Protein AF-0000000077097404 (afdb_homodimer)

Nearest PDB structures (foldseek):
  1uru-assembly1_A-2  TM=7.125E-01  e=3.784E-03  Drosophila melanogaster
  4wpe-assembly1_A-2  TM=6.064E-01  e=1.283E-02  Saccharomyces cerevisiae S288C
  1y2o-assembly1_B  TM=4.921E-01  e=7.142E-03  Homo sapiens
  5c21-assembly1_A  TM=4.967E-01  e=6.712E-01  Escherichia coli
  7sqc-assembly1_1W  TM=2.880E-01  e=1.049E-01  Chlamydomonas reinhardtii

InterPro domains:
  IPR027267 AH/BAR domain superfamily [G3DSA:1.20.1270.60] (7-230)
  IPR027267 AH/BAR domain superfamily [SSF103657] (16-227)

Structure (mmCIF, N/CA/C/O backbone):
data_AF-0000000077097404-model_v1
#
loop_
_entity.id
_entity.type
_entity.pdbx_description
1 polymer 'BAR domain-containing protein'
#
loop_
_atom_site.group_PDB
_atom_site.id
_atom_site.type_symbol
_atom_site.label_atom_id
_atom_site.label_alt_id
_atom_site.label_comp_id
_atom_site.label_asym_id
_atom_site.label_entity_id
_atom_site.label_seq_id
_atom_site.pdbx_PDB_ins_code
_atom_site.Cartn_x
_atom_site.Cartn_y
_atom_site.Cartn_z
_atom_site.occupancy
_atom_site.B_iso_or_equiv
_atom_site.auth_seq_id
_atom_site.auth_comp_id
_atom_site.auth_asym_id
_atom_site.auth_atom_id
_atom_site.pdbx_PDB_model_num
ATOM 1 N N . MET A 1 1 ? -31.984 45 31.453 1 52.41 1 MET A N 1
ATOM 2 C CA . MET A 1 1 ? -32.844 45.406 30.344 1 52.41 1 MET A CA 1
ATOM 3 C C . MET A 1 1 ? -32.062 46.188 29.312 1 52.41 1 MET A C 1
ATOM 5 O O . MET A 1 1 ? -32.156 45.938 28.125 1 52.41 1 MET A O 1
ATOM 9 N N . LYS A 1 2 ? -31.281 47.062 29.812 1 57.22 2 LYS A N 1
ATOM 10 C CA . LYS A 1 2 ? -30.531 47.938 28.906 1 57.22 2 LYS A CA 1
ATOM 11 C C . LYS A 1 2 ? -29.516 47.125 28.109 1 57.22 2 LYS A C 1
ATOM 13 O O . LYS A 1 2 ? -29.391 47.281 26.891 1 57.22 2 LYS A O 1
ATOM 18 N N . LYS A 1 3 ? -28.859 46.25 28.812 1 59.94 3 LYS A N 1
ATOM 19 C CA . LYS A 1 3 ? -27.891 45.406 28.141 1 59.94 3 LYS A CA 1
ATOM 20 C C . LYS A 1 3 ? -28.562 44.562 27.047 1 59.94 3 LYS A C 1
ATOM 22 O O . LYS A 1 3 ? -28.016 44.406 25.969 1 59.94 3 LYS A O 1
ATOM 27 N N . PHE A 1 4 ? -29.688 44.188 27.359 1 55.59 4 PHE A N 1
ATOM 28 C CA . PHE A 1 4 ? -30.469 43.406 26.406 1 55.59 4 PHE A CA 1
ATOM 29 C C . PHE A 1 4 ? -30.844 44.25 25.203 1 55.59 4 PHE A C 1
ATOM 31 O O . PHE A 1 4 ? -30.766 43.781 24.062 1 55.59 4 PHE A O 1
ATOM 38 N N . MET A 1 5 ? -31.281 45.406 25.5 1 57.59 5 MET A N 1
ATOM 39 C CA . MET A 1 5 ? -31.703 46.25 24.406 1 57.59 5 MET A CA 1
ATOM 40 C C . MET A 1 5 ? -30.516 46.656 23.531 1 57.59 5 MET A C 1
ATOM 42 O O . MET A 1 5 ? -30.656 46.688 22.297 1 57.59 5 MET A O 1
ATOM 46 N N . LEU A 1 6 ? -29.453 46.812 24.203 1 59.69 6 LEU A N 1
ATOM 47 C CA . LEU A 1 6 ? -28.281 47.188 23.422 1 59.69 6 LEU A CA 1
ATOM 48 C C . LEU A 1 6 ? -27.781 46 22.609 1 59.69 6 LEU A C 1
ATOM 50 O O . LEU A 1 6 ? -27.359 46.156 21.469 1 59.69 6 LEU A O 1
ATOM 54 N N . ASN A 1 7 ? -27.922 44.812 23.266 1 57.5 7 ASN A N 1
ATOM 55 C CA . ASN A 1 7 ? -27.531 43.625 22.547 1 57.5 7 ASN A CA 1
ATOM 56 C C . ASN A 1 7 ? -28.453 43.344 21.359 1 57.5 7 ASN A C 1
ATOM 58 O O . ASN A 1 7 ? -28.016 42.906 20.312 1 57.5 7 ASN A O 1
ATOM 62 N N . THR A 1 8 ? -29.609 43.656 21.656 1 56.97 8 THR A N 1
ATOM 63 C CA . THR A 1 8 ? -30.609 43.5 20.594 1 56.97 8 THR A CA 1
ATOM 64 C C . THR A 1 8 ? -30.328 44.5 19.453 1 56.97 8 THR A C 1
ATOM 66 O O . THR A 1 8 ? -30.422 44.125 18.281 1 56.97 8 THR A O 1
ATOM 69 N N . LYS A 1 9 ? -30.031 45.594 19.719 1 57.84 9 LYS A N 1
ATOM 70 C CA . LYS A 1 9 ? -29.719 46.562 18.688 1 57.84 9 LYS A CA 1
ATOM 71 C C . LYS A 1 9 ? -28.438 46.188 17.938 1 57.84 9 LYS A C 1
ATOM 73 O O . LYS A 1 9 ? -28.344 46.375 16.734 1 57.84 9 LYS A O 1
ATOM 78 N N . ALA A 1 10 ? -27.5 45.719 18.688 1 56.75 10 ALA A N 1
ATOM 79 C CA . ALA A 1 10 ? -26.266 45.25 18.094 1 56.75 10 ALA A CA 1
ATOM 80 C C . ALA A 1 10 ? -26.531 44.062 17.156 1 56.75 10 ALA A C 1
ATOM 82 O O . ALA A 1 10 ? -25.953 44 16.062 1 56.75 10 ALA A O 1
ATOM 83 N N . SER A 1 11 ? -27.5 43.25 17.625 1 55.75 11 SER A N 1
ATOM 84 C CA . SER A 1 11 ? -27.844 42.125 16.781 1 55.75 11 SER A CA 1
ATOM 85 C C . SER A 1 11 ? -28.594 42.594 15.539 1 55.75 11 SER A C 1
ATOM 87 O O . SER A 1 11 ? -28.578 41.906 14.508 1 55.75 11 SER A O 1
ATOM 89 N N . LEU A 1 12 ? -29.328 43.625 15.633 1 55.84 12 LEU A N 1
ATOM 90 C CA . LEU A 1 12 ? -30.141 44.125 14.539 1 55.84 12 LEU A CA 1
ATOM 91 C C . LEU A 1 12 ? -29.344 45.062 13.641 1 55.84 12 LEU A C 1
ATOM 93 O O . LEU A 1 12 ? -29.891 45.719 12.773 1 55.84 12 LEU A O 1
ATOM 97 N N . GLY A 1 13 ? -28.078 45.031 13.828 1 56 13 GLY A N 1
ATOM 98 C CA . GLY A 1 13 ? -27.219 45.781 12.898 1 56 13 GLY A CA 1
ATOM 99 C C . GLY A 1 13 ? -27.172 47.25 13.172 1 56 13 GLY A C 1
ATOM 100 O O . GLY A 1 13 ? -26.75 48.031 12.312 1 56 13 GLY A O 1
ATOM 101 N N . LEU A 1 14 ? -27.844 47.656 14.109 1 58.34 14 LEU A N 1
ATOM 102 C CA . LEU A 1 14 ? -27.844 49.094 14.359 1 58.34 14 LEU A CA 1
ATOM 103 C C . LEU A 1 14 ? -26.531 49.531 15.008 1 58.34 14 LEU A C 1
ATOM 105 O O . LEU A 1 14 ? -26.469 50.594 15.617 1 58.34 14 LEU A O 1
ATOM 109 N N . VAL A 1 15 ? -25.641 48.531 14.977 1 62.81 15 VAL A N 1
ATOM 110 C CA . VAL A 1 15 ? -24.328 48.844 15.523 1 62.81 15 VAL A CA 1
ATOM 111 C C . VAL A 1 15 ? -23.516 49.625 14.508 1 62.81 15 VAL A C 1
ATOM 113 O O . VAL A 1 15 ? -23.594 49.375 13.305 1 62.81 15 VAL A O 1
ATOM 116 N N . GLY A 1 16 ? -23.062 50.75 14.781 1 68.12 16 GLY A N 1
ATOM 117 C CA . GLY A 1 16 ? -22.203 51.562 13.953 1 68.12 16 GLY A CA 1
ATOM 118 C C . GLY A 1 16 ? -21.047 50.781 13.352 1 68.12 16 GLY A C 1
ATOM 119 O O . GLY A 1 16 ? -21.141 49.562 13.164 1 68.12 16 GLY A O 1
ATOM 120 N N . GLU A 1 17 ? -20.062 51.469 12.992 1 81.31 17 GLU A N 1
ATOM 121 C CA . GLU A 1 17 ? -18.875 50.906 12.352 1 81.31 17 GLU A CA 1
ATOM 122 C C . GLU A 1 17 ? -18.141 49.938 13.258 1 81.31 17 GLU A C 1
ATOM 124 O O . GLU A 1 17 ? -17.938 50.219 14.445 1 81.31 17 GLU A O 1
ATOM 129 N N . LYS A 1 18 ? -17.875 48.75 12.805 1 88.75 18 LYS A N 1
ATOM 130 C CA . LYS A 1 18 ? -17.172 47.75 13.578 1 88.75 18 LYS A CA 1
ATOM 131 C C . LYS A 1 18 ? -15.695 48.094 13.727 1 88.75 18 LYS A C 1
ATOM 133 O O . LYS A 1 18 ? -15.102 48.719 12.844 1 88.75 18 LYS A O 1
ATOM 138 N N . THR A 1 19 ? -15.133 47.625 14.859 1 91.06 19 THR A N 1
ATOM 139 C CA . THR A 1 19 ? -13.695 47.75 15.086 1 91.06 19 THR A CA 1
ATOM 140 C C . THR A 1 19 ? -12.914 47 14.023 1 91.06 19 THR A C 1
ATOM 142 O O . THR A 1 19 ? -13.227 45.844 13.719 1 91.06 19 THR A O 1
ATOM 145 N N . VAL A 1 20 ? -12.023 47.656 13.367 1 91.06 20 VAL A N 1
ATOM 146 C CA . VAL A 1 20 ? -11.164 47.031 12.359 1 91.06 20 VAL A CA 1
ATOM 147 C C . VAL A 1 20 ? -9.766 46.812 12.93 1 91.06 20 VAL A C 1
ATOM 149 O O . VAL A 1 20 ? -9.164 47.75 13.469 1 91.06 20 VAL A O 1
ATOM 152 N N . ASP A 1 21 ? -9.227 45.594 12.859 1 94.81 21 ASP A N 1
ATOM 153 C CA . ASP A 1 21 ? -7.906 45.188 13.32 1 94.81 21 ASP A CA 1
ATOM 154 C C . ASP A 1 21 ? -7.203 44.312 12.289 1 94.81 21 ASP A C 1
ATOM 156 O O . ASP A 1 21 ? -7.473 43.125 12.188 1 94.81 21 ASP A O 1
ATOM 160 N N . GLU A 1 22 ? -6.32 44.906 11.539 1 95.06 22 GLU A N 1
ATOM 161 C CA . GLU A 1 22 ? -5.652 44.219 10.43 1 95.06 22 GLU A CA 1
ATOM 162 C C . GLU A 1 22 ? -4.809 43.062 10.938 1 95.06 22 GLU A C 1
ATOM 164 O O . GLU A 1 22 ? -4.734 42 10.289 1 95.06 22 GLU A O 1
ATOM 169 N N . ASP A 1 23 ? -4.113 43.281 12.055 1 96.62 23 ASP A N 1
ATOM 170 C CA . ASP A 1 23 ? -3.301 42.219 12.641 1 96.62 23 ASP A CA 1
ATOM 171 C C . ASP A 1 23 ? -4.164 41.031 13.016 1 96.62 23 ASP A C 1
ATOM 173 O O . ASP A 1 23 ? -3.811 39.875 12.727 1 96.62 23 ASP A O 1
ATOM 177 N N . TYR A 1 24 ? -5.273 41.25 13.609 1 96.94 24 TYR A N 1
ATOM 178 C CA . TYR A 1 24 ? -6.215 40.188 13.938 1 96.94 24 TYR A CA 1
ATOM 179 C C . TYR A 1 24 ? -6.684 39.469 12.68 1 96.94 24 TYR A C 1
ATOM 181 O O . TYR A 1 24 ? -6.754 38.25 12.648 1 96.94 24 TYR A O 1
ATOM 189 N N . ASN A 1 25 ? -7.047 40.219 11.641 1 96.25 25 ASN A N 1
ATOM 190 C CA . ASN A 1 25 ? -7.543 39.625 10.398 1 96.25 25 ASN A CA 1
ATOM 191 C C . ASN A 1 25 ? -6.516 38.688 9.781 1 96.25 25 ASN A C 1
ATOM 193 O O . ASN A 1 25 ? -6.871 37.594 9.297 1 96.25 25 ASN A O 1
ATOM 197 N N . LYS A 1 26 ? -5.301 39.062 9.766 1 96.38 26 LYS A N 1
ATOM 198 C CA . LYS A 1 26 ? -4.223 38.219 9.25 1 96.38 26 LYS A CA 1
ATOM 199 C C . LYS A 1 26 ? -4.09 36.938 10.055 1 96.38 26 LYS A C 1
ATOM 201 O O . LYS A 1 26 ? -3.961 35.844 9.484 1 96.38 26 LYS A O 1
ATOM 206 N N . ARG A 1 27 ? -4.105 37.062 11.352 1 97.25 27 ARG A N 1
ATOM 207 C CA . ARG A 1 27 ? -3.988 35.906 12.234 1 97.25 27 ARG A CA 1
ATOM 208 C C . ARG A 1 27 ? -5.176 34.969 12.07 1 97.25 27 ARG A C 1
ATOM 210 O O . ARG A 1 27 ? -5.016 33.75 12.07 1 97.25 27 ARG A O 1
ATOM 217 N N . SER A 1 28 ? -6.328 35.531 11.938 1 96.19 28 SER A N 1
ATOM 218 C CA . SER A 1 28 ? -7.535 34.75 11.734 1 96.19 28 SER A CA 1
ATOM 219 C C . SER A 1 28 ? -7.465 33.969 10.43 1 96.19 28 SER A C 1
ATOM 221 O O . SER A 1 28 ? -7.875 32.812 10.375 1 96.19 28 SER A O 1
ATOM 223 N N . ALA A 1 29 ? -7.004 34.562 9.422 1 95.75 29 ALA A N 1
ATOM 224 C CA . ALA A 1 29 ? -6.824 33.875 8.141 1 95.75 29 ALA A CA 1
ATOM 225 C C . ALA A 1 29 ? -5.828 32.75 8.266 1 95.75 29 ALA A C 1
ATOM 227 O O . ALA A 1 29 ? -6.027 31.672 7.684 1 95.75 29 ALA A O 1
ATOM 228 N N . SER A 1 30 ? -4.766 32.969 8.977 1 95.94 30 SER A N 1
ATOM 229 C CA . SER A 1 30 ? -3.762 31.953 9.219 1 95.94 30 SER A CA 1
ATOM 230 C C . SER A 1 30 ? -4.355 30.766 9.961 1 95.94 30 SER A C 1
ATOM 232 O O . SER A 1 30 ? -4 29.609 9.688 1 95.94 30 SER A O 1
ATOM 234 N N . LEU A 1 31 ? -5.234 31.016 10.891 1 97.12 31 LEU A N 1
ATOM 235 C CA . LEU A 1 31 ? -5.902 29.953 11.633 1 97.12 31 LEU A CA 1
ATOM 236 C C . LEU A 1 31 ? -6.738 29.094 10.703 1 97.12 31 LEU A C 1
ATOM 238 O O . LEU A 1 31 ? -6.738 27.859 10.82 1 97.12 31 LEU A O 1
ATOM 242 N N . LYS A 1 32 ? -7.453 29.703 9.82 1 96.38 32 LYS A N 1
ATOM 243 C CA . LYS A 1 32 ? -8.281 28.969 8.875 1 96.38 32 LYS A CA 1
ATOM 244 C C . LYS A 1 32 ? -7.422 28.094 7.965 1 96.38 32 LYS A C 1
ATOM 246 O O . LYS A 1 32 ? -7.754 26.922 7.73 1 96.38 32 LYS A O 1
ATOM 251 N N . ALA A 1 33 ? -6.344 28.641 7.488 1 96.81 33 ALA A N 1
ATOM 252 C CA . ALA A 1 33 ? -5.422 27.891 6.637 1 96.81 33 ALA A CA 1
ATOM 253 C C . ALA A 1 33 ? -4.816 26.703 7.387 1 96.81 33 ALA A C 1
ATOM 255 O O . ALA A 1 33 ? -4.66 25.625 6.824 1 96.81 33 ALA A O 1
ATOM 256 N N . LEU A 1 34 ? -4.465 26.938 8.617 1 97.81 34 LEU A N 1
ATOM 257 C CA . LEU A 1 34 ? -3.881 25.875 9.43 1 97.81 34 LEU A CA 1
ATOM 258 C C . LEU A 1 34 ? -4.879 24.75 9.633 1 97.81 34 LEU A C 1
ATOM 260 O O . LEU A 1 34 ? -4.5 23.578 9.617 1 97.81 34 LEU A O 1
ATOM 264 N N . ASN A 1 35 ? -6.145 25.094 9.852 1 97.44 35 ASN A N 1
ATOM 265 C CA . ASN A 1 35 ? -7.18 24.078 9.992 1 97.44 35 ASN A CA 1
ATOM 266 C C . ASN A 1 35 ? -7.23 23.156 8.781 1 97.44 35 ASN A C 1
ATOM 268 O O . ASN A 1 35 ? -7.285 21.938 8.922 1 97.44 35 ASN A O 1
ATOM 272 N N . GLU A 1 36 ? -7.223 23.688 7.621 1 97.12 36 GLU A N 1
ATOM 273 C CA . GLU A 1 36 ? -7.246 22.922 6.383 1 97.12 36 GLU A CA 1
ATOM 274 C C . GLU A 1 36 ? -5.996 22.047 6.254 1 97.12 36 GLU A C 1
ATOM 276 O O . GLU A 1 36 ? -6.086 20.875 5.891 1 97.12 36 GLU A O 1
ATOM 281 N N . ALA A 1 37 ? -4.836 22.609 6.586 1 97.5 37 ALA A N 1
ATOM 282 C CA . ALA A 1 37 ? -3.572 21.891 6.512 1 97.5 37 ALA A CA 1
ATOM 283 C C . ALA A 1 37 ? -3.568 20.703 7.469 1 97.5 37 ALA A C 1
ATOM 285 O O . ALA A 1 37 ? -3.119 19.609 7.113 1 97.5 37 ALA A O 1
ATOM 286 N N . LEU A 1 38 ? -4.102 20.938 8.633 1 97.81 38 LEU A N 1
ATOM 287 C CA . LEU A 1 38 ? -4.109 19.891 9.641 1 97.81 38 LEU A CA 1
ATOM 288 C C . LEU A 1 38 ? -5.035 18.75 9.242 1 97.81 38 LEU A C 1
ATOM 290 O O . LEU A 1 38 ? -4.73 17.578 9.484 1 97.81 38 LEU A O 1
ATOM 294 N N . ASN A 1 39 ? -6.18 19.047 8.633 1 97.12 39 ASN A N 1
ATOM 295 C CA . ASN A 1 39 ? -7.09 18.016 8.141 1 97.12 39 ASN A CA 1
ATOM 296 C C . ASN A 1 39 ? -6.43 17.156 7.066 1 97.12 39 ASN A C 1
ATOM 298 O O . ASN A 1 39 ? -6.547 15.922 7.09 1 97.12 39 ASN A O 1
ATOM 302 N N . GLU A 1 40 ? -5.758 17.75 6.223 1 97.31 40 GLU A N 1
ATOM 303 C CA . GLU A 1 40 ? -5.055 17.031 5.168 1 97.31 40 GLU A CA 1
ATOM 304 C C . GLU A 1 40 ? -3.92 16.188 5.742 1 97.31 40 GLU A C 1
ATOM 306 O O . GLU A 1 40 ? -3.691 15.062 5.297 1 97.31 40 GLU A O 1
ATOM 311 N N . TYR A 1 41 ? -3.271 16.75 6.703 1 98 41 TYR A N 1
ATOM 312 C CA . TYR A 1 41 ? -2.156 16.062 7.34 1 98 41 TYR A CA 1
ATOM 313 C C . TYR A 1 41 ? -2.605 14.742 7.945 1 98 41 TYR A C 1
ATOM 315 O O . TYR A 1 41 ? -2.002 13.695 7.684 1 98 41 TYR A O 1
ATOM 323 N N . VAL A 1 42 ? -3.598 14.773 8.719 1 95.5 42 VAL A N 1
ATOM 324 C CA . VAL A 1 42 ? -4.078 13.586 9.414 1 95.5 42 VAL A CA 1
ATOM 325 C C . VAL A 1 42 ? -4.473 12.516 8.398 1 95.5 42 VAL A C 1
ATOM 327 O O . VAL A 1 42 ? -4.066 11.359 8.523 1 95.5 42 VAL A O 1
ATOM 330 N N . THR A 1 43 ? -5.168 12.883 7.406 1 96.75 43 THR A N 1
ATOM 331 C CA . THR A 1 43 ? -5.613 11.961 6.367 1 96.75 43 THR A CA 1
ATOM 332 C C . THR A 1 43 ? -4.418 11.375 5.621 1 96.75 43 THR A C 1
ATOM 334 O O . THR A 1 43 ? -4.371 10.172 5.363 1 96.75 43 THR A O 1
ATOM 337 N N . ALA A 1 44 ? -3.482 12.164 5.297 1 98.38 44 ALA A N 1
ATOM 338 C CA . ALA A 1 44 ? -2.312 11.734 4.531 1 98.38 44 ALA A CA 1
ATOM 339 C C . ALA A 1 44 ? -1.465 10.75 5.332 1 98.38 44 ALA A C 1
ATOM 341 O O . ALA A 1 44 ? -1.005 9.742 4.793 1 98.38 44 ALA A O 1
ATOM 342 N N . MET A 1 45 ? -1.295 11.047 6.613 1 98.38 45 MET A N 1
ATOM 343 C CA . MET A 1 45 ? -0.464 10.172 7.438 1 98.38 45 MET A CA 1
ATOM 344 C C . MET A 1 45 ? -1.128 8.812 7.637 1 98.38 45 MET A C 1
ATOM 346 O O . MET A 1 45 ? -0.457 7.781 7.613 1 98.38 45 MET A O 1
ATOM 350 N N . ASP A 1 46 ? -2.42 8.82 7.805 1 96.88 46 ASP A N 1
ATOM 351 C CA . ASP A 1 46 ? -3.148 7.559 7.926 1 96.88 46 ASP A CA 1
ATOM 352 C C . ASP A 1 46 ? -3.041 6.734 6.648 1 96.88 46 ASP A C 1
ATOM 354 O O . ASP A 1 46 ? -2.85 5.516 6.699 1 96.88 46 ASP A O 1
ATOM 358 N N . LYS A 1 47 ? -3.158 7.34 5.559 1 97.56 47 LYS A N 1
ATOM 359 C CA . LYS A 1 47 ? -3.051 6.656 4.273 1 97.56 47 LYS A CA 1
ATOM 360 C C . LYS A 1 47 ? -1.65 6.086 4.07 1 97.56 47 LYS A C 1
ATOM 362 O O . LYS A 1 47 ? -1.492 4.996 3.516 1 97.56 47 LYS A O 1
ATOM 367 N N . ALA A 1 48 ? -0.635 6.867 4.43 1 98.25 48 ALA A N 1
ATOM 368 C CA . ALA A 1 48 ? 0.739 6.387 4.312 1 98.25 48 ALA A CA 1
ATOM 369 C C . ALA A 1 48 ? 0.956 5.129 5.148 1 98.25 48 ALA A C 1
ATOM 371 O O . ALA A 1 48 ? 1.534 4.148 4.672 1 98.25 48 ALA A O 1
ATOM 372 N N . LYS A 1 49 ? 0.498 5.184 6.348 1 97.81 49 LYS A N 1
ATOM 373 C CA . LYS A 1 49 ? 0.593 4.031 7.238 1 97.81 49 LYS A CA 1
ATOM 374 C C . LYS A 1 49 ? -0.097 2.812 6.633 1 97.81 49 LYS A C 1
ATOM 376 O O . LYS A 1 49 ? 0.468 1.717 6.617 1 97.81 49 LYS A O 1
ATOM 381 N N . HIS A 1 50 ? -1.265 2.996 6.098 1 97.81 50 HIS A N 1
ATOM 382 C CA . HIS A 1 50 ? -2.045 1.917 5.504 1 97.81 50 HIS A CA 1
ATOM 383 C C . HIS A 1 50 ? -1.36 1.366 4.258 1 97.81 50 HIS A C 1
ATOM 385 O O . HIS A 1 50 ? -1.372 0.156 4.02 1 97.81 50 HIS A O 1
ATOM 391 N N . ALA A 1 51 ? -0.825 2.191 3.451 1 98.25 51 ALA A N 1
ATOM 392 C CA . ALA A 1 51 ? -0.17 1.772 2.215 1 98.25 51 ALA A CA 1
ATOM 393 C C . ALA A 1 51 ? 1.007 0.845 2.506 1 98.25 51 ALA A C 1
ATOM 395 O O . ALA A 1 51 ? 1.193 -0.163 1.82 1 98.25 51 ALA A O 1
ATOM 396 N N . MET A 1 52 ? 1.761 1.162 3.506 1 98.31 52 MET A N 1
ATOM 397 C CA . MET A 1 52 ? 2.918 0.338 3.848 1 98.31 52 MET A CA 1
ATOM 398 C C . MET A 1 52 ? 2.479 -1.023 4.375 1 98.31 52 MET A C 1
ATOM 400 O O . MET A 1 52 ? 3.117 -2.039 4.09 1 98.31 52 MET A O 1
ATOM 404 N N . ARG A 1 53 ? 1.41 -1.022 5.121 1 97.81 53 ARG A N 1
ATOM 405 C CA . ARG A 1 53 ? 0.84 -2.291 5.562 1 97.81 53 ARG A CA 1
ATOM 406 C C . ARG A 1 53 ? 0.38 -3.129 4.375 1 97.81 53 ARG A C 1
ATOM 408 O O . ARG A 1 53 ? 0.578 -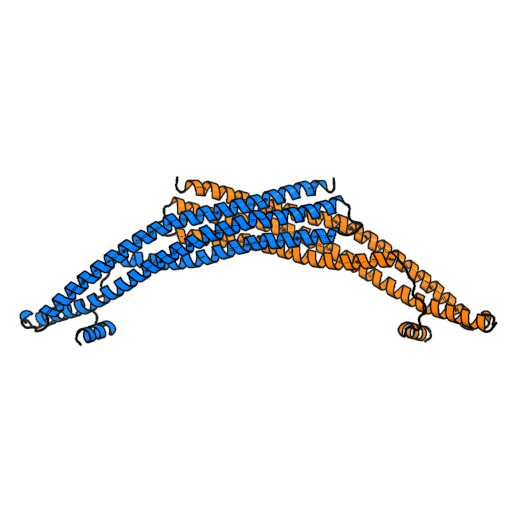4.344 4.352 1 97.81 53 ARG A O 1
ATOM 415 N N . GLU A 1 54 ? -0.216 -2.48 3.422 1 98.19 54 GLU A N 1
ATOM 416 C CA . GLU A 1 54 ? -0.709 -3.17 2.234 1 98.19 54 GLU A CA 1
ATOM 417 C C . GLU A 1 54 ? 0.44 -3.752 1.416 1 98.19 54 GLU A C 1
ATOM 419 O O . GLU A 1 54 ? 0.299 -4.816 0.807 1 98.19 54 GLU A O 1
ATOM 424 N N . VAL A 1 55 ? 1.566 -3.068 1.381 1 98.44 55 VAL A N 1
ATOM 425 C CA . VAL A 1 55 ? 2.744 -3.59 0.696 1 98.44 55 VAL A CA 1
ATOM 426 C C . VAL A 1 55 ? 3.164 -4.914 1.325 1 98.44 55 VAL A C 1
ATOM 428 O O . VAL A 1 55 ? 3.359 -5.91 0.622 1 98.44 55 VAL A O 1
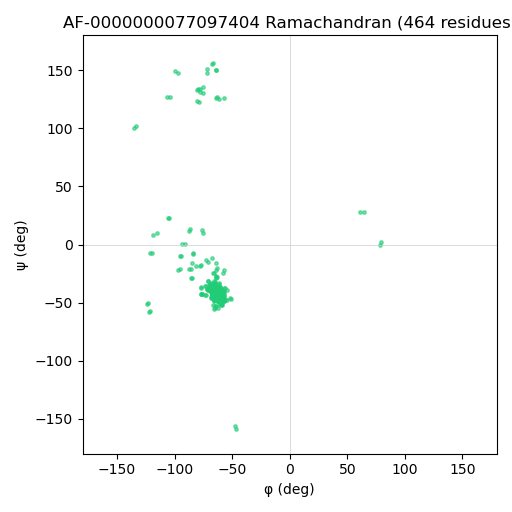ATOM 431 N N . MET A 1 56 ? 3.201 -4.945 2.576 1 98.56 56 MET A N 1
ATOM 432 C CA . MET A 1 56 ? 3.627 -6.164 3.262 1 98.56 56 MET A CA 1
ATOM 433 C C . MET A 1 56 ? 2.609 -7.281 3.066 1 98.56 56 MET A C 1
ATOM 435 O O . MET A 1 56 ? 2.984 -8.438 2.855 1 98.56 56 MET A O 1
ATOM 439 N N . HIS A 1 57 ? 1.37 -6.922 3.129 1 98.19 57 HIS A N 1
ATOM 440 C CA . HIS A 1 57 ? 0.32 -7.906 2.893 1 98.19 57 HIS A CA 1
ATOM 441 C C . HIS A 1 57 ? 0.407 -8.477 1.482 1 98.19 57 HIS A C 1
ATOM 443 O O . HIS A 1 57 ? 0.302 -9.695 1.292 1 98.19 57 HIS A O 1
ATOM 449 N N . SER A 1 58 ? 0.591 -7.617 0.52 1 98.5 58 SER A N 1
ATOM 450 C CA . SER A 1 58 ? 0.648 -8.047 -0.875 1 98.5 58 SER A CA 1
ATOM 451 C C . SER A 1 58 ? 1.885 -8.898 -1.141 1 98.5 58 SER A C 1
ATOM 453 O O . SER A 1 58 ? 1.821 -9.875 -1.886 1 98.5 58 SER A O 1
ATOM 455 N N . LEU A 1 59 ? 3.016 -8.539 -0.58 1 98.62 59 LEU A N 1
ATOM 456 C CA . LEU A 1 59 ? 4.219 -9.352 -0.725 1 98.62 59 LEU A CA 1
ATOM 457 C C . LEU A 1 59 ? 4.039 -10.719 -0.069 1 98.62 59 LEU A C 1
ATOM 459 O O . LEU A 1 59 ? 4.543 -11.727 -0.571 1 98.62 59 LEU A O 1
ATOM 463 N N . GLY A 1 60 ? 3.297 -10.719 1.034 1 98.56 60 GLY A N 1
ATOM 464 C CA . GLY A 1 60 ? 2.939 -11.984 1.643 1 98.56 60 GLY A CA 1
ATOM 465 C C . GLY A 1 60 ? 2.115 -12.875 0.73 1 98.56 60 GLY A C 1
ATOM 466 O O . GLY A 1 60 ? 2.395 -14.07 0.597 1 98.56 60 GLY A O 1
ATOM 467 N N . LYS A 1 61 ? 1.169 -12.32 0.102 1 98.44 61 LYS A N 1
ATOM 468 C CA . LYS A 1 61 ? 0.341 -13.07 -0.84 1 98.44 61 LYS A CA 1
ATOM 469 C C . LYS A 1 61 ? 1.162 -13.547 -2.035 1 98.44 61 LYS A C 1
ATOM 471 O O . LYS A 1 61 ? 0.972 -14.664 -2.518 1 98.44 61 LYS A O 1
ATOM 476 N N . ALA A 1 62 ? 2.074 -12.688 -2.508 1 98.56 62 ALA A N 1
ATOM 477 C CA . ALA A 1 62 ? 2.934 -13.055 -3.631 1 98.56 62 ALA A CA 1
ATOM 478 C C . ALA A 1 62 ? 3.84 -14.227 -3.268 1 98.56 62 ALA A C 1
ATOM 480 O O . ALA A 1 62 ? 3.977 -15.172 -4.043 1 98.56 62 ALA A O 1
ATOM 481 N N . SER A 1 63 ? 4.465 -14.133 -2.088 1 98.38 63 SER A N 1
ATOM 482 C CA . SER A 1 63 ? 5.355 -15.203 -1.663 1 98.38 63 SER A CA 1
ATOM 483 C C . SER A 1 63 ? 4.609 -16.531 -1.542 1 98.38 63 SER A C 1
ATOM 485 O O . SER A 1 63 ? 5.113 -17.578 -1.966 1 98.38 63 SER A O 1
ATOM 487 N N . LYS A 1 64 ? 3.395 -16.531 -1.053 1 97.94 64 LYS A N 1
ATOM 488 C CA . LYS A 1 64 ? 2.576 -17.734 -0.931 1 97.94 64 LYS A CA 1
ATOM 489 C C . LYS A 1 64 ? 2.168 -18.266 -2.303 1 97.94 64 LYS A C 1
ATOM 491 O O . LYS A 1 64 ? 2.127 -19.469 -2.521 1 97.94 64 LYS A O 1
ATOM 496 N N . ALA A 1 65 ? 1.839 -17.344 -3.18 1 98 65 ALA A N 1
ATOM 497 C CA . ALA A 1 65 ? 1.459 -17.75 -4.531 1 98 65 ALA A CA 1
ATOM 498 C C . ALA A 1 65 ? 2.607 -18.469 -5.238 1 98 65 ALA A C 1
ATOM 500 O O . ALA A 1 65 ? 2.404 -19.5 -5.867 1 98 65 ALA A O 1
ATOM 501 N N . PHE A 1 66 ? 3.799 -17.938 -5.117 1 98 66 PHE A N 1
ATOM 502 C CA . PHE A 1 66 ? 4.957 -18.594 -5.723 1 98 66 PHE A CA 1
ATOM 503 C C . PHE A 1 66 ? 5.254 -19.922 -5.051 1 98 66 PHE A C 1
ATOM 505 O O . PHE A 1 66 ? 5.641 -20.891 -5.711 1 98 66 PHE A O 1
ATOM 512 N N . GLU A 1 67 ? 5.094 -19.984 -3.76 1 97.31 67 GLU A N 1
ATOM 513 C CA . GLU A 1 67 ? 5.254 -21.25 -3.051 1 97.31 67 GLU A CA 1
ATOM 514 C C . GLU A 1 67 ? 4.301 -22.312 -3.592 1 97.31 67 GLU A C 1
ATOM 516 O O . GLU A 1 67 ? 4.707 -23.453 -3.84 1 97.31 67 GLU A O 1
ATOM 521 N N . ARG A 1 68 ? 3.088 -21.922 -3.783 1 96.69 68 ARG A N 1
ATOM 522 C CA . ARG A 1 68 ? 2.088 -22.859 -4.289 1 96.69 68 ARG A CA 1
ATOM 523 C C . ARG A 1 68 ? 2.396 -23.266 -5.727 1 96.69 68 ARG A C 1
ATOM 525 O O . ARG A 1 68 ? 2.295 -24.438 -6.082 1 96.69 68 ARG A O 1
ATOM 532 N N . LEU A 1 69 ? 2.807 -22.312 -6.527 1 96.69 69 LEU A N 1
ATOM 533 C CA . LEU A 1 69 ? 3.148 -22.578 -7.918 1 96.69 69 LEU A CA 1
ATOM 534 C C . LEU A 1 69 ? 4.34 -23.516 -8.016 1 96.69 69 LEU A C 1
ATOM 536 O O . LEU A 1 69 ? 4.418 -24.344 -8.938 1 96.69 69 LEU A O 1
ATOM 540 N N . ASN A 1 70 ? 5.176 -23.469 -7.027 1 94.75 70 ASN A N 1
ATOM 541 C CA . ASN A 1 70 ? 6.414 -24.234 -7.047 1 94.75 70 ASN A CA 1
ATOM 542 C C . ASN A 1 70 ? 6.336 -25.453 -6.125 1 94.75 70 ASN A C 1
ATOM 544 O O . ASN A 1 70 ? 7.363 -25.953 -5.66 1 94.75 70 ASN A O 1
ATOM 548 N N . SER A 1 71 ? 5.195 -25.938 -5.816 1 92.44 71 SER A N 1
ATOM 549 C CA . SER A 1 71 ? 5.039 -27.016 -4.836 1 92.44 71 SER A CA 1
ATOM 550 C C . SER A 1 71 ? 4.984 -28.375 -5.516 1 92.44 71 SER A C 1
ATOM 552 O O . SER A 1 71 ? 5.078 -29.406 -4.852 1 92.44 71 SER A O 1
ATOM 554 N N . GLY A 1 72 ? 4.875 -28.391 -6.84 1 89.88 72 GLY A N 1
ATOM 555 C CA . GLY A 1 72 ? 4.742 -29.656 -7.531 1 89.88 72 GLY A CA 1
ATOM 556 C C . GLY A 1 72 ? 5.984 -30.516 -7.438 1 89.88 72 GLY A C 1
ATOM 557 O O . GLY A 1 72 ? 7.09 -30.016 -7.258 1 89.88 72 GLY A O 1
ATOM 558 N N . SER A 1 73 ? 5.805 -31.812 -7.586 1 90.62 73 SER A N 1
ATOM 559 C CA . SER A 1 73 ? 6.91 -32.75 -7.488 1 90.62 73 SER A CA 1
ATOM 560 C C . SER A 1 73 ? 7.898 -32.562 -8.633 1 90.62 73 SER A C 1
ATOM 562 O O . SER A 1 73 ? 9.078 -32.875 -8.5 1 90.62 73 SER A O 1
ATOM 564 N N . PHE A 1 74 ? 7.477 -32.031 -9.727 1 90.69 74 PHE A N 1
ATOM 565 C CA . PHE A 1 74 ? 8.297 -31.859 -10.922 1 90.69 74 PHE A CA 1
ATOM 566 C C . PHE A 1 74 ? 9.125 -30.594 -10.828 1 90.69 74 PHE A C 1
ATOM 568 O O . PHE A 1 74 ? 9.977 -30.328 -11.688 1 90.69 74 PHE A O 1
ATOM 575 N N . ILE A 1 75 ? 8.867 -29.828 -9.836 1 94.75 75 ILE A N 1
ATOM 576 C CA . ILE A 1 75 ? 9.586 -28.562 -9.656 1 94.75 75 ILE A CA 1
ATOM 577 C C . ILE A 1 75 ? 10.953 -28.828 -9.039 1 94.75 75 ILE A C 1
ATOM 579 O O . ILE A 1 75 ? 11.055 -29.562 -8.047 1 94.75 75 ILE A O 1
ATOM 583 N N . PRO A 1 76 ? 12.023 -28.234 -9.562 1 94.69 76 PRO A N 1
ATOM 584 C CA . PRO A 1 76 ? 13.367 -28.438 -9.016 1 94.69 76 PRO A CA 1
ATOM 585 C C . PRO A 1 76 ? 13.516 -27.906 -7.594 1 94.69 76 PRO A C 1
ATOM 587 O O . PRO A 1 76 ? 12.922 -26.875 -7.254 1 94.69 76 PRO A O 1
ATOM 590 N N . GLU A 1 77 ? 14.336 -28.484 -6.836 1 94.62 77 GLU A N 1
ATOM 591 C CA . GLU A 1 77 ? 14.508 -28.172 -5.418 1 94.62 77 GLU A CA 1
ATOM 592 C C . GLU A 1 77 ? 14.984 -26.734 -5.223 1 94.62 77 GLU A C 1
ATOM 594 O O . GLU A 1 77 ? 14.484 -26.031 -4.344 1 94.62 77 GLU A O 1
ATOM 599 N N . PRO A 1 78 ? 15.875 -26.234 -6.051 1 94.38 78 PRO A N 1
ATOM 600 C CA . PRO A 1 78 ? 16.344 -24.859 -5.855 1 94.38 78 PRO A CA 1
ATOM 601 C C . PRO A 1 78 ? 15.211 -23.828 -5.969 1 94.38 78 PRO A C 1
ATOM 603 O O . PRO A 1 78 ? 15.234 -22.797 -5.293 1 94.38 78 PRO A O 1
ATOM 606 N N . LEU A 1 79 ? 14.273 -24.109 -6.816 1 95.25 79 LEU A N 1
ATOM 607 C CA . LEU A 1 79 ? 13.133 -23.219 -6.961 1 95.25 79 LEU A CA 1
ATOM 608 C C . LEU A 1 79 ? 12.227 -23.281 -5.734 1 95.25 79 LEU A C 1
ATOM 610 O O . LEU A 1 79 ? 11.711 -22.25 -5.285 1 95.25 79 LEU A O 1
ATOM 614 N N . LYS A 1 80 ? 12.055 -24.406 -5.211 1 95.44 80 LYS A N 1
ATOM 615 C CA . LYS A 1 80 ? 11.297 -24.578 -3.975 1 95.44 80 LYS A CA 1
ATOM 616 C C . LYS A 1 80 ? 11.969 -23.844 -2.814 1 95.44 80 LYS A C 1
ATOM 618 O O . LYS A 1 80 ? 11.312 -23.141 -2.047 1 95.44 80 LYS A O 1
ATOM 623 N N . ASP A 1 81 ? 13.25 -24 -2.781 1 95.88 81 ASP A N 1
ATOM 624 C CA . ASP A 1 81 ? 14.039 -23.359 -1.738 1 95.88 81 ASP A CA 1
ATOM 625 C C . ASP A 1 81 ? 13.922 -21.844 -1.825 1 95.88 81 ASP A C 1
ATOM 627 O O . ASP A 1 81 ? 13.812 -21.156 -0.802 1 95.88 81 ASP A O 1
ATOM 631 N N . PHE A 1 82 ? 13.992 -21.375 -2.998 1 97.38 82 PHE A N 1
ATOM 632 C CA . PHE A 1 82 ? 13.867 -19.938 -3.197 1 97.38 82 PHE A CA 1
ATOM 633 C C . PHE A 1 82 ? 12.516 -19.438 -2.709 1 97.38 82 PHE A C 1
ATOM 635 O O . PHE A 1 82 ? 12.43 -18.391 -2.049 1 97.38 82 PHE A O 1
ATOM 642 N N . SER A 1 83 ? 11.5 -20.141 -3.088 1 97.06 83 SER A N 1
ATOM 643 C CA . SER A 1 83 ? 10.156 -19.734 -2.674 1 97.06 83 SER A CA 1
ATOM 644 C C . SER A 1 83 ? 10.039 -19.703 -1.153 1 97.06 83 SER A C 1
ATOM 646 O O . SER A 1 83 ? 9.398 -18.812 -0.595 1 97.06 83 SER A O 1
ATOM 648 N N . GLU A 1 84 ? 10.648 -20.656 -0.542 1 96.88 84 GLU A N 1
ATOM 649 C CA . GLU A 1 84 ? 10.656 -20.688 0.917 1 96.88 84 GLU A CA 1
ATOM 650 C C . GLU A 1 84 ? 11.43 -19.5 1.493 1 96.88 84 GLU A C 1
ATOM 652 O O . GLU A 1 84 ? 10.992 -18.891 2.467 1 96.88 84 GLU A O 1
ATOM 657 N N . ASP A 1 85 ? 12.477 -19.188 0.896 1 97.75 85 ASP A N 1
ATOM 658 C CA . ASP A 1 85 ? 13.289 -18.062 1.319 1 97.75 85 ASP A CA 1
ATOM 659 C C . ASP A 1 85 ? 12.508 -16.75 1.173 1 97.75 85 ASP A C 1
ATOM 661 O O . ASP A 1 85 ? 12.602 -15.867 2.031 1 97.75 85 ASP A O 1
ATOM 665 N N . PHE A 1 86 ? 11.859 -16.656 0.068 1 98.5 86 PHE A N 1
ATOM 666 C CA . PHE A 1 86 ? 11.031 -15.477 -0.176 1 98.5 86 PHE A CA 1
ATOM 667 C C . PHE A 1 86 ? 9.984 -15.32 0.917 1 98.5 86 PHE A C 1
ATOM 669 O O . PHE A 1 86 ? 9.828 -14.234 1.485 1 98.5 86 PHE A O 1
ATOM 676 N N . LYS A 1 87 ? 9.328 -16.312 1.234 1 97.88 87 LYS A N 1
ATOM 677 C CA . LYS A 1 87 ? 8.32 -16.312 2.289 1 97.88 87 LYS A CA 1
ATOM 678 C C . LYS A 1 87 ? 8.922 -15.906 3.631 1 97.88 87 LYS A C 1
ATOM 680 O O . LYS A 1 87 ? 8.383 -15.055 4.336 1 97.88 87 LYS A O 1
ATOM 685 N N . LYS A 1 88 ? 10.031 -16.453 3.99 1 98.12 88 LYS A N 1
ATOM 686 C CA . LYS A 1 88 ? 10.703 -16.156 5.254 1 98.12 88 LYS A CA 1
ATOM 687 C C . LYS A 1 88 ? 11.125 -14.695 5.328 1 98.12 88 LYS A C 1
ATOM 689 O O . LYS A 1 88 ? 11.031 -14.07 6.387 1 98.12 88 LYS A O 1
ATOM 694 N N . ALA A 1 89 ? 11.609 -14.211 4.211 1 98.25 89 ALA A N 1
ATOM 695 C CA . ALA A 1 89 ? 12.008 -12.805 4.152 1 98.25 89 ALA A CA 1
ATOM 696 C C . ALA A 1 89 ? 10.828 -11.891 4.449 1 98.25 89 ALA A C 1
ATOM 698 O O . ALA A 1 89 ? 10.953 -10.945 5.238 1 98.25 89 ALA A O 1
ATOM 699 N N . VAL A 1 90 ? 9.711 -12.188 3.852 1 98.25 90 VAL A N 1
ATOM 700 C CA . VAL A 1 90 ? 8.523 -11.367 4.035 1 98.25 90 VAL A CA 1
ATOM 701 C C . VAL A 1 90 ? 8.031 -11.484 5.48 1 98.25 90 VAL A C 1
ATOM 703 O O . VAL A 1 90 ? 7.656 -10.484 6.094 1 98.25 90 VAL A O 1
ATOM 706 N N . GLU A 1 91 ? 8.047 -12.672 6.008 1 97.88 91 GLU A N 1
ATOM 707 C CA . GLU A 1 91 ? 7.633 -12.898 7.391 1 97.88 91 GLU A CA 1
ATOM 708 C C . GLU A 1 91 ? 8.523 -12.125 8.359 1 97.88 91 GLU A C 1
ATOM 710 O O . GLU A 1 91 ? 8.031 -11.539 9.328 1 97.88 91 GLU A O 1
ATOM 715 N N . HIS A 1 92 ? 9.773 -12.117 8.086 1 98.19 92 HIS A N 1
ATOM 716 C CA . HIS A 1 92 ? 10.719 -11.383 8.914 1 98.19 92 HIS A CA 1
ATOM 717 C C . HIS A 1 92 ? 10.406 -9.891 8.906 1 98.19 92 HIS A C 1
ATOM 719 O O . HIS A 1 92 ? 10.383 -9.25 9.961 1 98.19 92 HIS A O 1
ATOM 725 N N . LEU A 1 93 ? 10.156 -9.367 7.746 1 98.44 93 LEU A N 1
ATOM 726 C CA . LEU A 1 93 ? 9.836 -7.953 7.605 1 98.44 93 LEU A CA 1
ATOM 727 C C . LEU A 1 93 ? 8.523 -7.621 8.312 1 98.44 93 LEU A C 1
ATOM 729 O O . LEU A 1 93 ? 8.398 -6.562 8.93 1 98.44 93 LEU A O 1
ATOM 733 N N . GLN A 1 94 ? 7.621 -8.477 8.242 1 97.75 94 GLN A N 1
ATOM 734 C CA . GLN A 1 94 ? 6.32 -8.289 8.883 1 97.75 94 GLN A CA 1
ATOM 735 C C . GLN A 1 94 ? 6.441 -8.32 10.398 1 97.75 94 GLN A C 1
ATOM 737 O O . GLN A 1 94 ? 5.695 -7.633 11.102 1 97.75 94 GLN A O 1
ATOM 742 N N . GLN A 1 95 ? 7.32 -9.062 10.875 1 97.06 95 GLN A N 1
ATOM 743 C CA . GLN A 1 95 ? 7.449 -9.273 12.312 1 97.06 95 GLN A CA 1
ATOM 744 C C . GLN A 1 95 ? 8.297 -8.18 12.953 1 97.06 95 GLN A C 1
ATOM 746 O O . GLN A 1 95 ? 8.062 -7.801 14.109 1 97.06 95 GLN A O 1
ATOM 751 N N . TYR A 1 96 ? 9.219 -7.617 12.188 1 96.75 96 TYR A N 1
ATOM 752 C CA . TYR A 1 96 ? 10.164 -6.734 12.859 1 96.75 96 TYR A CA 1
ATOM 753 C C . TYR A 1 96 ? 10.148 -5.344 12.242 1 96.75 96 TYR A C 1
ATOM 755 O O . TYR A 1 96 ? 9.922 -4.348 12.938 1 96.75 96 TYR A O 1
ATOM 763 N N . ALA A 1 97 ? 10.258 -5.25 10.906 1 97.62 97 ALA A N 1
ATOM 764 C CA . ALA A 1 97 ? 10.391 -3.947 10.266 1 97.62 97 ALA A CA 1
ATOM 765 C C . ALA A 1 97 ? 9.07 -3.189 10.281 1 97.62 97 ALA A C 1
ATOM 767 O O . ALA A 1 97 ? 9.031 -1.998 10.602 1 97.62 97 ALA A O 1
ATOM 768 N N . LEU A 1 98 ? 7.984 -3.891 9.977 1 98.5 98 LEU A N 1
ATOM 769 C CA . LEU A 1 98 ? 6.691 -3.23 9.844 1 98.5 98 LEU A CA 1
ATOM 770 C C . LEU A 1 98 ? 6.211 -2.703 11.195 1 98.5 98 LEU A C 1
ATOM 772 O O . LEU A 1 98 ? 5.785 -1.551 11.297 1 98.5 98 LEU A O 1
ATOM 776 N N . PRO A 1 99 ? 6.273 -3.432 12.273 1 98.38 99 PRO A N 1
ATOM 777 C CA . PRO A 1 99 ? 5.82 -2.922 13.57 1 98.38 99 PRO A CA 1
ATOM 778 C C . PRO A 1 99 ? 6.609 -1.701 14.031 1 98.38 99 PRO A C 1
ATOM 780 O O . PRO A 1 99 ? 6.047 -0.793 14.648 1 98.38 99 PRO A O 1
ATOM 783 N N . GLU A 1 100 ? 7.891 -1.665 13.742 1 98.38 100 GLU A N 1
ATOM 784 C CA . GLU A 1 100 ? 8.695 -0.5 14.102 1 98.38 100 GLU A CA 1
ATOM 785 C C . GLU A 1 100 ? 8.211 0.749 13.367 1 98.38 100 GLU A C 1
ATOM 787 O O . GLU A 1 100 ? 8.062 1.812 13.977 1 98.38 100 GLU A O 1
ATOM 792 N N . TYR A 1 101 ? 7.969 0.573 12.102 1 98.69 101 TYR A N 1
ATOM 793 C CA . TYR A 1 101 ? 7.426 1.669 11.305 1 98.69 101 TYR A CA 1
ATOM 794 C C . TYR A 1 101 ? 6.074 2.119 11.852 1 98.69 101 TYR A C 1
ATOM 796 O O . TYR A 1 101 ? 5.836 3.316 12.031 1 98.69 101 TYR A O 1
ATOM 804 N N . MET A 1 102 ? 5.207 1.151 12.078 1 98.5 102 MET A N 1
ATOM 805 C CA . MET A 1 102 ? 3.859 1.446 12.562 1 98.5 102 MET A CA 1
ATOM 806 C C . MET A 1 102 ? 3.906 2.172 13.898 1 98.5 102 MET A C 1
ATOM 808 O O . MET A 1 102 ? 3.152 3.121 14.125 1 98.5 102 MET A O 1
ATOM 812 N N . ASN A 1 103 ? 4.77 1.755 14.727 1 98.44 103 ASN A N 1
ATOM 813 C CA . ASN A 1 103 ? 4.914 2.369 16.047 1 98.44 103 ASN A CA 1
ATOM 814 C C . ASN A 1 103 ? 5.414 3.809 15.938 1 98.44 103 ASN A C 1
ATOM 816 O O . ASN A 1 103 ? 4.887 4.703 16.594 1 98.44 103 ASN A O 1
ATOM 820 N N . ALA A 1 104 ? 6.426 4.039 15.172 1 98.19 104 ALA A N 1
ATOM 821 C CA . ALA A 1 104 ? 6.961 5.383 14.969 1 98.19 104 ALA A CA 1
ATOM 822 C C . ALA A 1 104 ? 5.895 6.316 14.398 1 98.19 104 ALA A C 1
ATOM 824 O O . ALA A 1 104 ? 5.75 7.453 14.859 1 98.19 104 ALA A O 1
ATOM 825 N N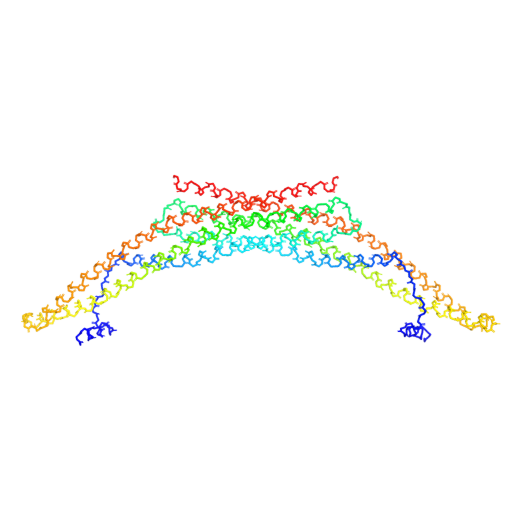 . MET A 1 105 ? 5.133 5.793 13.43 1 98.44 105 MET A N 1
ATOM 826 C CA . MET A 1 105 ? 4.051 6.57 12.836 1 98.44 105 MET A CA 1
ATOM 827 C C . MET A 1 105 ? 3.004 6.945 13.875 1 98.44 105 MET A C 1
ATOM 829 O O . MET A 1 105 ? 2.584 8.102 13.953 1 98.44 105 MET A O 1
ATOM 833 N N . GLU A 1 106 ? 2.691 6.027 14.719 1 97.88 106 GLU A N 1
ATOM 834 C CA . GLU A 1 106 ? 1.621 6.234 15.695 1 97.88 106 GLU A CA 1
ATOM 835 C C . GLU A 1 106 ? 2.084 7.121 16.844 1 97.88 106 GLU A C 1
ATOM 837 O O . GLU A 1 106 ? 1.402 8.078 17.203 1 97.88 106 GLU A O 1
ATOM 842 N N . THR A 1 107 ? 3.287 6.887 17.328 1 97.62 107 THR A N 1
ATOM 843 C CA . THR A 1 107 ? 3.699 7.477 18.594 1 97.62 107 THR A CA 1
ATOM 844 C C . THR A 1 107 ? 4.293 8.867 18.391 1 97.62 107 THR A C 1
ATOM 846 O O . THR A 1 107 ? 4.336 9.672 19.312 1 97.62 107 THR A O 1
ATOM 849 N N . THR A 1 108 ? 4.73 9.125 17.188 1 97.06 108 THR A N 1
ATOM 850 C CA . THR A 1 108 ? 5.344 10.43 16.969 1 97.06 108 THR A CA 1
ATOM 851 C C . THR A 1 108 ? 4.609 11.203 15.875 1 97.06 108 THR A C 1
ATOM 853 O O . THR A 1 108 ? 4.043 12.266 16.125 1 97.06 108 THR A O 1
ATOM 856 N N . VAL A 1 109 ? 4.504 10.633 14.703 1 98.19 109 VAL A N 1
ATOM 857 C CA . VAL A 1 109 ? 3.998 11.367 13.555 1 98.19 109 VAL A CA 1
ATOM 858 C C . VAL A 1 109 ? 2.525 11.711 13.766 1 98.19 109 VAL A C 1
ATOM 860 O O . VAL A 1 109 ? 2.141 12.883 13.711 1 98.19 109 VAL A O 1
ATOM 863 N N . ILE A 1 110 ? 1.737 10.773 14.078 1 97.75 110 ILE A N 1
ATOM 864 C CA . ILE A 1 110 ? 0.297 10.953 14.219 1 97.75 110 ILE A CA 1
ATOM 865 C C . ILE A 1 110 ? -0.011 11.633 15.547 1 97.75 110 ILE A C 1
ATOM 867 O O . ILE A 1 110 ? -0.774 12.602 15.594 1 97.75 110 ILE A O 1
ATOM 871 N N . LYS A 1 111 ? 0.624 11.242 16.594 1 97.5 111 LYS A N 1
ATOM 872 C CA . LYS A 1 111 ? 0.401 11.812 17.922 1 97.5 111 LYS A CA 1
ATOM 873 C C . LYS A 1 111 ? 0.774 13.289 17.953 1 97.5 111 LYS A C 1
ATOM 875 O O . LYS A 1 111 ? 0.059 14.109 18.531 1 97.5 111 LYS A O 1
ATOM 880 N N . THR A 1 112 ? 1.868 13.586 17.375 1 97.44 112 THR A N 1
ATOM 881 C CA . THR A 1 112 ? 2.295 14.984 17.344 1 97.44 112 THR A CA 1
ATOM 882 C C . THR A 1 112 ? 1.326 15.82 16.516 1 97.44 112 THR A C 1
ATOM 884 O O . THR A 1 112 ? 1.054 16.969 16.844 1 97.44 112 THR A O 1
ATOM 887 N N . GLY A 1 113 ? 0.801 15.258 15.406 1 96.56 113 GLY A N 1
ATOM 888 C CA . GLY A 1 113 ? -0.245 15.93 14.656 1 96.56 113 GLY A CA 1
ATOM 889 C C . GLY A 1 113 ? -1.47 16.25 15.492 1 96.56 113 GLY A C 1
ATOM 890 O O . GLY A 1 113 ? -2.02 17.344 15.406 1 96.56 113 GLY A O 1
ATOM 891 N N . HIS A 1 114 ? -1.834 15.398 16.375 1 97.25 114 HIS A N 1
ATOM 892 C CA . HIS A 1 114 ? -2.955 15.609 17.281 1 97.25 114 HIS A CA 1
ATOM 893 C C . HIS A 1 114 ? -2.645 16.703 18.297 1 97.25 114 HIS A C 1
ATOM 895 O O . HIS A 1 114 ? -3.535 17.453 18.703 1 97.25 114 HIS A O 1
ATOM 901 N N . ALA A 1 115 ? -1.374 16.734 18.703 1 97.94 115 ALA A N 1
ATOM 902 C CA . ALA A 1 115 ? -0.969 17.781 19.641 1 97.94 115 ALA A CA 1
ATOM 903 C C . ALA A 1 115 ? -1.094 19.172 19 1 97.94 115 ALA A C 1
ATOM 905 O O . ALA A 1 115 ? -1.529 20.125 19.656 1 97.94 115 ALA A O 1
ATOM 906 N N . ILE A 1 116 ? -0.729 19.312 17.781 1 98.06 116 ILE A N 1
ATOM 907 C CA . ILE A 1 116 ? -0.881 20.578 17.078 1 98.06 116 ILE A CA 1
ATOM 908 C C . ILE A 1 116 ? -2.363 20.938 16.969 1 98.06 116 ILE A C 1
ATOM 910 O O . ILE A 1 116 ? -2.748 22.094 17.141 1 98.06 116 ILE A O 1
ATOM 914 N N . ARG A 1 117 ? -3.15 19.906 16.672 1 97.94 117 ARG A N 1
ATOM 915 C CA . ARG A 1 117 ? -4.594 20.094 16.578 1 97.94 117 ARG A CA 1
ATOM 916 C C . ARG A 1 117 ? -5.156 20.625 17.906 1 97.94 117 ARG A C 1
ATOM 918 O O . ARG A 1 117 ? -6 21.516 17.906 1 97.94 117 ARG A O 1
ATOM 925 N N . ALA A 1 118 ? -4.707 20.125 18.984 1 98.12 118 ALA A N 1
ATOM 926 C CA . ALA A 1 118 ? -5.152 20.578 20.312 1 98.12 118 ALA A CA 1
ATOM 927 C C . ALA A 1 118 ? -4.785 22.031 20.547 1 98.12 118 ALA A C 1
ATOM 929 O O . ALA A 1 118 ? -5.59 22.812 21.078 1 98.12 118 ALA A O 1
ATOM 930 N N . ASP A 1 119 ? -3.553 22.406 20.172 1 98.06 119 ASP A N 1
ATOM 931 C CA . ASP A 1 119 ? -3.121 23.797 20.266 1 98.06 119 ASP A CA 1
ATOM 932 C C . ASP A 1 119 ? -4.008 24.703 19.422 1 98.06 119 ASP A C 1
ATOM 934 O O . ASP A 1 119 ? -4.371 25.812 19.859 1 98.06 119 ASP A O 1
ATOM 938 N N . TYR A 1 120 ? -4.273 24.234 18.234 1 98.5 120 TYR A N 1
ATOM 939 C CA . TYR A 1 120 ? -5.141 24.969 17.312 1 98.5 120 TYR A CA 1
ATOM 940 C C . TYR A 1 120 ? -6.52 25.188 17.922 1 98.5 120 TYR A C 1
ATOM 942 O O . TYR A 1 120 ? -7.043 26.312 17.906 1 98.5 120 TYR A O 1
ATOM 950 N N . GLU A 1 121 ? -7.129 24.188 18.516 1 98.5 121 GLU A N 1
ATOM 951 C CA . GLU A 1 121 ? -8.469 24.266 19.109 1 98.5 121 GLU A CA 1
ATOM 952 C C . GLU A 1 121 ? -8.484 25.219 20.297 1 98.5 121 GLU A C 1
ATOM 954 O O . GLU A 1 121 ? -9.461 25.938 20.5 1 98.5 121 GLU A O 1
ATOM 959 N N . GLU A 1 122 ? -7.402 25.219 21.047 1 98.12 122 GLU A N 1
ATOM 960 C CA . GLU A 1 122 ? -7.297 26.172 22.156 1 98.12 122 GLU A CA 1
ATOM 961 C C . GLU A 1 122 ? -7.238 27.609 21.656 1 98.12 122 GLU A C 1
ATOM 963 O O . GLU A 1 122 ? -7.867 28.5 22.234 1 98.12 122 GLU A O 1
ATOM 968 N N . CYS A 1 123 ? -6.496 27.859 20.641 1 98.56 123 CYS A N 1
ATOM 969 C CA . CYS A 1 123 ? -6.402 29.188 20.047 1 98.56 123 CYS A CA 1
ATOM 970 C C . CYS A 1 123 ? -7.75 29.641 19.516 1 98.56 123 CYS A C 1
ATOM 972 O O . CYS A 1 123 ? -8.109 30.812 19.641 1 98.56 123 CYS A O 1
ATOM 974 N N . VAL A 1 124 ? -8.484 28.703 18.891 1 98.44 124 VAL A N 1
ATOM 975 C CA . VAL A 1 124 ? -9.812 29 18.359 1 98.44 124 VAL A CA 1
ATOM 976 C C . VAL A 1 124 ? -10.75 29.391 19.5 1 98.44 124 VAL A C 1
ATOM 978 O O . VAL A 1 124 ? -11.57 30.297 19.359 1 98.44 124 VAL A O 1
ATOM 981 N N . ARG A 1 125 ? -10.656 28.766 20.625 1 98.06 125 ARG A N 1
ATOM 982 C CA . ARG A 1 125 ? -11.484 29.078 21.781 1 98.06 125 ARG A CA 1
ATOM 983 C C . ARG A 1 125 ? -11.234 30.5 22.266 1 98.06 125 ARG A C 1
ATOM 985 O O . ARG A 1 125 ? -12.18 31.25 22.547 1 98.06 125 ARG A O 1
ATOM 992 N N . VAL A 1 126 ? -9.961 30.859 22.344 1 98 126 VAL A N 1
ATOM 993 C CA . VAL A 1 126 ? -9.578 32.188 22.781 1 98 126 VAL A CA 1
ATOM 994 C C . VAL A 1 126 ? -10.039 33.219 21.75 1 98 126 VAL A C 1
ATOM 996 O O . VAL A 1 126 ? -10.438 34.344 22.109 1 98 126 VAL A O 1
ATOM 999 N N . ASP A 1 127 ? -9.984 32.906 20.484 1 98.19 127 ASP A N 1
ATOM 1000 C CA . ASP A 1 127 ? -10.477 33.75 19.406 1 98.19 127 ASP A CA 1
ATOM 1001 C C . ASP A 1 127 ? -11.969 34.031 19.562 1 98.19 127 ASP A C 1
ATOM 1003 O O . ASP A 1 127 ? -12.422 35.156 19.359 1 98.19 127 ASP A O 1
ATOM 1007 N N . GLN A 1 128 ? -12.719 33.031 19.906 1 97.94 128 GLN A N 1
ATOM 1008 C CA . GLN A 1 128 ? -14.156 33.188 20.094 1 97.94 128 GLN A CA 1
ATOM 1009 C C . GLN A 1 128 ? -14.477 34.125 21.234 1 97.94 128 GLN A C 1
ATOM 1011 O O . GLN A 1 128 ? -15.414 34.938 21.141 1 97.94 128 GLN A O 1
ATOM 1016 N N . GLN A 1 129 ? -13.719 34.062 22.25 1 97.56 129 GLN A N 1
ATOM 1017 C CA . GLN A 1 129 ? -13.875 34.969 23.375 1 97.56 129 GLN A CA 1
ATOM 1018 C C . GLN A 1 129 ? -13.578 36.406 22.953 1 97.56 129 GLN A C 1
ATOM 1020 O O . GLN A 1 129 ? -14.305 37.344 23.344 1 97.56 129 GLN A O 1
ATOM 1025 N N . ARG A 1 130 ? -12.5 36.562 22.172 1 98.25 130 ARG A N 1
ATOM 1026 C CA . ARG A 1 130 ? -12.148 37.875 21.656 1 98.25 130 ARG A CA 1
ATOM 1027 C C . ARG A 1 130 ? -13.273 38.438 20.797 1 98.25 130 ARG A C 1
ATOM 1029 O O . ARG A 1 130 ? -13.602 39.625 20.891 1 98.25 130 ARG A O 1
ATOM 1036 N N . GLN A 1 131 ? -13.836 37.625 19.969 1 96.81 131 GLN A N 1
ATOM 1037 C CA . GLN A 1 131 ? -14.906 38.062 19.078 1 96.81 131 GLN A CA 1
ATOM 1038 C C . GLN A 1 131 ? -16.141 38.5 19.859 1 96.81 131 GLN A C 1
ATOM 1040 O O . GLN A 1 131 ? -16.75 39.531 19.531 1 96.81 131 GLN A O 1
ATOM 1045 N N . LYS A 1 132 ? -16.469 37.812 20.844 1 95.94 132 LYS A N 1
ATOM 1046 C CA . LYS A 1 132 ? -17.594 38.188 21.703 1 95.94 132 LYS A CA 1
ATOM 1047 C C . LYS A 1 132 ? -17.328 39.531 22.391 1 95.94 132 LYS A C 1
ATOM 1049 O O . LYS A 1 132 ? -18.203 40.406 22.453 1 95.94 132 LYS A O 1
ATOM 1054 N N . ALA A 1 133 ? -16.094 39.656 22.906 1 96.75 133 ALA A N 1
ATOM 1055 C CA . ALA A 1 133 ? -15.719 40.875 23.641 1 96.75 133 ALA A CA 1
ATOM 1056 C C . ALA A 1 133 ? -15.766 42.094 22.734 1 96.75 133 ALA A C 1
ATOM 1058 O O . ALA A 1 133 ? -16.266 43.156 23.141 1 96.75 133 ALA A O 1
ATOM 1059 N N . VAL A 1 134 ? -15.234 41.969 21.531 1 96.62 134 VAL A N 1
ATOM 1060 C CA . VAL A 1 134 ? -15.195 43.125 20.641 1 96.62 134 VAL A CA 1
ATOM 1061 C C . VAL A 1 134 ? -16.609 43.469 20.172 1 96.62 134 VAL A C 1
ATOM 1063 O O . VAL A 1 134 ? -16.938 44.625 20 1 96.62 134 VAL A O 1
ATOM 1066 N N . ASN A 1 135 ? -17.453 42.5 19.969 1 94.62 135 ASN A N 1
ATOM 1067 C CA . ASN A 1 135 ? -18.828 42.75 19.578 1 94.62 135 ASN A CA 1
ATOM 1068 C C . ASN A 1 135 ? -19.578 43.531 20.672 1 94.62 135 ASN A C 1
ATOM 1070 O O . ASN A 1 135 ? -20.312 44.469 20.359 1 94.62 135 ASN A O 1
ATOM 1074 N N . GLU A 1 136 ? -19.406 43.094 21.875 1 93.19 136 GLU A N 1
ATOM 1075 C CA . GLU A 1 136 ? -20.047 43.812 22.984 1 93.19 136 GLU A CA 1
ATOM 1076 C C . GLU A 1 136 ? -19.531 45.25 23.109 1 93.19 136 GLU A C 1
ATOM 1078 O O . GLU A 1 136 ? -20.312 46.156 23.312 1 93.19 136 GLU A O 1
ATOM 1083 N N . TYR A 1 137 ? -18.25 45.344 22.984 1 95.12 137 TYR A N 1
ATOM 1084 C CA . TYR A 1 137 ? -17.641 46.688 23.016 1 95.12 137 TYR A CA 1
ATOM 1085 C C . TYR A 1 137 ? -18.203 47.562 21.906 1 95.12 137 TYR A C 1
ATOM 1087 O O . TYR A 1 137 ? -18.578 48.719 22.156 1 95.12 137 TYR A O 1
ATOM 1095 N N . ASP A 1 138 ? -18.25 47.062 20.703 1 94.38 138 ASP A N 1
ATOM 1096 C CA . ASP A 1 138 ? -18.703 47.812 19.547 1 94.38 138 ASP A CA 1
ATOM 1097 C C . ASP A 1 138 ? -20.141 48.312 19.734 1 94.38 138 ASP A C 1
ATOM 1099 O O . ASP A 1 138 ? -20.5 49.406 19.312 1 94.38 138 ASP A O 1
ATOM 1103 N N . VAL A 1 139 ? -21 47.469 20.344 1 90.31 139 VAL A N 1
ATOM 1104 C CA . VAL A 1 139 ? -22.391 47.812 20.578 1 90.31 139 VAL A CA 1
ATOM 1105 C C . VAL A 1 139 ? -22.469 49.062 21.484 1 90.31 139 VAL A C 1
ATOM 1107 O O . VAL A 1 139 ? -23.156 50.031 21.156 1 90.31 139 VAL A O 1
ATOM 1110 N N . TYR A 1 140 ? -21.703 49.125 22.547 1 92.38 140 TYR A N 1
ATOM 1111 C CA . TYR A 1 140 ? -21.75 50.219 23.5 1 92.38 140 TYR A CA 1
ATOM 1112 C C . TYR A 1 140 ? -21.031 51.438 22.938 1 92.38 140 TYR A C 1
ATOM 1114 O O . TYR A 1 140 ? -21.469 52.594 23.172 1 92.38 140 TYR A O 1
ATOM 1122 N N . ARG A 1 141 ? -19.984 51.156 22.266 1 94.12 141 ARG A N 1
ATOM 1123 C CA . ARG A 1 141 ? -19.281 52.281 21.625 1 94.12 141 ARG A CA 1
ATOM 1124 C C . ARG A 1 141 ? -20.203 53 20.656 1 94.12 141 ARG A C 1
ATOM 1126 O O . ARG A 1 141 ? -20.266 54.25 20.672 1 94.12 141 ARG A O 1
ATOM 1133 N N . SER A 1 142 ? -20.906 52.281 19.891 1 91.62 142 SER A N 1
ATOM 1134 C CA . SER A 1 142 ? -21.844 52.875 18.938 1 91.62 142 SER A CA 1
ATOM 1135 C C . SER A 1 142 ? -22.938 53.656 19.641 1 91.62 142 SER A C 1
ATOM 1137 O O . SER A 1 142 ? -23.375 54.688 19.156 1 91.62 142 SER A O 1
ATOM 1139 N N . ALA A 1 143 ? -23.438 53.094 20.75 1 88.62 143 ALA A N 1
ATOM 1140 C CA . ALA A 1 143 ? -24.484 53.781 21.5 1 88.62 143 ALA A CA 1
ATOM 1141 C C . ALA A 1 143 ? -24 55.094 22.078 1 88.62 143 ALA A C 1
ATOM 1143 O O . ALA A 1 143 ? -24.719 56.094 22.031 1 88.62 143 ALA A O 1
ATOM 1144 N N . VAL A 1 144 ? -22.812 55.094 22.594 1 92.12 144 VAL A N 1
ATOM 1145 C CA . VAL A 1 144 ? -22.219 56.281 23.188 1 92.12 144 VAL A CA 1
ATOM 1146 C C . VAL A 1 144 ? -21.953 57.312 22.078 1 92.12 144 VAL A C 1
ATOM 1148 O O . VAL A 1 144 ? -22.281 58.5 22.25 1 92.12 144 VAL A O 1
ATOM 1151 N N . ASP A 1 145 ? -21.438 56.875 20.969 1 91.19 145 ASP A N 1
ATOM 1152 C CA . ASP A 1 145 ? -21.172 57.781 19.844 1 91.19 145 ASP A CA 1
ATOM 1153 C C . ASP A 1 145 ? -22.453 58.406 19.328 1 91.19 145 ASP A C 1
ATOM 1155 O O . ASP A 1 145 ? -22.469 59.625 19.031 1 91.19 145 ASP A O 1
ATOM 1159 N N . LYS A 1 146 ? -23.422 57.688 19.188 1 89.44 146 LYS A N 1
ATOM 1160 C CA . LYS A 1 146 ? -24.719 58.188 18.719 1 89.44 146 LYS A CA 1
ATOM 1161 C C . LYS A 1 146 ? -25.281 59.219 19.672 1 89.44 146 LYS A C 1
ATOM 1163 O O . LYS A 1 146 ? -25.781 60.281 19.25 1 89.44 146 LYS A O 1
ATOM 1168 N N . LYS A 1 147 ? -25.172 58.969 20.969 1 90.5 147 LYS A N 1
ATOM 1169 C CA . LYS A 1 147 ? -25.656 59.906 21.969 1 90.5 147 LYS A CA 1
ATOM 1170 C C . LYS A 1 147 ? -24.875 61.219 21.922 1 90.5 147 LYS A C 1
ATOM 1172 O O . LYS A 1 147 ? -25.469 62.312 21.984 1 90.5 147 LYS A O 1
ATOM 1177 N N . GLU A 1 148 ? -23.609 61.062 21.797 1 93.5 148 GLU A N 1
ATOM 1178 C CA . GLU A 1 148 ? -22.75 62.25 21.719 1 93.5 148 GLU A CA 1
ATOM 1179 C C . GLU A 1 148 ? -23.078 63.062 20.469 1 93.5 148 GLU A C 1
ATOM 1181 O O . GLU A 1 148 ? -23.141 64.312 20.531 1 93.5 148 GLU A O 1
ATOM 1186 N N . THR A 1 149 ? -23.328 62.406 19.375 1 91.69 149 THR A N 1
ATOM 1187 C CA . THR A 1 149 ? -23.656 63.062 18.141 1 91.69 149 THR A CA 1
ATOM 1188 C C . THR A 1 149 ? -25.016 63.781 18.25 1 91.69 149 THR A C 1
ATOM 1190 O O . THR A 1 149 ? -25.172 64.938 17.812 1 91.69 149 THR A O 1
ATOM 1193 N N . GLU A 1 150 ? -25.984 63.125 18.812 1 90.69 150 GLU A N 1
ATOM 1194 C CA . GLU A 1 150 ? -27.344 63.656 18.953 1 90.69 150 GLU A CA 1
ATOM 1195 C C . GLU A 1 150 ? -27.344 64.875 19.859 1 90.69 150 GLU A C 1
ATOM 1197 O O . GLU A 1 150 ? -27.984 65.875 19.562 1 90.69 150 GLU A O 1
ATOM 1202 N N . TYR A 1 151 ? -26.625 64.812 20.969 1 94.25 151 TYR A N 1
ATOM 1203 C CA . TYR A 1 151 ? -26.562 65.938 21.906 1 94.25 151 TYR A CA 1
ATOM 1204 C C . TYR A 1 151 ? -25.828 67.125 21.312 1 94.25 151 TYR A C 1
ATOM 1206 O O . TYR A 1 151 ? -26.234 68.25 21.5 1 94.25 151 TYR A O 1
ATOM 1214 N N . ALA A 1 152 ? -24.797 66.812 20.547 1 93.94 152 ALA A N 1
ATOM 1215 C CA . ALA A 1 152 ? -24.078 67.938 19.859 1 93.94 152 ALA A CA 1
ATOM 1216 C C . ALA A 1 152 ? -24.969 68.625 18.844 1 93.94 152 ALA A C 1
ATOM 1218 O O . ALA A 1 152 ? -24.969 69.812 18.75 1 93.94 152 ALA A O 1
ATOM 1219 N N . LYS A 1 153 ? -25.719 67.875 18.141 1 94.38 153 LYS A N 1
ATOM 1220 C CA . LYS A 1 153 ? -26.609 68.438 17.125 1 94.38 153 LYS A CA 1
ATOM 1221 C C . LYS A 1 153 ? -27.688 69.312 17.766 1 94.38 153 LYS A C 1
ATOM 1223 O O . LYS A 1 153 ? -28.094 70.312 17.188 1 94.38 153 LYS A O 1
ATOM 1228 N N . LYS A 1 154 ? -28.078 68.938 18.938 1 94.5 154 LYS A N 1
ATOM 1229 C CA . LYS A 1 154 ? -29.172 69.625 19.625 1 94.5 154 LYS A CA 1
ATOM 1230 C C . LYS A 1 154 ? -28.641 70.75 20.5 1 94.5 154 LYS A C 1
ATOM 1232 O O . LYS A 1 154 ? -29.406 71.562 21.062 1 94.5 154 LYS A O 1
ATOM 1237 N N . GLY A 1 155 ? -27.281 70.938 20.5 1 94.19 155 GLY A N 1
ATOM 1238 C CA . GLY A 1 155 ? -26.656 71.938 21.344 1 94.19 155 GLY A CA 1
ATOM 1239 C C . GLY A 1 155 ? -26.891 71.688 22.828 1 94.19 155 GLY A C 1
ATOM 1240 O O . GLY A 1 155 ? -26.984 72.688 23.594 1 94.19 155 GLY A O 1
ATOM 1241 N N . LYS A 1 156 ? -27.062 70.5 23.203 1 92.56 156 LYS A N 1
ATOM 1242 C CA . LYS A 1 156 ? -27.297 70.188 24.594 1 92.56 156 LYS A CA 1
ATOM 1243 C C . LYS A 1 156 ? -26.016 69.688 25.281 1 92.56 156 LYS A C 1
ATOM 1245 O O . LYS A 1 156 ? -25.141 69.125 24.625 1 92.56 156 LYS A O 1
ATOM 1250 N N . ASP A 1 157 ? -25.938 70 26.609 1 93.75 157 ASP A N 1
ATOM 1251 C CA . ASP A 1 157 ? -24.828 69.5 27.406 1 93.75 157 ASP A CA 1
ATOM 1252 C C . ASP A 1 157 ? -25.016 68 27.734 1 93.75 157 ASP A C 1
ATOM 1254 O O . ASP A 1 157 ? -26.109 67.562 28.109 1 93.75 157 ASP A O 1
ATOM 1258 N N . LEU A 1 158 ? -24.031 67.125 27.625 1 92.62 158 LEU A N 1
ATOM 1259 C CA . LEU A 1 158 ? -24.078 65.688 27.859 1 92.62 158 LEU A CA 1
ATOM 1260 C C . LEU A 1 158 ? -24.406 65.375 29.328 1 92.62 158 LEU A C 1
ATOM 1262 O O . LEU A 1 158 ? -24.891 64.312 29.656 1 92.62 158 LEU A O 1
ATOM 1266 N N . LYS A 1 159 ? -24.125 66.375 30.141 1 91.31 159 LYS A N 1
ATOM 1267 C CA . LYS A 1 159 ? -24.422 66.25 31.562 1 91.31 159 LYS A CA 1
ATOM 1268 C C . LYS A 1 159 ? -25.922 66.125 31.797 1 91.31 159 LYS A C 1
ATOM 1270 O O . LYS A 1 159 ? -26.375 65.688 32.875 1 91.31 159 LYS A O 1
ATOM 1275 N N . GLU A 1 160 ? -26.656 66.438 30.891 1 92.12 160 GLU A N 1
ATOM 1276 C CA . GLU A 1 160 ? -28.109 66.375 31 1 92.12 160 GLU A CA 1
ATOM 1277 C C . GLU A 1 160 ? -28.625 64.938 30.766 1 92.12 160 GLU A C 1
ATOM 1279 O O . GLU A 1 160 ? -29.781 64.625 31.078 1 92.12 160 GLU A O 1
ATOM 1284 N N . SER A 1 161 ? -27.797 64.25 30.203 1 90.31 161 SER A N 1
ATOM 1285 C CA . SER A 1 161 ? -28.172 62.844 29.984 1 90.31 161 SER A CA 1
ATOM 1286 C C . SER A 1 161 ? -28.094 62 31.266 1 90.31 161 SER A C 1
ATOM 1288 O O . SER A 1 161 ? -27.047 61.969 31.906 1 90.31 161 SER A O 1
ATOM 1290 N N . LYS A 1 162 ? -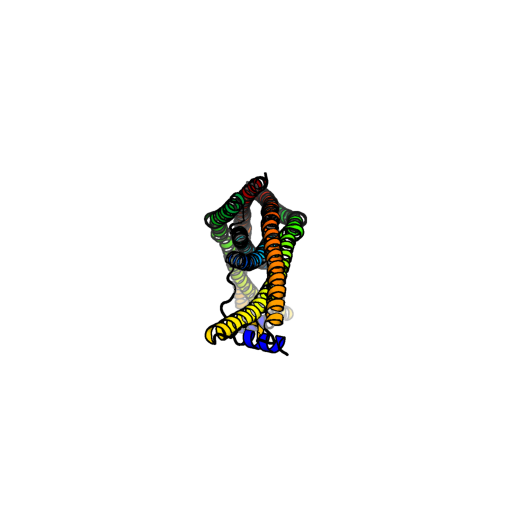29.141 61.281 31.516 1 90.81 162 LYS A N 1
ATOM 1291 C CA . LYS A 1 162 ? -29.219 60.5 32.75 1 90.81 162 LYS A CA 1
ATOM 1292 C C . LYS A 1 162 ? -28.359 59.25 32.625 1 90.81 162 LYS A C 1
ATOM 1294 O O . LYS A 1 162 ? -27.953 58.656 33.656 1 90.81 162 LYS A O 1
ATOM 1299 N N . THR A 1 163 ? -27.953 58.812 31.453 1 90.56 163 THR A N 1
ATOM 1300 C CA . THR A 1 163 ? -27.328 57.5 31.281 1 90.56 163 THR A CA 1
ATOM 1301 C C . THR A 1 163 ? -25.938 57.656 30.688 1 90.56 163 THR A C 1
ATOM 1303 O O . THR A 1 163 ? -25.172 56.688 30.641 1 90.56 163 THR A O 1
ATOM 1306 N N . TYR A 1 164 ? -25.531 58.812 30.281 1 91.81 164 TYR A N 1
ATOM 1307 C CA . TYR A 1 164 ? -24.297 59 29.531 1 91.81 164 TYR A CA 1
ATOM 1308 C C . TYR A 1 164 ? -23.094 58.562 30.359 1 91.81 164 TYR A C 1
ATOM 1310 O O . TYR A 1 164 ? -22.219 57.844 29.859 1 91.81 164 TYR A O 1
ATOM 1318 N N . GLU A 1 165 ? -23.094 59.062 31.609 1 91.62 165 GLU A N 1
ATOM 1319 C CA . GLU A 1 165 ? -21.969 58.719 32.469 1 91.62 165 GLU A CA 1
ATOM 1320 C C . GLU A 1 165 ? -21.859 57.219 32.656 1 91.62 165 GLU A C 1
ATOM 1322 O O . GLU A 1 165 ? -20.766 56.656 32.562 1 91.62 165 GLU A O 1
ATOM 1327 N N . GLU A 1 166 ? -22.938 56.562 32.906 1 90.69 166 GLU A N 1
ATOM 1328 C CA . GLU A 1 166 ? -22.953 55.094 33.094 1 90.69 166 GLU A CA 1
ATOM 1329 C C . GLU A 1 166 ? -22.609 54.375 31.812 1 90.69 166 GLU A C 1
ATOM 1331 O O . GLU A 1 166 ? -21.891 53.375 31.828 1 90.69 166 GLU A O 1
ATOM 1336 N N . ASP A 1 167 ? -23.078 54.75 30.688 1 89.44 167 ASP A N 1
ATOM 1337 C CA . ASP A 1 167 ? -22.812 54.125 29.391 1 89.44 167 ASP A CA 1
ATOM 1338 C C . ASP A 1 167 ? -21.328 54.25 29.031 1 89.44 167 ASP A C 1
ATOM 1340 O O . ASP A 1 167 ? -20.75 53.281 28.5 1 89.44 167 ASP A O 1
ATOM 1344 N N . THR A 1 168 ? -20.781 55.375 29.312 1 94 168 THR A N 1
ATOM 1345 C CA . THR A 1 168 ? -19.359 55.594 29.016 1 94 168 THR A CA 1
ATOM 1346 C C . THR A 1 168 ? -18.484 54.719 29.906 1 94 168 THR A C 1
ATOM 1348 O O . THR A 1 168 ? -17.484 54.156 29.438 1 94 168 THR A O 1
ATOM 1351 N N . LYS A 1 169 ? -18.906 54.594 31.141 1 94.88 169 LYS A N 1
ATOM 1352 C CA . LYS A 1 169 ? -18.172 53.75 32.062 1 94.88 169 LYS A CA 1
ATOM 1353 C C . LYS A 1 169 ? -18.219 52.281 31.594 1 94.88 169 LYS A C 1
ATOM 1355 O O . LYS A 1 169 ? -17.203 51.594 31.594 1 94.88 169 LYS A O 1
ATOM 1360 N N . THR A 1 170 ? -19.375 51.844 31.203 1 95 170 THR A N 1
ATOM 1361 C CA . THR A 1 170 ? -19.547 50.5 30.703 1 95 170 THR A CA 1
ATOM 1362 C C . THR A 1 170 ? -18.75 50.281 29.422 1 95 170 THR A C 1
ATOM 1364 O O . THR A 1 170 ? -18.094 49.25 29.25 1 95 170 THR A O 1
ATOM 1367 N N . ARG A 1 171 ? -18.812 51.188 28.438 1 94.31 171 ARG A N 1
ATOM 1368 C CA . ARG A 1 171 ? -18.031 51.125 27.203 1 94.31 171 ARG A CA 1
ATOM 1369 C C . ARG A 1 171 ? -16.547 50.938 27.516 1 94.31 171 ARG A C 1
ATOM 1371 O O . ARG A 1 171 ? -15.883 50.094 26.906 1 94.31 171 ARG A O 1
ATOM 1378 N N . ASP A 1 172 ? -16.062 51.75 28.484 1 96.88 172 ASP A N 1
ATOM 1379 C CA . ASP A 1 172 ? -14.633 51.719 28.812 1 96.88 172 ASP A CA 1
ATOM 1380 C C . ASP A 1 172 ? -14.25 50.375 29.469 1 96.88 172 ASP A C 1
ATOM 1382 O O . ASP A 1 172 ? -13.156 49.875 29.234 1 96.88 172 ASP A O 1
ATOM 1386 N N . GLU A 1 173 ? -15.125 49.844 30.281 1 97.12 173 GLU A N 1
ATOM 1387 C CA . GLU A 1 173 ? -14.898 48.531 30.875 1 97.12 173 GLU A CA 1
ATOM 1388 C C . GLU A 1 173 ? -14.867 47.438 29.812 1 97.12 173 GLU A C 1
ATOM 1390 O O . GLU A 1 173 ? -14.008 46.562 29.844 1 97.12 173 GLU A O 1
ATOM 1395 N N . LEU A 1 174 ? -15.773 47.531 28.906 1 96.19 174 LEU A N 1
ATOM 1396 C CA . LEU A 1 174 ? -15.836 46.562 27.828 1 96.19 174 LEU A CA 1
ATOM 1397 C C . LEU A 1 174 ? -14.625 46.688 26.906 1 96.19 174 LEU A C 1
ATOM 1399 O O . LEU A 1 174 ? -14.125 45.719 26.375 1 96.19 174 LEU A O 1
ATOM 1403 N N . LYS A 1 175 ? -14.133 47.906 26.641 1 96.94 175 LYS A N 1
ATOM 1404 C CA . LYS A 1 175 ? -12.914 48.125 25.875 1 96.94 175 LYS A CA 1
ATOM 1405 C C . LYS A 1 175 ? -11.719 47.438 26.531 1 96.94 175 LYS A C 1
ATOM 1407 O O . LYS A 1 175 ? -10.922 46.812 25.844 1 96.94 175 LYS A O 1
ATOM 1412 N N . ALA A 1 176 ? -11.664 47.688 27.859 1 97.69 176 ALA A N 1
ATOM 1413 C CA . ALA A 1 176 ? -10.586 47.062 28.594 1 97.69 176 ALA A CA 1
ATOM 1414 C C . ALA A 1 176 ? -10.656 45.531 28.484 1 97.69 176 ALA A C 1
ATOM 1416 O O . ALA A 1 176 ? -9.633 44.875 28.344 1 97.69 176 ALA A O 1
ATOM 1417 N N . GLY A 1 177 ? -11.875 45 28.578 1 97.56 177 GLY A N 1
ATOM 1418 C CA . GLY A 1 177 ? -12.078 43.562 28.391 1 97.56 177 GLY A CA 1
ATOM 1419 C C . GLY A 1 177 ? -11.688 43.062 27 1 97.56 177 GLY A C 1
ATOM 1420 O O . GLY A 1 177 ? -11.039 42.031 26.875 1 97.56 177 GLY A O 1
ATOM 1421 N N . TYR A 1 178 ? -12.055 43.812 25.969 1 97.44 178 TYR A N 1
ATOM 1422 C CA . TYR A 1 178 ? -11.672 43.5 24.594 1 97.44 178 TYR A CA 1
ATOM 1423 C C . TYR A 1 178 ? -10.156 43.531 24.422 1 97.44 178 TYR A C 1
ATOM 1425 O O . TYR A 1 178 ? -9.57 42.625 23.844 1 97.44 178 TYR A O 1
ATOM 1433 N N . GLU A 1 179 ? -9.555 44.594 24.922 1 97.81 179 GLU A N 1
ATOM 1434 C CA . GLU A 1 179 ? -8.109 44.719 24.781 1 97.81 179 GLU A CA 1
ATOM 1435 C C . GLU A 1 179 ? -7.375 43.562 25.469 1 97.81 179 GLU A C 1
ATOM 1437 O O . GLU A 1 179 ? -6.371 43.062 24.953 1 97.81 179 GLU A O 1
ATOM 1442 N N . ALA A 1 180 ? -7.898 43.156 26.609 1 97.88 180 ALA A N 1
ATOM 1443 C CA . ALA A 1 180 ? -7.312 42.031 27.312 1 97.88 180 ALA A CA 1
ATOM 1444 C C . ALA A 1 180 ? -7.473 40.719 26.516 1 97.88 180 ALA A C 1
ATOM 1446 O O . ALA A 1 180 ? -6.539 39.938 26.422 1 97.88 180 ALA A O 1
ATOM 1447 N N . SER A 1 181 ? -8.648 40.5 26 1 97.94 181 SER A N 1
ATOM 1448 C CA . SER A 1 181 ? -8.914 39.312 25.203 1 97.94 181 SER A CA 1
ATOM 1449 C C . SER A 1 181 ? -8.094 39.312 23.906 1 97.94 181 SER A C 1
ATOM 1451 O O . SER A 1 181 ? -7.648 38.281 23.453 1 97.94 181 SER A O 1
ATOM 1453 N N . ASP A 1 182 ? -7.941 40.438 23.297 1 98.31 182 ASP A N 1
ATOM 1454 C CA . ASP A 1 182 ? -7.148 40.594 22.078 1 98.31 182 ASP A CA 1
ATOM 1455 C C . ASP A 1 182 ? -5.684 40.25 22.328 1 98.31 182 ASP A C 1
ATOM 1457 O O . ASP A 1 182 ? -5.062 39.531 21.531 1 98.31 182 ASP A O 1
ATOM 1461 N N . LYS A 1 183 ? -5.18 40.781 23.438 1 98.12 183 LYS A N 1
ATOM 1462 C CA . LYS A 1 183 ? -3.805 40.5 23.812 1 98.12 183 LYS A CA 1
ATOM 1463 C C . LYS A 1 183 ? -3.623 39 24.047 1 98.12 183 LYS A C 1
ATOM 1465 O O . LYS A 1 183 ? -2.617 38.406 23.625 1 98.12 183 LYS A O 1
ATOM 1470 N N . LEU A 1 184 ? -4.586 38.375 24.688 1 98.38 184 LEU A N 1
ATOM 1471 C CA . LEU A 1 184 ? -4.539 36.938 24.953 1 98.38 184 LEU A CA 1
ATOM 1472 C C . LEU A 1 184 ? -4.566 36.125 23.656 1 98.38 184 LEU A C 1
ATOM 1474 O O . LEU A 1 184 ? -3.826 35.156 23.5 1 98.38 184 LEU A O 1
ATOM 1478 N N . PHE A 1 185 ? -5.422 36.5 22.703 1 98.62 185 PHE A N 1
ATOM 1479 C CA . PHE A 1 185 ? -5.516 35.812 21.406 1 98.62 185 PHE A CA 1
ATOM 1480 C C . PHE A 1 185 ? -4.199 35.938 20.656 1 98.62 185 PHE A C 1
ATOM 1482 O O . PHE A 1 185 ? -3.678 34.938 20.156 1 98.62 185 PHE A O 1
ATOM 1489 N N . LYS A 1 186 ? -3.691 37.094 20.578 1 98.31 186 LYS A N 1
ATOM 1490 C CA . LYS A 1 186 ? -2.469 37.312 19.812 1 98.31 186 LYS A CA 1
ATOM 1491 C C . LYS A 1 186 ? -1.298 36.562 20.406 1 98.31 186 LYS A C 1
ATOM 1493 O O . LYS A 1 186 ? -0.5 35.969 19.672 1 98.31 186 LYS A O 1
ATOM 1498 N N . SER A 1 187 ? -1.239 36.5 21.766 1 98.06 187 SER A N 1
ATOM 1499 C CA . SER A 1 187 ? -0.209 35.719 22.438 1 98.06 187 SER A CA 1
ATOM 1500 C C . SER A 1 187 ? -0.402 34.219 22.188 1 98.06 187 SER A C 1
ATOM 1502 O O . SER A 1 187 ? 0.566 33.5 21.938 1 98.06 187 SER A O 1
ATOM 1504 N N . SER A 1 188 ? -1.608 33.75 22.25 1 98.25 188 SER A N 1
ATOM 1505 C CA . SER A 1 188 ? -1.929 32.344 21.984 1 98.25 188 SER A CA 1
ATOM 1506 C C . SER A 1 188 ? -1.586 31.969 20.547 1 98.25 188 SER A C 1
ATOM 1508 O O . SER A 1 188 ? -1.091 30.859 20.297 1 98.25 188 SER A O 1
ATOM 1510 N N . HIS A 1 189 ? -1.889 32.812 19.656 1 98.44 189 HIS A N 1
ATOM 1511 C CA . HIS A 1 189 ? -1.59 32.594 18.25 1 98.44 189 HIS A CA 1
ATOM 1512 C C . HIS A 1 189 ? -0.086 32.5 18 1 98.44 189 HIS A C 1
ATOM 1514 O O . HIS A 1 189 ? 0.376 31.641 17.25 1 98.44 189 HIS A O 1
ATOM 1520 N N . ASP A 1 190 ? 0.676 33.375 18.656 1 97.81 190 ASP A N 1
ATOM 1521 C CA . ASP A 1 190 ? 2.131 33.344 18.547 1 97.81 190 ASP A CA 1
ATOM 1522 C C . ASP A 1 190 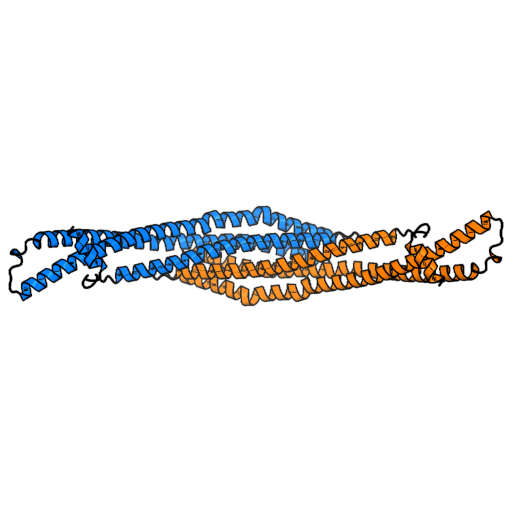? 2.672 32 19.047 1 97.81 190 ASP A C 1
ATOM 1524 O O . ASP A 1 190 ? 3.562 31.406 18.422 1 97.81 190 ASP A O 1
ATOM 1528 N N . VAL A 1 191 ? 2.16 31.547 20.141 1 97.81 191 VAL A N 1
ATOM 1529 C CA . VAL A 1 191 ? 2.576 30.266 20.703 1 97.81 191 VAL A CA 1
ATOM 1530 C C . VAL A 1 191 ? 2.217 29.125 19.75 1 97.81 191 VAL A C 1
ATOM 1532 O O . VAL A 1 191 ? 3.016 28.219 19.531 1 97.81 191 VAL A O 1
ATOM 1535 N N . LEU A 1 192 ? 1.034 29.156 19.203 1 98.31 192 LEU A N 1
ATOM 1536 C CA . LEU A 1 192 ? 0.603 28.156 18.234 1 98.31 192 LEU A CA 1
ATOM 1537 C C . LEU A 1 192 ? 1.559 28.109 17.047 1 98.31 192 LEU A C 1
ATOM 1539 O O . LEU A 1 192 ? 1.997 27.031 16.641 1 98.31 192 LEU A O 1
ATOM 1543 N N . GLU A 1 193 ? 1.878 29.266 16.5 1 97.31 193 GLU A N 1
ATOM 1544 C CA . GLU A 1 193 ? 2.783 29.312 15.352 1 97.31 193 GLU A CA 1
ATOM 1545 C C . GLU A 1 193 ? 4.137 28.703 15.695 1 97.31 193 GLU A C 1
ATOM 1547 O O . GLU A 1 193 ? 4.695 27.938 14.898 1 97.31 193 GLU A O 1
ATOM 1552 N N . SER A 1 194 ? 4.613 29.062 16.859 1 96.94 194 SER A N 1
ATOM 1553 C CA . SER A 1 194 ? 5.883 28.5 17.312 1 96.94 194 SER A CA 1
ATOM 1554 C C . SER A 1 194 ? 5.801 26.984 17.453 1 96.94 194 SER A C 1
ATOM 1556 O O . SER A 1 194 ? 6.723 26.266 17.062 1 96.94 194 SER A O 1
ATOM 1558 N N . ASN A 1 195 ? 4.738 26.484 17.984 1 97.06 195 ASN A N 1
ATOM 1559 C CA . ASN A 1 195 ? 4.531 25.062 18.156 1 97.06 195 ASN A CA 1
ATOM 1560 C C . ASN A 1 195 ? 4.406 24.344 16.828 1 97.06 195 ASN A C 1
ATOM 1562 O O . ASN A 1 195 ? 4.898 23.219 16.672 1 97.06 195 ASN A O 1
ATOM 1566 N N . VAL A 1 196 ? 3.666 24.938 15.891 1 97.44 196 VAL A N 1
ATOM 1567 C CA . VAL A 1 196 ? 3.514 24.344 14.57 1 97.44 196 VAL A CA 1
ATOM 1568 C C . VAL A 1 196 ? 4.887 24.141 13.93 1 97.44 196 VAL A C 1
ATOM 1570 O O . VAL A 1 196 ? 5.152 23.109 13.328 1 97.44 196 VAL A O 1
ATOM 1573 N N . VAL A 1 197 ? 5.738 25.109 14.094 1 96.44 197 VAL A N 1
ATOM 1574 C CA . VAL A 1 197 ? 7.074 25 13.523 1 96.44 197 VAL A CA 1
ATOM 1575 C C . VAL A 1 197 ? 7.836 23.859 14.18 1 96.44 197 VAL A C 1
ATOM 1577 O O . VAL A 1 197 ? 8.344 22.969 13.5 1 96.44 197 VAL A O 1
ATOM 1580 N N . SER A 1 198 ? 7.93 23.875 15.523 1 96.12 198 SER A N 1
ATOM 1581 C CA . SER A 1 198 ? 8.734 22.906 16.25 1 96.12 198 SER A CA 1
ATOM 1582 C C . SER A 1 198 ? 8.156 21.5 16.094 1 96.12 198 SER A C 1
ATOM 1584 O O . SER A 1 198 ? 8.883 20.562 15.758 1 96.12 198 SER A O 1
ATOM 1586 N N . LYS A 1 199 ? 6.895 21.312 16.297 1 96.69 199 LYS A N 1
ATOM 1587 C CA . LYS A 1 199 ? 6.246 20 16.203 1 96.69 199 LYS A CA 1
ATOM 1588 C C . LYS A 1 199 ? 6.152 19.531 14.758 1 96.69 199 LYS A C 1
ATOM 1590 O O . LYS A 1 199 ? 6.262 18.344 14.477 1 96.69 199 LYS A O 1
ATOM 1595 N N . GLY A 1 200 ? 5.875 20.5 13.859 1 95.56 200 GLY A N 1
ATOM 1596 C CA . GLY A 1 200 ? 5.875 20.156 12.445 1 95.56 200 GLY A CA 1
ATOM 1597 C C . GLY A 1 200 ? 7.191 19.594 11.969 1 95.56 200 GLY A C 1
ATOM 1598 O O . GLY A 1 200 ? 7.215 18.609 11.211 1 95.56 200 GLY A O 1
ATOM 1599 N N . MET A 1 201 ? 8.258 20.172 12.406 1 95.88 201 MET A N 1
ATOM 1600 C CA . MET A 1 201 ? 9.594 19.672 12.07 1 95.88 201 MET A CA 1
ATOM 1601 C C . MET A 1 201 ? 9.812 18.281 12.625 1 95.88 201 MET A C 1
ATOM 1603 O O . MET A 1 201 ? 10.352 17.406 11.938 1 95.88 201 MET A O 1
ATOM 1607 N N . LEU A 1 202 ? 9.406 18.094 13.828 1 95.94 202 LEU A N 1
ATOM 1608 C CA . LEU A 1 202 ? 9.523 16.781 14.453 1 95.94 202 LEU A CA 1
ATOM 1609 C C . LEU A 1 202 ? 8.758 15.734 13.656 1 95.94 202 LEU A C 1
ATOM 1611 O O . LEU A 1 202 ? 9.266 14.641 13.406 1 95.94 202 LEU A O 1
ATOM 1615 N N . CYS A 1 203 ? 7.52 16.016 13.289 1 96.88 203 CYS A N 1
ATOM 1616 C CA . CYS A 1 203 ? 6.684 15.117 12.5 1 96.88 203 CYS A CA 1
ATOM 1617 C C . CYS A 1 203 ? 7.359 14.766 11.18 1 96.88 203 CYS A C 1
ATOM 1619 O O . CYS A 1 203 ? 7.414 13.602 10.789 1 96.88 203 CYS A O 1
ATOM 1621 N N . LEU A 1 204 ? 7.832 15.789 10.508 1 97.19 204 LEU A N 1
ATOM 1622 C CA . LEU A 1 204 ? 8.461 15.617 9.203 1 97.19 204 LEU A CA 1
ATOM 1623 C C . LEU A 1 204 ? 9.695 14.727 9.312 1 97.19 204 LEU A C 1
ATOM 1625 O O . LEU A 1 204 ? 9.844 13.773 8.539 1 97.19 204 LEU A O 1
ATOM 1629 N N . ARG A 1 205 ? 10.531 14.969 10.258 1 96.94 205 ARG A N 1
ATOM 1630 C CA . ARG A 1 205 ? 11.758 14.203 10.453 1 96.94 205 ARG A CA 1
ATOM 1631 C C . ARG A 1 205 ? 11.453 12.742 10.773 1 96.94 205 ARG A C 1
ATOM 1633 O O . ARG A 1 205 ? 12.062 11.836 10.203 1 96.94 205 ARG A O 1
ATOM 1640 N N . GLU A 1 206 ? 10.539 12.594 11.648 1 97.88 206 GLU A N 1
ATOM 1641 C CA . GLU A 1 206 ? 10.188 11.234 12.031 1 97.88 206 GLU A CA 1
ATOM 1642 C C . GLU A 1 206 ? 9.539 10.484 10.875 1 97.88 206 GLU A C 1
ATOM 1644 O O . GLU A 1 206 ? 9.828 9.305 10.648 1 97.88 206 GLU A O 1
ATOM 1649 N N . PHE A 1 207 ? 8.641 11.188 10.141 1 98.69 207 PHE A N 1
ATOM 1650 C CA . PHE A 1 207 ? 7.969 10.555 9.008 1 98.69 207 PHE A CA 1
ATOM 1651 C C . PHE A 1 207 ? 8.984 10.07 7.984 1 98.69 207 PHE A C 1
ATOM 1653 O O . PHE A 1 207 ? 8.945 8.906 7.574 1 98.69 207 PHE A O 1
ATOM 1660 N N . VAL A 1 208 ? 9.836 10.922 7.609 1 98.38 208 VAL A N 1
ATOM 1661 C CA . VAL A 1 208 ? 10.82 10.57 6.59 1 98.38 208 VAL A CA 1
ATOM 1662 C C . VAL A 1 208 ? 11.797 9.539 7.148 1 98.38 208 VAL A C 1
ATOM 1664 O O . VAL A 1 208 ? 12.203 8.617 6.438 1 98.38 208 VAL A O 1
ATOM 1667 N N . GLY A 1 209 ? 12.133 9.711 8.398 1 98.12 209 GLY A N 1
ATOM 1668 C CA . GLY A 1 209 ? 13.062 8.789 9.039 1 98.12 209 GLY A CA 1
ATOM 1669 C C . GLY A 1 209 ? 12.539 7.363 9.102 1 98.12 209 GLY A C 1
ATOM 1670 O O . GLY A 1 209 ? 13.211 6.434 8.656 1 98.12 209 GLY A O 1
ATOM 1671 N N . CYS A 1 210 ? 11.367 7.203 9.656 1 98.5 210 CYS A N 1
ATOM 1672 C CA . CYS A 1 210 ? 10.82 5.859 9.82 1 98.5 210 CYS A CA 1
ATOM 1673 C C . CYS A 1 210 ? 10.469 5.246 8.469 1 98.5 210 CYS A C 1
ATOM 1675 O O . CYS A 1 210 ? 10.617 4.039 8.273 1 98.5 210 CYS A O 1
ATOM 1677 N N . THR A 1 211 ? 10 6.051 7.492 1 98.69 211 THR A N 1
ATOM 1678 C CA . THR A 1 211 ? 9.734 5.559 6.145 1 98.69 211 THR A CA 1
ATOM 1679 C C . THR A 1 211 ? 11.023 5.094 5.473 1 98.69 211 THR A C 1
ATOM 1681 O O . THR A 1 211 ? 11.062 4.023 4.859 1 98.69 211 THR A O 1
ATOM 1684 N N . SER A 1 212 ? 12.047 5.895 5.609 1 98.38 212 SER A N 1
ATOM 1685 C CA . SER A 1 212 ? 13.352 5.547 5.055 1 98.38 212 SER A CA 1
ATOM 1686 C C . SER A 1 212 ? 13.859 4.227 5.625 1 98.38 212 SER A C 1
ATOM 1688 O O . SER A 1 212 ? 14.312 3.355 4.879 1 98.38 212 SER A O 1
ATOM 1690 N N . GLU A 1 213 ? 13.781 4.078 6.84 1 98.44 213 GLU A N 1
ATOM 1691 C CA . GLU A 1 213 ? 14.266 2.863 7.492 1 98.44 213 GLU A CA 1
ATOM 1692 C C . GLU A 1 213 ? 13.484 1.64 7.027 1 98.44 213 GLU A C 1
ATOM 1694 O O . GLU A 1 213 ? 14.07 0.593 6.738 1 98.44 213 GLU A O 1
ATOM 1699 N N . PHE A 1 214 ? 12.195 1.761 7.008 1 98.75 214 PHE A N 1
ATOM 1700 C CA . PHE A 1 214 ? 11.344 0.656 6.586 1 98.75 214 PHE A CA 1
ATOM 1701 C C . PHE A 1 214 ? 11.633 0.267 5.141 1 98.75 214 PHE A C 1
ATOM 1703 O O . PHE A 1 214 ? 11.82 -0.914 4.836 1 98.75 214 PHE A O 1
ATOM 1710 N N . LEU A 1 215 ? 11.68 1.257 4.281 1 98.44 215 LEU A N 1
ATOM 1711 C CA . LEU A 1 215 ? 11.93 1.004 2.865 1 98.44 215 LEU A CA 1
ATOM 1712 C C . LEU A 1 215 ? 13.328 0.435 2.658 1 98.44 215 LEU A C 1
ATOM 1714 O O . LEU A 1 215 ? 13.547 -0.38 1.759 1 98.44 215 LEU A O 1
ATOM 1718 N N . SER A 1 216 ? 14.242 0.873 3.471 1 98.38 216 SER A N 1
ATOM 1719 C CA . SER A 1 216 ? 15.586 0.324 3.408 1 98.38 216 SER A CA 1
ATOM 1720 C C . SER A 1 216 ? 15.602 -1.163 3.746 1 98.38 216 SER A C 1
ATOM 1722 O O . SER A 1 216 ? 16.266 -1.954 3.076 1 98.38 216 SER A O 1
ATOM 1724 N N . ALA A 1 217 ? 14.867 -1.523 4.742 1 98.5 217 ALA A N 1
ATOM 1725 C CA . ALA A 1 217 ? 14.766 -2.934 5.109 1 98.5 217 ALA A CA 1
ATOM 1726 C C . ALA A 1 217 ? 14.148 -3.75 3.979 1 98.5 217 ALA A C 1
ATOM 1728 O O . ALA A 1 217 ? 14.656 -4.816 3.627 1 98.5 217 ALA A O 1
ATOM 1729 N N . LEU A 1 218 ? 13.086 -3.264 3.424 1 98.44 218 LEU A N 1
ATOM 1730 C CA . LEU A 1 218 ? 12.414 -3.926 2.312 1 98.44 218 LEU A CA 1
ATOM 1731 C C . LEU A 1 218 ? 13.352 -4.078 1.12 1 98.44 218 LEU A C 1
ATOM 1733 O O . LEU A 1 218 ? 13.461 -5.164 0.546 1 98.44 218 LEU A O 1
ATOM 1737 N N . SER A 1 219 ? 13.992 -3.01 0.794 1 98.25 219 SER A N 1
ATOM 1738 C CA . SER A 1 219 ? 14.898 -2.98 -0.351 1 98.25 219 SER A CA 1
ATOM 1739 C C . SER A 1 219 ? 16.047 -3.961 -0.17 1 98.25 219 SER A C 1
ATOM 1741 O O . SER A 1 219 ? 16.438 -4.648 -1.115 1 98.25 219 SER A O 1
ATOM 1743 N N . THR A 1 220 ? 16.547 -4.004 0.972 1 98.25 220 THR A N 1
ATOM 1744 C CA . THR A 1 220 ? 17.672 -4.898 1.257 1 98.25 220 THR A CA 1
ATOM 1745 C C . THR A 1 220 ? 17.266 -6.355 1.049 1 98.25 220 THR A C 1
ATOM 1747 O O . THR A 1 220 ? 17.969 -7.113 0.38 1 98.25 220 THR A O 1
ATOM 1750 N N . GLU A 1 221 ? 16.156 -6.742 1.609 1 98.25 221 GLU A N 1
ATOM 1751 C CA . GLU A 1 221 ? 15.68 -8.117 1.469 1 98.25 221 GLU A CA 1
ATOM 1752 C C . GLU A 1 221 ? 15.359 -8.445 0.013 1 98.25 221 GLU A C 1
ATOM 1754 O O . GLU A 1 221 ? 15.703 -9.523 -0.477 1 98.25 221 GLU A O 1
ATOM 1759 N N . MET A 1 222 ? 14.727 -7.543 -0.688 1 98.06 222 MET A N 1
ATOM 1760 C CA . MET A 1 222 ? 14.367 -7.797 -2.08 1 98.06 222 MET A CA 1
ATOM 1761 C C . MET A 1 222 ? 15.609 -7.875 -2.963 1 98.06 222 MET A C 1
ATOM 1763 O O . MET A 1 222 ? 15.648 -8.648 -3.92 1 98.06 222 MET A O 1
ATOM 1767 N N . LYS A 1 223 ? 16.547 -7.07 -2.654 1 98 223 LYS A N 1
ATOM 1768 C CA . LYS A 1 223 ? 17.812 -7.137 -3.387 1 98 223 LYS A CA 1
ATOM 1769 C C . LYS A 1 223 ? 18.5 -8.484 -3.18 1 98 223 LYS A C 1
ATOM 1771 O O . LYS A 1 223 ? 19 -9.078 -4.133 1 98 223 LYS A O 1
ATOM 1776 N N . ARG A 1 224 ? 18.547 -8.891 -1.969 1 98.12 224 ARG A N 1
ATOM 1777 C CA . ARG A 1 224 ? 19.109 -10.203 -1.664 1 98.12 224 ARG A CA 1
ATOM 1778 C C . ARG A 1 224 ? 18.391 -11.297 -2.449 1 98.12 224 ARG A C 1
ATOM 1780 O O . ARG A 1 224 ? 19.031 -12.164 -3.045 1 98.12 224 ARG A O 1
ATOM 1787 N N . LEU A 1 225 ? 17.109 -11.266 -2.451 1 98.12 225 LEU A N 1
ATOM 1788 C CA . LEU A 1 225 ? 16.297 -12.242 -3.178 1 98.12 225 LEU A CA 1
ATOM 1789 C C . LEU A 1 225 ? 16.547 -12.148 -4.68 1 98.12 225 LEU A C 1
ATOM 1791 O O . LEU A 1 225 ? 16.625 -13.164 -5.367 1 98.12 225 LEU A O 1
ATOM 1795 N N . HIS A 1 226 ? 16.688 -10.969 -5.176 1 97.62 226 HIS A N 1
ATOM 1796 C CA . HIS A 1 226 ? 16.953 -10.766 -6.594 1 97.62 226 HIS A CA 1
ATOM 1797 C C . HIS A 1 226 ? 18.297 -11.398 -6.988 1 97.62 226 HIS A C 1
ATOM 1799 O O . HIS A 1 226 ? 18.375 -12.117 -7.984 1 97.62 226 HIS A O 1
ATOM 1805 N N . GLU A 1 227 ? 19.266 -11.172 -6.223 1 96.81 227 GLU A N 1
ATOM 1806 C CA . GLU A 1 227 ? 20.578 -11.75 -6.484 1 96.81 227 GLU A CA 1
ATOM 1807 C C . GLU A 1 227 ? 20.531 -13.273 -6.453 1 96.81 227 GLU A C 1
ATOM 1809 O O . GLU A 1 227 ? 21.109 -13.938 -7.316 1 96.81 227 GLU A O 1
ATOM 1814 N N . LYS A 1 228 ? 19.828 -13.797 -5.48 1 96.81 228 LYS A N 1
ATOM 1815 C CA . LYS A 1 228 ? 19.672 -15.242 -5.387 1 96.81 228 LYS A CA 1
ATOM 1816 C C . LYS A 1 228 ? 18.938 -15.797 -6.602 1 96.81 228 LYS A C 1
ATOM 1818 O O . LYS A 1 228 ? 19.25 -16.875 -7.086 1 96.81 228 LYS A O 1
ATOM 1823 N N . SER A 1 229 ? 17.906 -15.055 -7.047 1 96.12 229 SER A N 1
ATOM 1824 C CA . SER A 1 229 ? 17.109 -15.5 -8.18 1 96.12 229 SER A CA 1
ATOM 1825 C C . SER A 1 229 ? 17.938 -15.594 -9.453 1 96.12 229 SER A C 1
ATOM 1827 O O . SER A 1 229 ? 17.656 -16.422 -10.328 1 96.12 229 SER A O 1
ATOM 1829 N N . LEU A 1 230 ? 18.969 -14.812 -9.586 1 93.75 230 LEU A N 1
ATOM 1830 C CA . LEU A 1 230 ? 19.828 -14.805 -10.758 1 93.75 230 LEU A CA 1
ATOM 1831 C C . LEU A 1 230 ? 20.672 -16.078 -10.82 1 93.75 230 LEU A C 1
ATOM 1833 O O . LEU A 1 230 ? 21.141 -16.469 -11.891 1 93.75 230 LEU A O 1
ATOM 1837 N N . LEU A 1 231 ? 20.734 -16.797 -9.719 1 91 231 LEU A N 1
ATOM 1838 C CA . LEU A 1 231 ? 21.547 -18 -9.625 1 91 231 LEU A CA 1
ATOM 1839 C C . LEU A 1 231 ? 20.703 -19.25 -9.906 1 91 231 LEU A C 1
ATOM 1841 O O . LEU A 1 231 ? 21.25 -20.344 -10.055 1 91 231 LEU A O 1
ATOM 1845 N N . LEU A 1 232 ? 19.344 -19.312 -9.797 1 87.5 232 LEU A N 1
ATOM 1846 C CA . LEU A 1 232 ? 18.469 -20.453 -9.992 1 87.5 232 LEU A CA 1
ATOM 1847 C C . LEU A 1 232 ? 18.625 -21.031 -11.391 1 87.5 232 LEU A C 1
ATOM 1849 O O . LEU A 1 232 ? 18.406 -22.219 -11.609 1 87.5 232 LEU A O 1
ATOM 1853 N N . GLY A 1 233 ? 19.031 -20.391 -12.344 1 67.56 233 GLY A N 1
ATOM 1854 C CA . GLY A 1 233 ? 19.172 -20.969 -13.672 1 67.56 233 GLY A CA 1
ATOM 1855 C C . GLY A 1 233 ? 20.609 -21.016 -14.148 1 67.56 233 GLY A C 1
ATOM 1856 O O . GLY A 1 233 ? 20.875 -21.328 -15.305 1 67.56 233 GLY A O 1
ATOM 1857 N N . ALA A 1 234 ? 21.547 -20.703 -13.148 1 54.94 234 ALA A N 1
ATOM 1858 C CA . ALA A 1 234 ? 22.953 -20.875 -13.484 1 54.94 234 ALA A CA 1
ATOM 1859 C C . ALA A 1 234 ? 23.438 -22.281 -13.141 1 54.94 234 ALA A C 1
ATOM 1861 O O . ALA A 1 234 ? 22.875 -22.953 -12.273 1 54.94 234 ALA A O 1
ATOM 1862 N N . MET B 1 1 ? -28.422 -47.031 -33.469 1 52.91 1 MET B N 1
ATOM 1863 C CA . MET B 1 1 ? -29.297 -47.438 -32.344 1 52.91 1 MET B CA 1
ATOM 1864 C C . MET B 1 1 ? -28.5 -48.188 -31.297 1 52.91 1 MET B C 1
ATOM 1866 O O . MET B 1 1 ? -28.625 -47.906 -30.094 1 52.91 1 MET B O 1
ATOM 1870 N N . LYS B 1 2 ? -27.672 -49 -31.75 1 57.69 2 LYS B N 1
ATOM 1871 C CA . LYS B 1 2 ? -26.922 -49.812 -30.781 1 57.69 2 LYS B CA 1
ATOM 1872 C C . LYS B 1 2 ? -25.953 -48.938 -29.984 1 57.69 2 LYS B C 1
ATOM 1874 O O . LYS B 1 2 ? -25.859 -49.062 -28.766 1 57.69 2 LYS B O 1
ATOM 1879 N N . LYS B 1 3 ? -25.25 -48.094 -30.719 1 60.5 3 LYS B N 1
ATOM 1880 C CA . LYS B 1 3 ? -24.344 -47.156 -30.062 1 60.5 3 LYS B CA 1
ATOM 1881 C C . LYS B 1 3 ? -25.094 -46.344 -29 1 60.5 3 LYS B C 1
ATOM 1883 O O . LYS B 1 3 ? -24.578 -46.125 -27.906 1 60.5 3 LYS B O 1
ATOM 1888 N N . PHE B 1 4 ? -26.219 -46.031 -29.344 1 56.72 4 PHE B N 1
ATOM 1889 C CA . PHE B 1 4 ? -27.062 -45.25 -28.422 1 56.72 4 PHE B CA 1
ATOM 1890 C C . PHE B 1 4 ? -27.453 -46.094 -27.219 1 56.72 4 PHE B C 1
ATOM 1892 O O . PHE B 1 4 ? -27.422 -45.625 -26.078 1 56.72 4 PHE B O 1
ATOM 1899 N N . MET B 1 5 ? -27.828 -47.25 -27.484 1 58.31 5 MET B N 1
ATOM 1900 C CA . MET B 1 5 ? -28.25 -48.125 -26.391 1 58.31 5 MET B CA 1
ATOM 1901 C C . MET B 1 5 ? -27.078 -48.438 -25.469 1 58.31 5 MET B C 1
ATOM 1903 O O . MET B 1 5 ? -27.234 -48.469 -24.234 1 58.31 5 MET B O 1
ATOM 1907 N N . LEU B 1 6 ? -25.984 -48.562 -26.094 1 60.47 6 LEU B N 1
ATOM 1908 C CA . LEU B 1 6 ? -24.812 -48.875 -25.266 1 60.47 6 LEU B CA 1
ATOM 1909 C C . LEU B 1 6 ? -24.391 -47.625 -24.469 1 60.47 6 LEU B C 1
ATOM 1911 O O . LEU B 1 6 ? -24.016 -47.75 -23.297 1 60.47 6 LEU B O 1
ATOM 1915 N N . ASN B 1 7 ? -24.562 -46.5 -25.156 1 57.84 7 ASN B N 1
ATOM 1916 C CA . ASN B 1 7 ? -24.266 -45.281 -24.438 1 57.84 7 ASN B CA 1
ATOM 1917 C C . ASN B 1 7 ? -25.234 -45.031 -23.297 1 57.84 7 ASN B C 1
ATOM 1919 O O . ASN B 1 7 ? -24.859 -44.531 -22.234 1 57.84 7 ASN B O 1
ATOM 1923 N N . THR B 1 8 ? -26.344 -45.375 -23.625 1 57.56 8 THR B N 1
ATOM 1924 C CA . THR B 1 8 ? -27.375 -45.281 -22.594 1 57.56 8 THR B CA 1
ATOM 1925 C C . THR B 1 8 ? -27.094 -46.219 -21.438 1 57.56 8 THR B C 1
ATOM 1927 O O . THR B 1 8 ? -27.234 -45.844 -20.266 1 57.56 8 THR B O 1
ATOM 1930 N N . LYS B 1 9 ? -26.75 -47.312 -21.656 1 58.97 9 LYS B N 1
ATOM 1931 C CA . LYS B 1 9 ? -26.422 -48.25 -20.594 1 58.97 9 LYS B CA 1
ATOM 1932 C C . LYS B 1 9 ? -25.188 -47.812 -19.812 1 58.97 9 LYS B C 1
ATOM 1934 O O . LYS B 1 9 ? -25.125 -47.938 -18.594 1 58.97 9 LYS B O 1
ATOM 1939 N N . ALA B 1 10 ? -24.25 -47.312 -20.562 1 56.97 10 ALA B N 1
ATOM 1940 C CA . ALA B 1 10 ? -23.047 -46.75 -19.938 1 56.97 10 ALA B CA 1
ATOM 1941 C C . ALA B 1 10 ? -23.422 -45.562 -19.016 1 56.97 10 ALA B C 1
ATOM 1943 O O . ALA B 1 10 ? -22.891 -45.469 -17.906 1 56.97 10 ALA B O 1
ATOM 1944 N N . SER B 1 11 ? -24.406 -44.844 -19.562 1 56.22 11 SER B N 1
ATOM 1945 C CA . SER B 1 11 ? -24.859 -43.688 -18.75 1 56.22 11 SER B CA 1
ATOM 1946 C C . SER B 1 11 ? -25.625 -44.188 -17.516 1 56.22 11 SER B C 1
ATOM 1948 O O . SER B 1 11 ? -25.688 -43.469 -16.5 1 56.22 11 SER B O 1
ATOM 1950 N N . LEU B 1 12 ? -26.266 -45.25 -17.625 1 56.09 12 LEU B N 1
ATOM 1951 C CA . LEU B 1 12 ? -27.094 -45.781 -16.547 1 56.09 12 LEU B CA 1
ATOM 1952 C C . LEU B 1 12 ? -26.25 -46.656 -15.609 1 56.09 12 LEU B C 1
ATOM 1954 O O . LEU B 1 12 ? -26.797 -47.344 -14.734 1 56.09 12 LEU B O 1
ATOM 1958 N N . GLY B 1 13 ? -25.016 -46.594 -15.75 1 56.06 13 GLY B N 1
ATOM 1959 C CA . GLY B 1 13 ? -24.141 -47.281 -14.789 1 56.06 13 GLY B CA 1
ATOM 1960 C C . GLY B 1 13 ? -24.031 -48.75 -15.031 1 56.06 13 GLY B C 1
ATOM 1961 O O . GLY B 1 13 ? -23.594 -49.5 -14.148 1 56.06 13 GLY B O 1
ATOM 1962 N N . LEU B 1 14 ? -24.625 -49.188 -15.992 1 58.5 14 LEU B N 1
ATOM 1963 C CA . LEU B 1 14 ? -24.547 -50.625 -16.219 1 58.5 14 LEU B CA 1
ATOM 1964 C C . LEU B 1 14 ? -23.203 -51.031 -16.812 1 58.5 14 LEU B C 1
ATOM 1966 O O . LEU B 1 14 ? -23.062 -52.062 -17.422 1 58.5 14 LEU B O 1
ATOM 1970 N N . VAL B 1 15 ? -22.312 -50 -16.734 1 62.97 15 VAL B N 1
ATOM 1971 C CA . VAL B 1 15 ? -20.969 -50.25 -17.234 1 62.97 15 VAL B CA 1
ATOM 1972 C C . VAL B 1 15 ? -20.156 -51 -16.172 1 62.97 15 VAL B C 1
ATOM 1974 O O . VAL B 1 15 ? -20.312 -50.75 -14.969 1 62.97 15 VAL B O 1
ATOM 1977 N N . GLY B 1 16 ? -19.625 -52.094 -16.422 1 68.62 16 GLY B N 1
ATOM 1978 C CA . GLY B 1 16 ? -18.75 -52.844 -15.555 1 68.62 16 GLY B CA 1
ATOM 1979 C C . GLY B 1 16 ? -17.656 -52 -14.93 1 68.62 16 GLY B C 1
ATOM 1980 O O . GLY B 1 16 ? -17.812 -50.781 -14.766 1 68.62 16 GLY B O 1
ATOM 1981 N N . GLU B 1 17 ? -16.609 -52.594 -14.555 1 81.31 17 GLU B N 1
ATOM 1982 C CA . GLU B 1 17 ? -15.469 -51.969 -13.875 1 81.31 17 GLU B CA 1
ATOM 1983 C C . GLU B 1 17 ? -14.781 -50.938 -14.773 1 81.31 17 GLU B C 1
ATOM 1985 O O . GLU B 1 17 ? -14.508 -51.219 -15.945 1 81.31 17 GLU B O 1
ATOM 1990 N N . LYS B 1 18 ? -14.602 -49.75 -14.344 1 88.62 18 LYS B N 1
ATOM 1991 C CA . LYS B 1 18 ? -13.938 -48.688 -15.094 1 88.62 18 LYS B CA 1
ATOM 1992 C C . LYS B 1 18 ? -12.438 -48.938 -15.195 1 88.62 18 LYS B C 1
ATOM 1994 O O . LYS B 1 18 ? -11.836 -49.531 -14.297 1 88.62 18 LYS B O 1
ATOM 1999 N N . THR B 1 19 ? -11.867 -48.5 -16.297 1 91.06 19 THR B N 1
ATOM 2000 C CA . THR B 1 19 ? -10.422 -48.5 -16.484 1 91.06 19 THR B CA 1
ATOM 2001 C C . THR B 1 19 ? -9.719 -47.719 -15.398 1 91.06 19 THR B C 1
ATOM 2003 O O . THR B 1 19 ? -10.109 -46.562 -15.102 1 91.06 19 THR B O 1
ATOM 2006 N N . VAL B 1 20 ? -8.773 -48.312 -14.734 1 91.44 20 VAL B N 1
ATOM 2007 C CA . VAL B 1 20 ? -7.988 -47.625 -13.703 1 91.44 20 VAL B CA 1
ATOM 2008 C C . VAL B 1 20 ? -6.582 -47.344 -14.234 1 91.44 20 VAL B C 1
ATOM 2010 O O . VAL B 1 20 ? -5.914 -48.25 -14.75 1 91.44 20 VAL B O 1
ATOM 2013 N N . ASP B 1 21 ? -6.141 -46.062 -14.156 1 94.88 21 ASP B N 1
ATOM 2014 C CA . ASP B 1 21 ? -4.832 -45.594 -14.586 1 94.88 21 ASP B CA 1
ATOM 2015 C C . ASP B 1 21 ? -4.207 -44.688 -13.531 1 94.88 21 ASP B C 1
ATOM 2017 O O . ASP B 1 21 ? -4.555 -43.5 -13.445 1 94.88 21 ASP B O 1
ATOM 2021 N N . GLU B 1 22 ? -3.291 -45.219 -12.773 1 95.19 22 GLU B N 1
ATOM 2022 C CA . GLU B 1 22 ? -2.697 -44.5 -11.656 1 95.19 22 GLU B CA 1
ATOM 2023 C C . GLU B 1 22 ? -1.912 -43.281 -12.141 1 95.19 22 GLU B C 1
ATOM 2025 O O . GLU B 1 22 ? -1.921 -42.219 -11.492 1 95.19 22 GLU B O 1
ATOM 2030 N N . ASP B 1 23 ? -1.18 -43.5 -13.242 1 96.81 23 ASP B N 1
ATOM 2031 C CA . ASP B 1 23 ? -0.42 -42.375 -13.805 1 96.81 23 ASP B CA 1
ATOM 2032 C C . ASP B 1 23 ? -1.344 -41.219 -14.211 1 96.81 23 ASP B C 1
ATOM 2034 O O . ASP B 1 23 ? -1.071 -40.062 -13.906 1 96.81 23 ASP B O 1
ATOM 2038 N N . TYR B 1 24 ? -2.428 -41.531 -14.828 1 97.12 24 TYR B N 1
ATOM 2039 C CA . TYR B 1 24 ? -3.424 -40.531 -15.18 1 97.12 24 TYR B CA 1
ATOM 2040 C C . TYR B 1 24 ? -3.967 -39.844 -13.938 1 97.12 24 TYR B C 1
ATOM 2042 O O . TYR B 1 24 ? -4.105 -38.625 -13.914 1 97.12 24 TYR B O 1
ATOM 2050 N N . ASN B 1 25 ? -4.301 -40.594 -12.914 1 96.44 25 ASN B N 1
ATOM 2051 C CA . ASN B 1 25 ? -4.863 -40.031 -11.688 1 96.44 25 ASN B CA 1
ATOM 2052 C C . ASN B 1 25 ? -3.916 -39.031 -11.047 1 96.44 25 ASN B C 1
ATOM 2054 O O . ASN B 1 25 ? -4.348 -37.969 -10.586 1 96.44 25 ASN B O 1
ATOM 2058 N N . LYS B 1 26 ? -2.684 -39.344 -11.008 1 96.44 26 LYS B N 1
ATOM 2059 C CA . LYS B 1 26 ? -1.672 -38.438 -10.469 1 96.44 26 LYS B CA 1
ATOM 2060 C C . LYS B 1 26 ? -1.6 -37.156 -11.273 1 96.44 26 LYS B C 1
ATOM 2062 O O . LYS B 1 26 ? -1.55 -36.062 -10.703 1 96.44 26 LYS B O 1
ATOM 2067 N N . ARG B 1 27 ? -1.583 -37.281 -12.547 1 97.25 27 ARG B N 1
ATOM 2068 C CA . ARG B 1 27 ? -1.51 -36.125 -13.438 1 97.25 27 ARG B CA 1
ATOM 2069 C C . ARG B 1 27 ? -2.758 -35.25 -13.305 1 97.25 27 ARG B C 1
ATOM 2071 O O . ARG B 1 27 ? -2.668 -34.031 -13.305 1 97.25 27 ARG B O 1
ATOM 2078 N N . SER B 1 28 ? -3.861 -35.906 -13.211 1 96.25 28 SER B N 1
ATOM 2079 C CA . SER B 1 28 ? -5.121 -35.188 -13.047 1 96.25 28 SER B CA 1
ATOM 2080 C C . SER B 1 28 ? -5.137 -34.375 -11.742 1 96.25 28 SER B C 1
ATOM 2082 O O . SER B 1 28 ? -5.605 -33.25 -11.711 1 96.25 28 SER B O 1
ATOM 2084 N N . ALA B 1 29 ? -4.66 -34.969 -10.734 1 95.94 29 ALA B N 1
ATOM 2085 C CA . ALA B 1 29 ? -4.562 -34.281 -9.453 1 95.94 29 ALA B CA 1
ATOM 2086 C C . ALA B 1 29 ? -3.635 -33.062 -9.547 1 95.94 29 ALA B C 1
ATOM 2088 O O . ALA B 1 29 ? -3.918 -32 -8.977 1 95.94 29 ALA B O 1
ATOM 2089 N N . SER B 1 30 ? -2.547 -33.25 -10.234 1 96.06 30 SER B N 1
ATOM 2090 C CA . SER B 1 30 ? -1.598 -32.156 -10.445 1 96.06 30 SER B CA 1
ATOM 2091 C C . SER B 1 30 ? -2.24 -31 -11.211 1 96.06 30 SER B C 1
ATOM 2093 O O . SER B 1 30 ? -1.961 -29.828 -10.938 1 96.06 30 SER B O 1
ATOM 2095 N N . LEU B 1 31 ? -3.066 -31.312 -12.156 1 97.12 31 LEU B N 1
ATOM 2096 C CA . LEU B 1 31 ? -3.775 -30.297 -12.922 1 97.12 31 LEU B CA 1
ATOM 2097 C C . LEU B 1 31 ? -4.691 -29.469 -12.023 1 97.12 31 LEU B C 1
ATOM 2099 O O . LEU B 1 31 ? -4.746 -28.25 -12.141 1 97.12 31 LEU B O 1
ATOM 2103 N N . LYS B 1 32 ? -5.379 -30.141 -11.156 1 96.44 32 LYS B N 1
ATOM 2104 C CA . LYS B 1 32 ? -6.273 -29.453 -10.227 1 96.44 32 LYS B CA 1
ATOM 2105 C C . LYS B 1 32 ? -5.496 -28.516 -9.305 1 96.44 32 LYS B C 1
ATOM 2107 O O . LYS B 1 32 ? -5.902 -27.375 -9.078 1 96.44 32 LYS B O 1
ATOM 2112 N N . ALA B 1 33 ? -4.398 -29 -8.805 1 97 33 ALA B N 1
ATOM 2113 C CA . ALA B 1 33 ? -3.547 -28.188 -7.93 1 97 33 ALA B CA 1
ATOM 2114 C C . ALA B 1 33 ? -2.994 -26.969 -8.664 1 97 33 ALA B C 1
ATOM 2116 O O . ALA B 1 33 ? -2.92 -25.875 -8.102 1 97 33 ALA B O 1
ATOM 2117 N N . LEU B 1 34 ? -2.607 -27.188 -9.891 1 97.81 34 LEU B N 1
ATOM 2118 C CA . LEU B 1 34 ? -2.068 -26.094 -10.688 1 97.81 34 LEU B CA 1
ATOM 2119 C C . LEU B 1 34 ? -3.125 -25.016 -10.93 1 97.81 34 LEU B C 1
ATOM 2121 O O . LEU B 1 34 ? -2.818 -23.828 -10.906 1 97.81 34 LEU B O 1
ATOM 2125 N N . ASN B 1 35 ? -4.348 -25.438 -11.156 1 97.56 35 ASN B N 1
ATOM 2126 C CA . ASN B 1 35 ? -5.441 -24.484 -11.336 1 97.56 35 ASN B CA 1
ATOM 2127 C C . ASN B 1 35 ? -5.582 -23.562 -10.125 1 97.56 35 ASN B C 1
ATOM 2129 O O . ASN B 1 35 ? -5.691 -22.344 -10.281 1 97.56 35 ASN B O 1
ATOM 2133 N N . GLU B 1 36 ? -5.566 -24.109 -8.977 1 97.12 36 GLU B N 1
ATOM 2134 C CA . GLU B 1 36 ? -5.668 -23.328 -7.746 1 97.12 36 GLU B CA 1
ATOM 2135 C C . GLU B 1 36 ? -4.48 -22.391 -7.586 1 97.12 36 GLU B C 1
ATOM 2137 O O . GLU B 1 36 ? -4.648 -21.219 -7.227 1 97.12 36 GLU B O 1
ATOM 2142 N N . ALA B 1 37 ? -3.281 -22.891 -7.887 1 97.5 37 ALA B N 1
ATOM 2143 C CA . ALA B 1 37 ? -2.066 -22.094 -7.785 1 97.5 37 ALA B CA 1
ATOM 2144 C C . ALA B 1 37 ? -2.109 -20.906 -8.742 1 97.5 37 ALA B C 1
ATOM 2146 O O . ALA B 1 37 ? -1.732 -19.781 -8.383 1 97.5 37 ALA B O 1
ATOM 2147 N N . LEU B 1 38 ? -2.598 -21.156 -9.914 1 97.81 38 LEU B N 1
ATOM 2148 C CA . LEU B 1 38 ? -2.643 -20.109 -10.938 1 97.81 38 LEU B CA 1
ATOM 2149 C C . LEU B 1 38 ? -3.646 -19.031 -10.555 1 97.81 38 LEU B C 1
ATOM 2151 O O . LEU B 1 38 ? -3.404 -17.844 -10.797 1 97.81 38 LEU B O 1
ATOM 2155 N N . ASN B 1 39 ? -4.773 -19.406 -9.961 1 97.19 39 ASN B N 1
ATOM 2156 C CA . ASN B 1 39 ? -5.754 -18.438 -9.492 1 97.19 39 ASN B CA 1
ATOM 2157 C C . ASN B 1 39 ? -5.176 -17.531 -8.398 1 97.19 39 ASN B C 1
ATOM 2159 O O . ASN B 1 39 ? -5.363 -16.312 -8.422 1 97.19 39 ASN B O 1
ATOM 2163 N N . GLU B 1 40 ? -4.484 -18.094 -7.547 1 97.38 40 GLU B N 1
ATOM 2164 C CA . GLU B 1 40 ? -3.848 -17.328 -6.473 1 97.38 40 GLU B CA 1
ATOM 2165 C C . GLU B 1 40 ? -2.75 -16.422 -7.016 1 97.38 40 GLU B C 1
ATOM 2167 O O . GLU B 1 40 ? -2.6 -15.281 -6.566 1 97.38 40 GLU B O 1
ATOM 2172 N N . TYR B 1 41 ? -2.053 -16.953 -7.965 1 98 41 TYR B N 1
ATOM 2173 C CA . TYR B 1 41 ? -0.963 -16.203 -8.578 1 98 41 TYR B CA 1
ATOM 2174 C C . TYR B 1 41 ? -1.475 -14.906 -9.195 1 98 41 TYR B C 1
ATOM 2176 O O . TYR B 1 41 ? -0.942 -13.828 -8.922 1 98 41 TYR B O 1
ATOM 2184 N N . VAL B 1 42 ? -2.449 -14.977 -10 1 95.62 42 VAL B N 1
ATOM 2185 C CA . VAL B 1 42 ? -2.986 -13.82 -10.711 1 95.62 42 VAL B CA 1
ATOM 2186 C C . VAL B 1 42 ? -3.469 -12.773 -9.703 1 95.62 42 VAL B C 1
ATOM 2188 O O . VAL B 1 42 ? -3.129 -11.594 -9.812 1 95.62 42 VAL B O 1
ATOM 2191 N N . THR B 1 43 ? -4.156 -13.203 -8.703 1 96.81 43 THR B N 1
ATOM 2192 C CA . THR B 1 43 ? -4.68 -12.312 -7.676 1 96.81 43 THR B CA 1
ATOM 2193 C C . THR B 1 43 ? -3.543 -11.648 -6.902 1 96.81 43 THR B C 1
ATOM 2195 O O . THR B 1 43 ? -3.576 -10.445 -6.648 1 96.81 43 THR B O 1
ATOM 2198 N N . ALA B 1 44 ? -2.576 -12.375 -6.566 1 98.38 44 ALA B N 1
ATOM 2199 C CA . ALA B 1 44 ? -1.454 -11.883 -5.777 1 98.38 44 ALA B CA 1
ATOM 2200 C C . ALA B 1 44 ? -0.65 -10.844 -6.555 1 98.38 44 ALA B C 1
ATOM 2202 O O . ALA B 1 44 ? -0.267 -9.805 -6.008 1 98.38 44 ALA B O 1
ATOM 2203 N N . MET B 1 45 ? -0.433 -11.141 -7.828 1 98.38 45 MET B N 1
ATOM 2204 C CA . MET B 1 45 ? 0.365 -10.227 -8.633 1 98.38 45 MET B CA 1
ATOM 2205 C C . MET B 1 45 ? -0.371 -8.906 -8.844 1 98.38 45 MET B C 1
ATOM 2207 O O . MET B 1 45 ? 0.238 -7.836 -8.805 1 98.38 45 MET B O 1
ATOM 2211 N N . ASP B 1 46 ? -1.652 -8.977 -9.039 1 96.94 46 ASP B N 1
ATOM 2212 C CA . ASP B 1 46 ? -2.453 -7.77 -9.18 1 96.94 46 ASP B CA 1
ATOM 2213 C C . ASP B 1 46 ? -2.436 -6.941 -7.898 1 96.94 46 ASP B C 1
ATOM 2215 O O . ASP B 1 46 ? -2.322 -5.715 -7.945 1 96.94 46 ASP B O 1
ATOM 2219 N N . LYS B 1 47 ? -2.531 -7.555 -6.82 1 97.69 47 LYS B N 1
ATOM 2220 C CA . LYS B 1 47 ? -2.504 -6.867 -5.531 1 97.69 47 LYS B CA 1
ATOM 2221 C C . LYS B 1 47 ? -1.146 -6.215 -5.289 1 97.69 47 LYS B C 1
ATOM 2223 O O . LYS B 1 47 ? -1.072 -5.113 -4.734 1 97.69 47 LYS B O 1
ATOM 2228 N N . ALA B 1 48 ? -0.096 -6.922 -5.625 1 98.25 48 ALA B N 1
ATOM 2229 C CA . ALA B 1 48 ? 1.242 -6.359 -5.469 1 98.25 48 ALA B CA 1
ATOM 2230 C C . ALA B 1 48 ? 1.403 -5.09 -6.301 1 98.25 48 ALA B C 1
ATOM 2232 O O . ALA B 1 48 ? 1.911 -4.078 -5.809 1 98.25 48 ALA B O 1
ATOM 2233 N N . LYS B 1 49 ? 0.997 -5.18 -7.523 1 97.81 49 LYS B N 1
ATOM 2234 C CA . LYS B 1 49 ? 1.044 -4.027 -8.414 1 97.81 49 LYS B CA 1
ATOM 2235 C C . LYS B 1 49 ? 0.265 -2.85 -7.836 1 97.81 49 LYS B C 1
ATOM 2237 O O . LYS B 1 49 ? 0.762 -1.723 -7.809 1 97.81 49 LYS B O 1
ATOM 2242 N N . HIS B 1 50 ? -0.896 -3.09 -7.301 1 97.75 50 HIS B N 1
ATOM 2243 C CA . HIS B 1 50 ? -1.757 -2.061 -6.73 1 97.75 50 HIS B CA 1
ATOM 2244 C C . HIS B 1 50 ? -1.145 -1.469 -5.465 1 97.75 50 HIS B C 1
ATOM 2246 O O . HIS B 1 50 ? -1.233 -0.26 -5.234 1 97.75 50 HIS B O 1
ATOM 2252 N N . ALA B 1 51 ? -0.587 -2.266 -4.656 1 98.31 51 ALA B N 1
ATOM 2253 C CA . ALA B 1 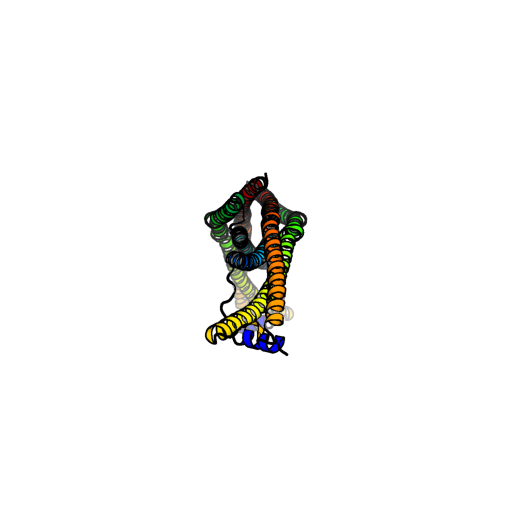51 ? 0.006 -1.809 -3.402 1 98.31 51 ALA B CA 1
ATOM 2254 C C . ALA B 1 51 ? 1.137 -0.816 -3.66 1 98.31 51 ALA B C 1
ATOM 2256 O O . ALA B 1 51 ? 1.245 0.203 -2.975 1 98.31 51 ALA B O 1
ATOM 2257 N N . MET B 1 52 ? 1.923 -1.078 -4.637 1 98.31 52 MET B N 1
ATOM 2258 C CA . MET B 1 52 ? 3.041 -0.192 -4.945 1 98.31 52 MET B CA 1
ATOM 2259 C C . MET B 1 52 ? 2.543 1.144 -5.488 1 98.31 52 MET B C 1
ATOM 2261 O O . MET B 1 52 ? 3.115 2.193 -5.188 1 98.31 52 MET B O 1
ATOM 2265 N N . ARG B 1 53 ? 1.51 1.081 -6.277 1 97.81 53 ARG B N 1
ATOM 2266 C CA . ARG B 1 53 ? 0.876 2.312 -6.734 1 97.81 53 ARG B CA 1
ATOM 2267 C C . ARG B 1 53 ? 0.334 3.121 -5.562 1 97.81 53 ARG B C 1
ATOM 2269 O O . ARG B 1 53 ? 0.455 4.348 -5.535 1 97.81 53 ARG B O 1
ATOM 2276 N N . GLU B 1 54 ? -0.235 2.432 -4.609 1 98.19 54 GLU B N 1
ATOM 2277 C CA . GLU B 1 54 ? -0.802 3.09 -3.436 1 98.19 54 GLU B CA 1
ATOM 2278 C C . GLU B 1 54 ? 0.287 3.738 -2.586 1 98.19 54 GLU B C 1
ATOM 2280 O O . GLU B 1 54 ? 0.065 4.789 -1.98 1 98.19 54 GLU B O 1
ATOM 2285 N N . VAL B 1 55 ? 1.437 3.129 -2.521 1 98.5 55 VAL B N 1
ATOM 2286 C CA . VAL B 1 55 ? 2.564 3.717 -1.807 1 98.5 55 VAL B CA 1
ATOM 2287 C C . VAL B 1 55 ? 2.92 5.066 -2.426 1 98.5 55 VAL B C 1
ATOM 2289 O O . VAL B 1 55 ? 3.041 6.07 -1.719 1 98.5 55 VAL B O 1
ATOM 2292 N N . MET B 1 56 ? 2.992 5.09 -3.701 1 98.56 56 MET B N 1
ATOM 2293 C CA . MET B 1 56 ? 3.361 6.328 -4.379 1 98.56 56 MET B CA 1
ATOM 2294 C C . MET B 1 56 ? 2.277 7.387 -4.211 1 98.56 56 MET B C 1
ATOM 2296 O O . MET B 1 56 ? 2.58 8.562 -3.988 1 98.56 56 MET B O 1
ATOM 2300 N N . HIS B 1 57 ? 1.058 6.973 -4.281 1 98.19 57 HIS B N 1
ATOM 2301 C CA . HIS B 1 57 ? -0.056 7.891 -4.078 1 98.19 57 HIS B CA 1
ATOM 2302 C C . HIS B 1 57 ? -0.044 8.461 -2.664 1 98.19 57 HIS B C 1
ATOM 2304 O O . HIS B 1 57 ? -0.235 9.664 -2.477 1 98.19 57 HIS B O 1
ATOM 2310 N N . SER B 1 58 ? 0.191 7.605 -1.703 1 98.5 58 SER B N 1
ATOM 2311 C CA . SER B 1 58 ? 0.189 8.031 -0.307 1 98.5 58 SER B CA 1
ATOM 2312 C C . SER B 1 58 ? 1.364 8.953 -0.008 1 98.5 58 SER B C 1
ATOM 2314 O O . SER B 1 58 ? 1.223 9.922 0.739 1 98.5 58 SER B O 1
ATOM 2316 N N . LEU B 1 59 ? 2.502 8.68 -0.535 1 98.62 59 LEU B N 1
ATOM 2317 C CA . LEU B 1 59 ? 3.65 9.562 -0.362 1 98.62 59 LEU B CA 1
ATOM 2318 C C . LEU B 1 59 ? 3.4 10.914 -1.019 1 98.62 59 LEU B C 1
ATOM 2320 O O . LEU B 1 59 ? 3.828 11.945 -0.501 1 98.62 59 LEU B O 1
ATOM 2324 N N . GLY B 1 60 ? 2.701 10.875 -2.166 1 98.62 60 GLY B N 1
ATOM 2325 C CA . GLY B 1 60 ? 2.283 12.117 -2.785 1 98.62 60 GLY B CA 1
ATOM 2326 C C . GLY B 1 60 ? 1.382 12.953 -1.897 1 98.62 60 GLY B C 1
ATOM 2327 O O . GLY B 1 60 ? 1.588 14.164 -1.756 1 98.62 60 GLY B O 1
ATOM 2328 N N . LYS B 1 61 ? 0.459 12.344 -1.272 1 98.44 61 LYS B N 1
ATOM 2329 C CA . LYS B 1 61 ? -0.441 13.039 -0.355 1 98.44 61 LYS B CA 1
ATOM 2330 C C . LYS B 1 61 ? 0.314 13.562 0.863 1 98.44 61 LYS B C 1
ATOM 2332 O O . LYS B 1 61 ? 0.04 14.664 1.342 1 98.44 61 LYS B O 1
ATOM 2337 N N . ALA B 1 62 ? 1.27 12.766 1.354 1 98.56 62 ALA B N 1
ATOM 2338 C CA . ALA B 1 62 ? 2.072 13.18 2.502 1 98.56 62 ALA B CA 1
ATOM 2339 C C . ALA B 1 62 ? 2.916 14.406 2.168 1 98.56 62 ALA B C 1
ATOM 2341 O O . ALA B 1 62 ? 2.971 15.359 2.943 1 98.56 62 ALA B O 1
ATOM 2342 N N . SER B 1 63 ? 3.566 14.352 0.996 1 98.38 63 SER B N 1
ATOM 2343 C CA . SER B 1 63 ? 4.406 15.477 0.599 1 98.38 63 SER B CA 1
ATOM 2344 C C . SER B 1 63 ? 3.586 16.75 0.457 1 98.38 63 SER B C 1
ATOM 2346 O O . SER B 1 63 ? 4.012 17.828 0.896 1 98.38 63 SER B O 1
ATOM 2348 N N . LYS B 1 64 ? 2.395 16.672 -0.059 1 98 64 LYS B N 1
ATOM 2349 C CA . LYS B 1 64 ? 1.51 17.828 -0.204 1 98 64 LYS B CA 1
ATOM 2350 C C . LYS B 1 64 ? 1.03 18.328 1.155 1 98 64 LYS B C 1
ATOM 2352 O O . LYS B 1 64 ? 0.906 19.531 1.37 1 98 64 LYS B O 1
ATOM 2357 N N . ALA B 1 65 ? 0.744 17.391 2.025 1 98.06 65 ALA B N 1
ATOM 2358 C CA . ALA B 1 65 ? 0.301 17.766 3.367 1 98.06 65 ALA B CA 1
ATOM 2359 C C . ALA B 1 65 ? 1.383 18.547 4.109 1 98.06 65 ALA B C 1
ATOM 2361 O O . ALA B 1 65 ? 1.099 19.562 4.738 1 98.06 65 ALA B O 1
ATOM 2362 N N . PHE B 1 66 ? 2.592 18.109 4.016 1 98.06 66 PHE B N 1
ATOM 2363 C CA . PHE B 1 66 ? 3.693 18.828 4.652 1 98.06 66 PHE B CA 1
ATOM 2364 C C . PHE B 1 66 ? 3.928 20.172 3.988 1 98.06 66 PHE B C 1
ATOM 2366 O O . PHE B 1 66 ? 4.238 21.156 4.66 1 98.06 66 PHE B O 1
ATOM 2373 N N . GLU B 1 67 ? 3.809 20.219 2.686 1 97.38 67 GLU B N 1
ATOM 2374 C CA . GLU B 1 67 ? 3.918 21.484 1.981 1 97.38 67 GLU B CA 1
ATOM 2375 C C . GLU B 1 67 ? 2.891 22.484 2.496 1 97.38 67 GLU B C 1
ATOM 2377 O O . GLU B 1 67 ? 3.223 23.656 2.752 1 97.38 67 GLU B O 1
ATOM 2382 N N . ARG B 1 68 ? 1.701 22.047 2.67 1 96.75 68 ARG B N 1
ATOM 2383 C CA . ARG B 1 68 ? 0.632 22.922 3.145 1 96.75 68 ARG B CA 1
ATOM 2384 C C . ARG B 1 68 ? 0.871 23.344 4.594 1 96.75 68 ARG B C 1
ATOM 2386 O O . ARG B 1 68 ? 0.68 24.5 4.945 1 96.75 68 ARG B O 1
ATOM 2393 N N . LEU B 1 69 ? 1.322 22.406 5.395 1 96.81 69 LEU B N 1
ATOM 2394 C CA . LEU B 1 69 ? 1.606 22.688 6.797 1 96.81 69 LEU B CA 1
ATOM 2395 C C . LEU B 1 69 ? 2.736 23.703 6.93 1 96.81 69 LEU B C 1
ATOM 2397 O O . LEU B 1 69 ? 2.74 24.516 7.855 1 96.81 69 LEU B O 1
ATOM 2401 N N . ASN B 1 70 ? 3.582 23.703 5.961 1 94.94 70 ASN B N 1
ATOM 2402 C CA . ASN B 1 70 ? 4.773 24.547 6.02 1 94.94 70 ASN B CA 1
ATOM 2403 C C . ASN B 1 70 ? 4.656 25.75 5.098 1 94.94 70 ASN B C 1
ATOM 2405 O O . ASN B 1 70 ? 5.668 26.328 4.68 1 94.94 70 ASN B O 1
ATOM 2409 N N . SER B 1 71 ? 3.492 26.156 4.746 1 92.56 71 SER B N 1
ATOM 2410 C CA . SER B 1 71 ? 3.307 27.219 3.764 1 92.56 71 SER B CA 1
ATOM 2411 C C . SER B 1 71 ? 3.154 28.578 4.441 1 92.56 71 SER B C 1
ATOM 2413 O O . SER B 1 71 ? 3.215 29.625 3.779 1 92.56 71 SER B O 1
ATOM 2415 N N . GLY B 1 72 ? 3.008 28.594 5.773 1 90.06 72 GLY B N 1
ATOM 2416 C CA . GLY B 1 72 ? 2.775 29.859 6.461 1 90.06 72 GLY B CA 1
ATOM 2417 C C . GLY B 1 72 ? 3.969 30.797 6.41 1 90.06 72 GLY B C 1
ATOM 2418 O O . GLY B 1 72 ? 5.109 30.344 6.27 1 90.06 72 GLY B O 1
ATOM 2419 N N . SER B 1 73 ? 3.699 32.062 6.539 1 91 73 SER B N 1
ATOM 2420 C CA . SER B 1 73 ? 4.75 33.062 6.477 1 91 73 SER B CA 1
ATOM 2421 C C . SER B 1 73 ? 5.715 32.938 7.652 1 91 73 SER B C 1
ATOM 2423 O O . SER B 1 73 ? 6.879 33.312 7.551 1 91 73 SER B O 1
ATOM 2425 N N . PHE B 1 74 ? 5.305 32.375 8.758 1 90.81 74 PHE B N 1
ATOM 2426 C CA . PHE B 1 74 ? 6.094 32.25 9.977 1 90.81 74 PHE B CA 1
ATOM 2427 C C . PHE B 1 74 ? 7 31.016 9.906 1 90.81 74 PHE B C 1
ATOM 2429 O O . PHE B 1 74 ? 7.832 30.812 10.781 1 90.81 74 PHE B O 1
ATOM 2436 N N . ILE B 1 75 ? 6.824 30.25 8.906 1 94.94 75 ILE B N 1
ATOM 2437 C CA . ILE B 1 75 ? 7.617 29.031 8.742 1 94.94 75 ILE B CA 1
ATOM 2438 C C . ILE B 1 75 ? 8.984 29.375 8.164 1 94.94 75 ILE B C 1
ATOM 2440 O O . ILE B 1 75 ? 9.078 30.125 7.184 1 94.94 75 ILE B O 1
ATOM 2444 N N . PRO B 1 76 ? 10.062 28.859 8.703 1 94.75 76 PRO B N 1
ATOM 2445 C CA . PRO B 1 76 ? 11.414 29.141 8.195 1 94.75 76 PRO B CA 1
ATOM 2446 C C . PRO B 1 76 ? 11.625 28.625 6.777 1 94.75 76 PRO B C 1
ATOM 2448 O O . PRO B 1 76 ? 11.109 27.562 6.414 1 94.75 76 PRO B O 1
ATOM 2451 N N . GLU B 1 77 ? 12.43 29.234 6.043 1 94.62 77 GLU B N 1
ATOM 2452 C CA . GLU B 1 77 ? 12.664 28.953 4.629 1 94.62 77 GLU B CA 1
ATOM 2453 C C . GLU B 1 77 ? 13.227 27.547 4.441 1 94.62 77 GLU B C 1
ATOM 2455 O O . GLU B 1 77 ? 12.805 26.812 3.547 1 94.62 77 GLU B O 1
ATOM 2460 N N . PRO B 1 78 ? 14.141 27.078 5.293 1 94.44 78 PRO B N 1
ATOM 2461 C CA . PRO B 1 78 ? 14.695 25.734 5.105 1 94.44 78 PRO B CA 1
ATOM 2462 C C . PRO B 1 78 ? 13.625 24.641 5.188 1 94.44 78 PRO B C 1
ATOM 2464 O O . PRO B 1 78 ? 13.734 23.625 4.512 1 94.44 78 PRO B O 1
ATOM 2467 N N . LEU B 1 79 ? 12.641 24.875 6.02 1 95.5 79 LEU B N 1
ATOM 2468 C CA . LEU B 1 79 ? 11.562 23.906 6.129 1 95.5 79 LEU B CA 1
ATOM 2469 C C . LEU B 1 79 ? 10.688 23.922 4.879 1 95.5 79 LEU B C 1
ATOM 2471 O O . LEU B 1 79 ? 10.242 22.875 4.418 1 95.5 79 LEU B O 1
ATOM 2475 N N . LYS B 1 80 ? 10.445 25.047 4.352 1 95.5 80 LYS B N 1
ATOM 2476 C CA . LYS B 1 80 ? 9.711 25.172 3.094 1 95.5 80 LYS B CA 1
ATOM 2477 C C . LYS B 1 80 ? 10.461 24.484 1.953 1 95.5 80 LYS B C 1
ATOM 2479 O O . LYS B 1 80 ? 9.867 23.75 1.165 1 95.5 80 LYS B O 1
ATOM 2484 N N . ASP B 1 81 ? 11.734 24.719 1.951 1 95.94 81 ASP B N 1
ATOM 2485 C CA . ASP B 1 81 ? 12.586 24.125 0.929 1 95.94 81 ASP B CA 1
ATOM 2486 C C . ASP B 1 81 ? 12.562 22.594 1.011 1 95.94 81 ASP B C 1
ATOM 2488 O O . ASP B 1 81 ? 12.523 21.922 -0.015 1 95.94 81 ASP B O 1
ATOM 2492 N N . PHE B 1 82 ? 12.633 22.125 2.188 1 97.5 82 PHE B N 1
ATOM 2493 C CA . PHE B 1 82 ? 12.586 20.688 2.383 1 97.5 82 PHE B CA 1
ATOM 2494 C C . PHE B 1 82 ? 11.281 20.109 1.858 1 97.5 82 PHE B C 1
ATOM 2496 O O . PHE B 1 82 ? 11.273 19.062 1.199 1 97.5 82 PHE B O 1
ATOM 2503 N N . SER B 1 83 ? 10.203 20.766 2.221 1 97.12 83 SER B N 1
ATOM 2504 C CA . SER B 1 83 ? 8.898 20.281 1.772 1 97.12 83 SER B CA 1
ATOM 2505 C C . SER B 1 83 ? 8.82 20.25 0.25 1 97.12 83 SER B C 1
ATOM 2507 O O . SER B 1 83 ? 8.25 19.312 -0.324 1 97.12 83 SER B O 1
ATOM 2509 N N . GLU B 1 84 ? 9.398 21.234 -0.357 1 97 84 GLU B N 1
ATOM 2510 C CA . GLU B 1 84 ? 9.438 21.266 -1.815 1 97 84 GLU B CA 1
ATOM 2511 C C . GLU B 1 84 ? 10.297 20.125 -2.369 1 97 84 GLU B C 1
ATOM 2513 O O . GLU B 1 84 ? 9.938 19.5 -3.361 1 97 84 GLU B O 1
ATOM 2518 N N . ASP B 1 85 ? 11.352 19.875 -1.739 1 97.81 85 ASP B N 1
ATOM 2519 C CA . ASP B 1 85 ? 12.242 18.781 -2.139 1 97.81 85 ASP B CA 1
ATOM 2520 C C . ASP B 1 85 ? 11.539 17.438 -2.016 1 97.81 85 ASP B C 1
ATOM 2522 O O . ASP B 1 85 ? 11.711 16.562 -2.869 1 97.81 85 ASP B O 1
ATOM 2526 N N . PHE B 1 86 ? 10.867 17.297 -0.921 1 98.5 86 PHE B N 1
ATOM 2527 C CA . PHE B 1 86 ? 10.102 16.078 -0.705 1 98.5 86 PHE B CA 1
ATOM 2528 C C . PHE B 1 86 ? 9.094 15.867 -1.829 1 98.5 86 PHE B C 1
ATOM 2530 O O . PHE B 1 86 ? 9.023 14.773 -2.4 1 98.5 86 PHE B O 1
ATOM 2537 N N . LYS B 1 87 ? 8.391 16.828 -2.16 1 98 87 LYS B N 1
ATOM 2538 C CA . LYS B 1 87 ? 7.418 16.766 -3.246 1 98 87 LYS B CA 1
ATOM 2539 C C . LYS B 1 87 ? 8.094 16.406 -4.57 1 98 87 LYS B C 1
ATOM 2541 O O . LYS B 1 87 ? 7.621 15.523 -5.289 1 98 87 LYS B O 1
ATOM 2546 N N . LYS B 1 88 ? 9.172 17.016 -4.91 1 98.12 88 LYS B N 1
ATOM 2547 C CA . LYS B 1 88 ? 9.891 16.766 -6.156 1 98.12 88 LYS B CA 1
ATOM 2548 C C . LYS B 1 88 ? 10.406 15.328 -6.215 1 98.12 88 LYS B C 1
ATOM 2550 O O . LYS B 1 88 ? 10.383 14.695 -7.273 1 98.12 88 LYS B O 1
ATOM 2555 N N . ALA B 1 89 ? 10.883 14.867 -5.078 1 98.25 89 ALA B N 1
ATOM 2556 C CA . ALA B 1 89 ? 11.367 13.484 -5.004 1 98.25 89 ALA B CA 1
ATOM 2557 C C . ALA B 1 89 ? 10.25 12.5 -5.336 1 98.25 89 ALA B C 1
ATOM 2559 O O . ALA B 1 89 ? 10.445 11.57 -6.125 1 98.25 89 ALA B O 1
ATOM 2560 N N . VAL B 1 90 ? 9.102 12.734 -4.777 1 98.31 90 VAL B N 1
ATOM 2561 C CA . VAL B 1 90 ? 7.965 11.844 -4.996 1 98.31 90 VAL B CA 1
ATOM 2562 C C . VAL B 1 90 ? 7.508 11.938 -6.453 1 98.31 90 VAL B C 1
ATOM 2564 O O . VAL B 1 90 ? 7.207 10.914 -7.078 1 98.31 90 VAL B O 1
ATOM 2567 N N . GLU B 1 91 ? 7.469 13.133 -6.969 1 97.94 91 GLU B N 1
ATOM 2568 C CA . GLU B 1 91 ? 7.082 13.336 -8.359 1 97.94 91 GLU B CA 1
ATOM 2569 C C . GLU B 1 91 ? 8.047 12.617 -9.305 1 97.94 91 GLU B C 1
ATOM 2571 O O . GLU B 1 91 ? 7.617 12.008 -10.289 1 97.94 91 GLU B O 1
ATOM 2576 N N . HIS B 1 92 ? 9.273 12.688 -9.008 1 98.19 92 HIS B N 1
ATOM 2577 C CA . HIS B 1 92 ? 10.281 12 -9.805 1 98.19 92 HIS B CA 1
ATOM 2578 C C . HIS B 1 92 ? 10.055 10.492 -9.805 1 98.19 92 HIS B C 1
ATOM 2580 O O . HIS B 1 92 ? 10.102 9.859 -10.859 1 98.19 92 HIS B O 1
ATOM 2586 N N . LEU B 1 93 ? 9.828 9.953 -8.664 1 98.44 93 LEU B N 1
ATOM 2587 C CA . LEU B 1 93 ? 9.578 8.523 -8.531 1 98.44 93 LEU B CA 1
ATOM 2588 C C . LEU B 1 93 ? 8.312 8.117 -9.281 1 98.44 93 LEU B C 1
ATOM 2590 O O . LEU B 1 93 ? 8.258 7.055 -9.898 1 98.44 93 LEU B O 1
ATOM 2594 N N . GLN B 1 94 ? 7.324 8.922 -9.219 1 97.81 94 GLN B N 1
ATOM 2595 C CA . GLN B 1 94 ? 6.059 8.664 -9.891 1 97.81 94 GLN B CA 1
ATOM 2596 C C . GLN B 1 94 ? 6.219 8.703 -11.406 1 97.81 94 GLN B C 1
ATOM 2598 O O . GLN B 1 94 ? 5.531 7.977 -12.133 1 97.81 94 GLN B O 1
ATOM 2603 N N . GLN B 1 95 ? 7.074 9.508 -11.852 1 97 95 GLN B N 1
ATOM 2604 C CA . GLN B 1 95 ? 7.23 9.727 -13.289 1 97 95 GLN B CA 1
ATOM 2605 C C . GLN B 1 95 ? 8.156 8.68 -13.906 1 97 95 GLN B C 1
ATOM 2607 O O . GLN B 1 95 ? 7.969 8.289 -15.062 1 97 95 GLN B O 1
ATOM 2612 N N . TYR B 1 96 ? 9.07 8.18 -13.125 1 96.62 96 TYR B N 1
ATOM 2613 C CA . TYR B 1 96 ? 10.086 7.355 -13.773 1 96.62 96 TYR B CA 1
ATOM 2614 C C . TYR B 1 96 ? 10.141 5.965 -13.148 1 96.62 96 TYR B C 1
ATOM 2616 O O . TYR B 1 96 ? 9.992 4.961 -13.852 1 96.62 96 TYR B O 1
ATOM 2624 N N . ALA B 1 97 ? 10.242 5.863 -11.836 1 97.56 97 ALA B N 1
ATOM 2625 C CA . ALA B 1 97 ? 10.438 4.566 -11.188 1 97.56 97 ALA B CA 1
ATOM 2626 C C . ALA B 1 97 ? 9.156 3.732 -11.242 1 97.56 97 ALA B C 1
ATOM 2628 O O . ALA B 1 97 ? 9.203 2.541 -11.562 1 97.56 97 ALA B O 1
ATOM 2629 N N . LEU B 1 98 ? 8.008 4.367 -10.961 1 98.5 98 LEU B N 1
ATOM 2630 C CA . LEU B 1 98 ? 6.758 3.627 -10.867 1 98.5 98 LEU B CA 1
ATOM 2631 C C . LEU B 1 98 ? 6.352 3.072 -12.227 1 98.5 98 LEU B C 1
ATOM 2633 O O . LEU B 1 98 ? 6.004 1.895 -12.344 1 98.5 98 LEU B O 1
ATOM 2637 N N . PRO B 1 99 ? 6.395 3.811 -13.297 1 98.38 99 PRO B N 1
ATOM 2638 C CA . PRO B 1 99 ? 6.008 3.273 -14.602 1 98.38 99 PRO B CA 1
ATOM 2639 C C . PRO B 1 99 ? 6.887 2.105 -15.039 1 98.38 99 PRO B C 1
ATOM 2641 O O . PRO B 1 99 ? 6.398 1.163 -15.672 1 98.38 99 PRO B O 1
ATOM 2644 N N . GLU B 1 100 ? 8.164 2.143 -14.734 1 98.38 100 GLU B N 1
ATOM 2645 C CA . GLU B 1 100 ? 9.047 1.029 -15.062 1 98.38 100 GLU B CA 1
ATOM 2646 C C . GLU B 1 100 ? 8.625 -0.247 -14.344 1 98.38 100 GLU B C 1
ATOM 2648 O O . GLU B 1 100 ? 8.555 -1.316 -14.953 1 98.38 100 GLU B O 1
ATOM 2653 N N . TYR B 1 101 ? 8.336 -0.111 -13.094 1 98.69 101 TYR B N 1
ATOM 2654 C CA . TYR B 1 101 ? 7.844 -1.24 -12.312 1 98.69 101 TYR B CA 1
ATOM 2655 C C . TYR B 1 101 ? 6.535 -1.771 -12.891 1 98.69 101 TYR B C 1
ATOM 2657 O O . TYR B 1 101 ? 6.383 -2.98 -13.086 1 98.69 101 TYR B O 1
ATOM 2665 N N . MET B 1 102 ? 5.629 -0.841 -13.125 1 98.5 102 MET B N 1
ATOM 2666 C CA . MET B 1 102 ? 4.316 -1.223 -13.641 1 98.5 102 MET B CA 1
ATOM 2667 C C . MET B 1 102 ? 4.445 -1.942 -14.984 1 98.5 102 MET B C 1
ATOM 2669 O O . MET B 1 102 ? 3.76 -2.938 -15.227 1 98.5 102 MET B O 1
ATOM 2673 N N . ASN B 1 103 ? 5.293 -1.478 -15.797 1 98.44 103 ASN B N 1
ATOM 2674 C CA . ASN B 1 103 ? 5.512 -2.086 -17.109 1 98.44 103 ASN B CA 1
ATOM 2675 C C . ASN B 1 103 ? 6.094 -3.49 -16.984 1 98.44 103 ASN B C 1
ATOM 2677 O O . ASN B 1 103 ? 5.641 -4.418 -17.656 1 98.44 103 ASN B O 1
ATOM 2681 N N . ALA B 1 104 ? 7.098 -3.652 -16.188 1 98.12 104 ALA B N 1
ATOM 2682 C CA . ALA B 1 104 ? 7.711 -4.961 -15.969 1 98.12 104 ALA B CA 1
ATOM 2683 C C . ALA B 1 104 ? 6.688 -5.957 -15.422 1 98.12 104 ALA B C 1
ATOM 2685 O O . ALA B 1 104 ? 6.629 -7.102 -15.883 1 98.12 104 ALA B O 1
ATOM 2686 N N . MET B 1 105 ? 5.871 -5.492 -14.484 1 98.44 105 MET B N 1
ATOM 2687 C CA . MET B 1 105 ? 4.824 -6.34 -13.914 1 98.44 105 MET B CA 1
ATOM 2688 C C . MET B 1 105 ? 3.834 -6.777 -14.984 1 98.44 105 MET B C 1
ATOM 2690 O O . MET B 1 105 ? 3.49 -7.957 -15.07 1 98.44 105 MET B O 1
ATOM 2694 N N . GLU B 1 106 ? 3.477 -5.867 -15.828 1 97.88 106 GLU B N 1
ATOM 2695 C CA . GLU B 1 106 ? 2.449 -6.145 -16.828 1 97.88 106 GLU B CA 1
ATOM 2696 C C . GLU B 1 106 ? 3 -7.008 -17.969 1 97.88 106 GLU B C 1
ATOM 2698 O O . GLU B 1 106 ? 2.396 -8.016 -18.328 1 97.88 106 GLU B O 1
ATOM 2703 N N . THR B 1 107 ? 4.195 -6.703 -18.438 1 97.56 107 THR B N 1
ATOM 2704 C CA . THR B 1 107 ? 4.684 -7.266 -19.688 1 97.56 107 THR B CA 1
ATOM 2705 C C . THR B 1 107 ? 5.348 -8.625 -19.453 1 97.56 107 THR B C 1
ATOM 2707 O O . THR B 1 107 ? 5.453 -9.438 -20.359 1 97.56 107 THR B O 1
ATOM 2710 N N . THR B 1 108 ? 5.758 -8.844 -18.234 1 96.88 108 THR B N 1
ATOM 2711 C CA . THR B 1 108 ? 6.434 -10.117 -18 1 96.88 108 THR B CA 1
ATOM 2712 C C . THR B 1 108 ? 5.719 -10.922 -16.922 1 96.88 108 THR B C 1
ATOM 2714 O O . THR B 1 108 ? 5.223 -12.023 -17.188 1 96.88 108 THR B O 1
ATOM 2717 N N . VAL B 1 109 ? 5.574 -10.383 -15.766 1 98.12 109 VAL B N 1
ATOM 2718 C CA . VAL B 1 109 ? 5.078 -11.141 -14.625 1 98.12 109 VAL B CA 1
ATOM 2719 C C . VAL B 1 109 ? 3.635 -11.57 -14.883 1 98.12 109 VAL B C 1
ATOM 2721 O O . VAL B 1 109 ? 3.316 -12.766 -14.836 1 98.12 109 VAL B O 1
ATOM 2724 N N . ILE B 1 110 ? 2.779 -10.672 -15.211 1 97.69 110 ILE B N 1
ATOM 2725 C CA . ILE B 1 110 ? 1.356 -10.938 -15.391 1 97.69 110 ILE B CA 1
ATOM 2726 C C . ILE B 1 110 ? 1.126 -11.641 -16.734 1 97.69 110 ILE B C 1
ATOM 2728 O O . ILE B 1 110 ? 0.425 -12.656 -16.797 1 97.69 110 ILE B O 1
ATOM 2732 N N . LYS B 1 111 ? 1.772 -11.219 -17.766 1 97.44 111 LYS B N 1
ATOM 2733 C CA . LYS B 1 111 ? 1.614 -11.805 -19.094 1 97.44 111 LYS B CA 1
ATOM 2734 C C . LYS B 1 111 ? 2.078 -13.258 -19.109 1 97.44 111 LYS B C 1
ATOM 2736 O O . LYS B 1 111 ? 1.43 -14.117 -19.703 1 97.44 111 LYS B O 1
ATOM 2741 N N . THR B 1 112 ? 3.168 -13.469 -18.516 1 97.25 112 THR B N 1
ATOM 2742 C CA . THR B 1 112 ? 3.674 -14.836 -18.453 1 97.25 112 THR B CA 1
ATOM 2743 C C . THR B 1 112 ? 2.734 -15.734 -17.656 1 97.25 112 THR B C 1
ATOM 2745 O O . THR B 1 112 ? 2.541 -16.906 -18 1 97.25 112 THR B O 1
ATOM 2748 N N . GLY B 1 113 ? 2.172 -15.234 -16.562 1 96.31 113 GLY B N 1
ATOM 2749 C CA . GLY B 1 113 ? 1.145 -15.977 -15.852 1 96.31 113 GLY B CA 1
ATOM 2750 C C . GLY B 1 113 ? -0.031 -16.359 -16.719 1 96.31 113 GLY B C 1
ATOM 2751 O O . GLY B 1 113 ? -0.516 -17.5 -16.656 1 96.31 113 GLY B O 1
ATOM 2752 N N . HIS B 1 114 ? -0.431 -15.523 -17.609 1 97.12 114 HIS B N 1
ATOM 2753 C CA . HIS B 1 114 ? -1.505 -15.797 -18.562 1 97.12 114 HIS B CA 1
ATOM 2754 C C . HIS B 1 114 ? -1.097 -16.891 -19.547 1 97.12 114 HIS B C 1
ATOM 2756 O O . HIS B 1 114 ? -1.928 -17.688 -19.969 1 97.12 114 HIS B O 1
ATOM 2762 N N . ALA B 1 115 ? 0.181 -16.844 -19.922 1 97.81 115 ALA B N 1
ATOM 2763 C CA . ALA B 1 115 ? 0.674 -17.859 -20.844 1 97.81 115 ALA B CA 1
ATOM 2764 C C . ALA B 1 115 ? 0.614 -19.25 -20.219 1 97.81 115 ALA B C 1
ATOM 2766 O O . ALA B 1 115 ? 0.254 -20.219 -20.875 1 97.81 115 ALA B O 1
ATOM 2767 N N . ILE B 1 116 ? 0.952 -19.359 -18.969 1 98 116 ILE B N 1
ATOM 2768 C CA . ILE B 1 116 ? 0.856 -20.641 -18.266 1 98 116 ILE B CA 1
ATOM 2769 C C . ILE B 1 116 ? -0.604 -21.078 -18.203 1 98 116 ILE B C 1
ATOM 2771 O O . ILE B 1 116 ? -0.913 -22.25 -18.391 1 98 116 ILE B O 1
ATOM 2775 N N . ARG B 1 117 ? -1.47 -20.109 -17.906 1 97.94 117 ARG B N 1
ATOM 2776 C CA . ARG B 1 117 ? -2.9 -20.391 -17.859 1 97.94 117 ARG B CA 1
ATOM 2777 C C . ARG B 1 117 ? -3.393 -20.938 -19.188 1 97.94 117 ARG B C 1
ATOM 2779 O O . ARG B 1 117 ? -4.172 -21.906 -19.234 1 97.94 117 ARG B O 1
ATOM 2786 N N . ALA B 1 118 ? -2.93 -20.422 -20.297 1 98.12 118 ALA B N 1
ATOM 2787 C CA . ALA B 1 118 ? -3.314 -20.891 -21.625 1 98.12 118 ALA B CA 1
ATOM 2788 C C . ALA B 1 118 ? -2.855 -22.344 -21.844 1 98.12 118 ALA B C 1
ATOM 2790 O O . ALA B 1 118 ? -3.604 -23.156 -22.375 1 98.12 118 ALA B O 1
ATOM 2791 N N . ASP B 1 119 ? -1.628 -22.641 -21.422 1 98.06 119 ASP B N 1
ATOM 2792 C CA . ASP B 1 119 ? -1.114 -24 -21.516 1 98.06 119 ASP B CA 1
ATOM 2793 C C . ASP B 1 119 ? -1.967 -24.953 -20.688 1 98.06 119 ASP B C 1
ATOM 2795 O O . ASP B 1 119 ? -2.258 -26.078 -21.125 1 98.06 119 ASP B O 1
ATOM 2799 N N . TYR B 1 120 ? -2.285 -24.516 -19.5 1 98.5 120 TYR B N 1
ATOM 2800 C CA . TYR B 1 120 ? -3.135 -25.297 -18.609 1 98.5 120 TYR B CA 1
ATOM 2801 C C . TYR B 1 120 ? -4.48 -25.594 -19.25 1 98.5 120 TYR B C 1
ATOM 2803 O O . TYR B 1 120 ? -4.938 -26.734 -19.25 1 98.5 120 TYR B O 1
ATOM 2811 N N . GLU B 1 121 ? -5.133 -24.609 -19.875 1 98.5 121 GLU B N 1
ATOM 2812 C CA . GLU B 1 121 ? -6.445 -24.781 -20.484 1 98.5 121 GLU B CA 1
ATOM 2813 C C . GLU B 1 121 ? -6.379 -25.734 -21.672 1 98.5 121 GLU B C 1
ATOM 2815 O O . GLU B 1 121 ? -7.301 -26.516 -21.906 1 98.5 121 GLU B O 1
ATOM 2820 N N . GLU B 1 122 ? -5.273 -25.672 -22.406 1 98.06 122 GLU B N 1
ATOM 2821 C CA . GLU B 1 122 ? -5.082 -26.625 -23.5 1 98.06 122 GLU B CA 1
ATOM 2822 C C . GLU B 1 122 ? -4.961 -28.047 -23 1 98.06 122 GLU B C 1
ATOM 2824 O O . GLU B 1 122 ? -5.527 -28.969 -23.578 1 98.06 122 GLU B O 1
ATOM 2829 N N . CYS B 1 123 ? -4.242 -28.25 -21.953 1 98.56 123 CYS B N 1
ATOM 2830 C CA . CYS B 1 123 ? -4.086 -29.578 -21.359 1 98.56 123 CYS B CA 1
ATOM 2831 C C . CYS B 1 123 ? -5.422 -30.109 -20.859 1 98.56 123 CYS B C 1
ATOM 2833 O O . CYS B 1 123 ? -5.723 -31.297 -21 1 98.56 123 CYS B O 1
ATOM 2835 N N . VAL B 1 124 ? -6.234 -29.219 -20.25 1 98.44 124 VAL B N 1
ATOM 2836 C CA . VAL B 1 124 ? -7.555 -29.594 -19.766 1 98.44 124 VAL B CA 1
ATOM 2837 C C . VAL B 1 124 ? -8.438 -30.031 -20.922 1 98.44 124 VAL B C 1
ATOM 2839 O O . VAL B 1 124 ? -9.195 -31 -20.812 1 98.44 124 VAL B O 1
ATOM 2842 N N . ARG B 1 125 ? -8.352 -29.391 -22.062 1 98.12 125 ARG B N 1
ATOM 2843 C CA . ARG B 1 125 ? -9.125 -29.766 -23.25 1 98.12 125 ARG B CA 1
ATOM 2844 C C . ARG B 1 125 ? -8.781 -31.172 -23.703 1 98.12 125 ARG B C 1
ATOM 2846 O O . ARG B 1 125 ? -9.672 -31.969 -24 1 98.12 125 ARG B O 1
ATOM 2853 N N . VAL B 1 126 ? -7.488 -31.453 -23.75 1 98.06 126 VAL B N 1
ATOM 2854 C CA . VAL B 1 126 ? -7.02 -32.781 -24.156 1 98.06 126 VAL B CA 1
ATOM 2855 C C . VAL B 1 126 ? -7.449 -33.812 -23.141 1 98.06 126 VAL B C 1
ATOM 2857 O O . VAL B 1 126 ? -7.773 -34.969 -23.516 1 98.06 126 VAL B O 1
ATOM 2860 N N . ASP B 1 127 ? -7.418 -33.531 -21.875 1 98.31 127 ASP B N 1
ATOM 2861 C CA . ASP B 1 127 ? -7.887 -34.406 -20.812 1 98.31 127 ASP B CA 1
ATOM 2862 C C . ASP B 1 127 ? -9.359 -34.75 -21 1 98.31 127 ASP B C 1
ATOM 2864 O O . ASP B 1 127 ? -9.742 -35.906 -20.828 1 98.31 127 ASP B O 1
ATOM 2868 N N . GLN B 1 128 ? -10.188 -33.812 -21.359 1 97.94 128 GLN B N 1
ATOM 2869 C CA . GLN B 1 128 ? -11.609 -34.031 -21.578 1 97.94 128 GLN B CA 1
ATOM 2870 C C . GLN B 1 128 ? -11.828 -35.031 -22.734 1 97.94 128 GLN B C 1
ATOM 2872 O O . GLN B 1 128 ? -12.719 -35.875 -22.656 1 97.94 128 GLN B O 1
ATOM 2877 N N . GLN B 1 129 ? -11.039 -34.906 -23.75 1 97.62 129 GLN B N 1
ATOM 2878 C CA . GLN B 1 129 ? -11.102 -35.844 -24.875 1 97.62 129 GLN B CA 1
ATOM 2879 C C . GLN B 1 129 ? -10.742 -37.25 -24.453 1 97.62 129 GLN B C 1
ATOM 2881 O O . GLN B 1 129 ? -11.398 -38.219 -24.844 1 97.62 129 GLN B O 1
ATOM 2886 N N . ARG B 1 130 ? -9.68 -37.312 -23.625 1 98.25 130 ARG B N 1
ATOM 2887 C CA . ARG B 1 130 ? -9.273 -38.625 -23.094 1 98.25 130 ARG B CA 1
ATOM 2888 C C . ARG B 1 130 ? -10.383 -39.25 -22.25 1 98.25 130 ARG B C 1
ATOM 2890 O O . ARG B 1 130 ? -10.648 -40.438 -22.359 1 98.25 130 ARG B O 1
ATOM 2897 N N . GLN B 1 131 ? -11.016 -38.469 -21.438 1 96.81 131 GLN B N 1
ATOM 2898 C CA . GLN B 1 131 ? -12.086 -38.969 -20.578 1 96.81 131 GLN B CA 1
ATOM 2899 C C . GLN B 1 131 ? -13.258 -39.5 -21.391 1 96.81 131 GLN B C 1
ATOM 2901 O O . GLN B 1 131 ? -13.828 -40.531 -21.078 1 96.81 131 GLN B O 1
ATOM 2906 N N . LYS B 1 132 ? -13.625 -38.812 -22.406 1 96 132 LYS B N 1
ATOM 2907 C CA . LYS B 1 132 ? -14.688 -39.25 -23.297 1 96 132 LYS B CA 1
ATOM 2908 C C . LYS B 1 132 ? -14.328 -40.562 -23.969 1 96 132 LYS B C 1
ATOM 2910 O O . LYS B 1 132 ? -15.141 -41.5 -24.047 1 96 132 LYS B O 1
ATOM 2915 N N . ALA B 1 133 ? -13.07 -40.656 -24.453 1 96.75 133 ALA B N 1
ATOM 2916 C CA . ALA B 1 133 ? -12.609 -41.844 -25.172 1 96.75 133 ALA B CA 1
ATOM 2917 C C . ALA B 1 133 ? -12.602 -43.062 -24.25 1 96.75 133 ALA B C 1
ATOM 2919 O O . ALA B 1 133 ? -13.039 -44.125 -24.656 1 96.75 133 ALA B O 1
ATOM 2920 N N . VAL B 1 134 ? -12.117 -42.906 -23.031 1 96.62 134 VAL B N 1
ATOM 2921 C CA . VAL B 1 134 ? -12.031 -44.031 -22.125 1 96.62 134 VAL B CA 1
ATOM 2922 C C . VAL B 1 134 ? -13.43 -44.469 -21.703 1 96.62 134 VAL B C 1
ATOM 2924 O O . VAL B 1 134 ? -13.695 -45.656 -21.516 1 96.62 134 VAL B O 1
ATOM 2927 N N . ASN B 1 135 ? -14.344 -43.562 -21.516 1 94.56 135 ASN B N 1
ATOM 2928 C CA . ASN B 1 135 ? -15.719 -43.875 -21.172 1 94.56 135 ASN B CA 1
ATOM 2929 C C . ASN B 1 135 ? -16.391 -44.719 -22.266 1 94.56 135 ASN B C 1
ATOM 2931 O O . ASN B 1 135 ? -17.062 -45.688 -21.984 1 94.56 135 ASN B O 1
ATOM 2935 N N . GLU B 1 136 ? -16.203 -44.281 -23.484 1 93 136 GLU B N 1
ATOM 2936 C CA . GLU B 1 136 ? -16.766 -45 -24.609 1 93 136 GLU B CA 1
ATOM 2937 C C . GLU B 1 136 ? -16.156 -46.406 -24.719 1 93 136 GLU B C 1
ATOM 2939 O O . GLU B 1 136 ? -16.875 -47.375 -24.922 1 93 136 GLU B O 1
ATOM 2944 N N . TYR B 1 137 ? -14.883 -46.438 -24.531 1 95 137 TYR B N 1
ATOM 2945 C CA . TYR B 1 137 ? -14.195 -47.75 -24.547 1 95 137 TYR B CA 1
ATOM 2946 C C . TYR B 1 137 ? -14.734 -48.656 -23.453 1 95 137 TYR B C 1
ATOM 2948 O O . TYR B 1 137 ? -15.031 -49.812 -23.688 1 95 137 TYR B O 1
ATOM 2956 N N . ASP B 1 138 ? -14.859 -48.156 -22.25 1 94.38 138 ASP B N 1
ATOM 2957 C CA . ASP B 1 138 ? -15.297 -48.938 -21.109 1 94.38 138 ASP B CA 1
ATOM 2958 C C . ASP B 1 138 ? -16.703 -49.5 -21.328 1 94.38 138 ASP B C 1
ATOM 2960 O O . ASP B 1 138 ? -17 -50.625 -20.922 1 94.38 138 ASP B O 1
ATOM 2964 N N . VAL B 1 139 ? -17.594 -48.75 -21.969 1 90 139 VAL B N 1
ATOM 2965 C CA . VAL B 1 139 ? -18.953 -49.188 -22.25 1 90 139 VAL B CA 1
ATOM 2966 C C . VAL B 1 139 ? -18.922 -50.438 -23.141 1 90 139 VAL B C 1
ATOM 2968 O O . VAL B 1 139 ? -19.562 -51.438 -22.828 1 90 139 VAL B O 1
ATOM 2971 N N . TYR B 1 140 ? -18.125 -50.438 -24.188 1 92.38 140 TYR B N 1
ATOM 2972 C CA . TYR B 1 140 ? -18.078 -51.562 -25.125 1 92.38 140 TYR B CA 1
ATOM 2973 C C . TYR B 1 140 ? -17.297 -52.719 -24.547 1 92.38 140 TYR B C 1
ATOM 2975 O O . TYR B 1 140 ? -17.641 -53.875 -24.766 1 92.38 140 TYR B O 1
ATOM 2983 N N . ARG B 1 141 ? -16.281 -52.375 -23.828 1 94.25 141 ARG B N 1
ATOM 2984 C CA . ARG B 1 141 ? -15.539 -53.406 -23.156 1 94.25 141 ARG B CA 1
ATOM 2985 C C . ARG B 1 141 ? -16.438 -54.219 -22.203 1 94.25 141 ARG B C 1
ATOM 2987 O O . ARG B 1 141 ? -16.438 -55.438 -22.219 1 94.25 141 ARG B O 1
ATOM 2994 N N . SER B 1 142 ? -17.219 -53.531 -21.469 1 91.62 142 SER B N 1
ATOM 2995 C CA . SER B 1 142 ? -18.141 -54.156 -20.531 1 91.62 142 SER B CA 1
ATOM 2996 C C . SER B 1 142 ? -19.172 -55 -21.266 1 91.62 142 SER B C 1
ATOM 2998 O O . SER B 1 142 ? -19.547 -56.094 -20.797 1 91.62 142 SER B O 1
ATOM 3000 N N . ALA B 1 143 ? -19.656 -54.5 -22.375 1 88.62 143 ALA B N 1
ATOM 3001 C CA . ALA B 1 143 ? -20.656 -55.219 -23.172 1 88.62 143 ALA B CA 1
ATOM 3002 C C . ALA B 1 143 ? -20.078 -56.531 -23.719 1 88.62 143 ALA B C 1
ATOM 3004 O O . ALA B 1 143 ? -20.719 -57.562 -23.672 1 88.62 143 ALA B O 1
ATOM 3005 N N . VAL B 1 144 ? -18.891 -56.469 -24.219 1 92.19 144 VAL B N 1
ATOM 3006 C CA . VAL B 1 144 ? -18.203 -57.625 -24.781 1 92.19 144 VAL B CA 1
ATOM 3007 C C . VAL B 1 144 ? -17.906 -58.625 -23.672 1 92.19 144 VAL B C 1
ATOM 3009 O O . VAL B 1 144 ? -18.156 -59.812 -23.828 1 92.19 144 VAL B O 1
ATOM 3012 N N . ASP B 1 145 ? -17.438 -58.156 -22.531 1 91.56 145 ASP B N 1
ATOM 3013 C CA . ASP B 1 145 ? -17.156 -59 -21.375 1 91.56 145 ASP B CA 1
ATOM 3014 C C . ASP B 1 145 ? -18.406 -59.75 -20.906 1 91.56 145 ASP B C 1
ATOM 3016 O O . ASP B 1 145 ? -18.359 -60.938 -20.609 1 91.56 145 ASP B O 1
ATOM 3020 N N . LYS B 1 146 ? -19.453 -59.062 -20.781 1 89.44 146 LYS B N 1
ATOM 3021 C CA . LYS B 1 146 ? -20.719 -59.656 -20.344 1 89.44 146 LYS B CA 1
ATOM 3022 C C . LYS B 1 146 ? -21.188 -60.75 -21.312 1 89.44 146 LYS B C 1
ATOM 3024 O O . LYS B 1 146 ? -21.641 -61.812 -20.875 1 89.44 146 LYS B O 1
ATOM 3029 N N . LYS B 1 147 ? -21.078 -60.469 -22.609 1 91 147 LYS B N 1
ATOM 3030 C CA . LYS B 1 147 ? -21.469 -61.438 -23.625 1 91 147 LYS B CA 1
ATOM 3031 C C . LYS B 1 147 ? -20.625 -62.719 -23.531 1 91 147 LYS B C 1
ATOM 3033 O O . LYS B 1 147 ? -21.141 -63.812 -23.609 1 91 147 LYS B O 1
ATOM 3038 N N . GLU B 1 148 ? -19.375 -62.469 -23.391 1 93.62 148 GLU B N 1
ATOM 3039 C CA . GLU B 1 148 ? -18.453 -63.594 -23.266 1 93.62 148 GLU B CA 1
ATOM 3040 C C . GLU B 1 148 ? -18.734 -64.438 -22.031 1 93.62 148 GLU B C 1
ATOM 3042 O O . GLU B 1 148 ? -18.75 -65.688 -22.078 1 93.62 148 GLU B O 1
ATOM 3047 N N . THR B 1 149 ? -19.047 -63.781 -20.938 1 92.19 149 THR B N 1
ATOM 3048 C CA . THR B 1 149 ? -19.375 -64.438 -19.688 1 92.19 149 THR B CA 1
ATOM 3049 C C . THR B 1 149 ? -20.688 -65.25 -19.828 1 92.19 149 THR B C 1
ATOM 3051 O O . THR B 1 149 ? -20.781 -66.375 -19.406 1 92.19 149 THR B O 1
ATOM 3054 N N . GLU B 1 150 ? -21.688 -64.625 -20.422 1 90.81 150 GLU B N 1
ATOM 3055 C CA . GLU B 1 150 ? -23 -65.25 -20.609 1 90.81 150 GLU B CA 1
ATOM 3056 C C . GLU B 1 150 ? -22.906 -66.5 -21.5 1 90.81 150 GLU B C 1
ATOM 3058 O O . GLU B 1 150 ? -23.5 -67.562 -21.219 1 90.81 150 GLU B O 1
ATOM 3063 N N . TYR B 1 151 ? -22.172 -66.375 -22.609 1 94.31 151 TYR B N 1
ATOM 3064 C CA . TYR B 1 151 ? -22.016 -67.5 -23.531 1 94.31 151 TYR B CA 1
ATOM 3065 C C . TYR B 1 151 ? -21.234 -68.625 -22.891 1 94.31 151 TYR B C 1
ATOM 3067 O O . TYR B 1 151 ? -21.562 -69.812 -23.094 1 94.31 151 TYR B O 1
ATOM 3075 N N . ALA B 1 152 ? -20.234 -68.312 -22.094 1 94.06 152 ALA B N 1
ATOM 3076 C CA . ALA B 1 152 ? -19.469 -69.312 -21.391 1 94.06 152 ALA B CA 1
ATOM 3077 C C . ALA B 1 152 ? -20.344 -70.062 -20.391 1 94.06 152 ALA B C 1
ATOM 3079 O O . ALA B 1 152 ? -20.281 -71.312 -20.297 1 94.06 152 ALA B O 1
ATOM 3080 N N . LYS B 1 153 ? -21.156 -69.375 -19.719 1 94.5 153 LYS B N 1
ATOM 3081 C CA . LYS B 1 153 ? -22.047 -70 -18.719 1 94.5 153 LYS B CA 1
ATOM 3082 C C . LYS B 1 153 ? -23.062 -70.938 -19.375 1 94.5 153 LYS B C 1
ATOM 3084 O O . LYS B 1 153 ? -23.406 -71.938 -18.812 1 94.5 153 LYS B O 1
ATOM 3089 N N . LYS B 1 154 ? -23.406 -70.562 -20.578 1 94.56 154 LYS B N 1
ATOM 3090 C CA . LYS B 1 154 ? -24.438 -71.375 -21.266 1 94.56 154 LYS B CA 1
ATOM 3091 C C . LYS B 1 154 ? -23.812 -72.438 -22.125 1 94.56 154 LYS B C 1
ATOM 3093 O O . LYS B 1 154 ? -24.531 -73.25 -22.719 1 94.56 154 LYS B O 1
ATOM 3098 N N . GLY B 1 155 ? -22.469 -72.5 -22.125 1 94.38 155 GLY B N 1
ATOM 3099 C CA . GLY B 1 155 ? -21.766 -73.5 -22.938 1 94.38 155 GLY B CA 1
ATOM 3100 C C . GLY B 1 155 ? -21.969 -73.312 -24.422 1 94.38 155 GLY B C 1
ATOM 3101 O O . GLY B 1 155 ? -22.031 -74.25 -25.203 1 94.38 155 GLY B O 1
ATOM 3102 N N . LYS B 1 156 ? -22.188 -72.125 -24.797 1 93.25 156 LYS B N 1
ATOM 3103 C CA . LYS B 1 156 ? -22.438 -71.75 -26.188 1 93.25 156 LYS B CA 1
ATOM 3104 C C . LYS B 1 156 ? -21.172 -71.25 -26.844 1 93.25 156 LYS B C 1
ATOM 3106 O O . LYS B 1 156 ? -20.328 -70.625 -26.188 1 93.25 156 LYS B O 1
ATOM 3111 N N . ASP B 1 157 ? -21.047 -71.5 -28.172 1 93.81 157 ASP B N 1
ATOM 3112 C CA . ASP B 1 157 ? -19.953 -70.938 -28.953 1 93.81 157 ASP B CA 1
ATOM 3113 C C . ASP B 1 157 ? -20.219 -69.438 -29.297 1 93.81 157 ASP B C 1
ATOM 3115 O O . ASP B 1 157 ? -21.328 -69.125 -29.703 1 93.81 157 ASP B O 1
ATOM 3119 N N . LEU B 1 158 ? -19.281 -68.5 -29.156 1 93.25 158 LEU B N 1
ATOM 3120 C CA . LEU B 1 158 ? -19.406 -67.125 -29.406 1 93.25 158 LEU B CA 1
ATOM 3121 C C . LEU B 1 158 ? -19.703 -66.812 -30.891 1 93.25 158 LEU B C 1
ATOM 3123 O O . LEU B 1 158 ? -20.25 -65.75 -31.234 1 93.25 158 LEU B O 1
ATOM 3127 N N . LYS B 1 159 ? -19.375 -67.812 -31.703 1 92.12 159 LYS B N 1
ATOM 3128 C CA . LYS B 1 159 ? -19.641 -67.688 -33.125 1 92.12 159 LYS B CA 1
ATOM 3129 C C . LYS B 1 159 ? -21.156 -67.688 -33.406 1 92.12 159 LYS B C 1
ATOM 3131 O O . LYS B 1 159 ? -21.594 -67.312 -34.469 1 92.12 159 LYS B O 1
ATOM 3136 N N . GLU B 1 160 ? -21.891 -68 -32.5 1 92.19 160 GLU B N 1
ATOM 3137 C CA . GLU B 1 160 ? -23.344 -68.062 -32.656 1 92.19 160 GLU B CA 1
ATOM 3138 C C . GLU B 1 160 ? -23.938 -66.688 -32.438 1 92.19 160 GLU B C 1
ATOM 3140 O O . GLU B 1 160 ? -25.109 -66.438 -32.75 1 92.19 160 GLU B O 1
ATOM 3145 N N . SER B 1 161 ? -23.156 -65.875 -31.875 1 90.56 161 SER B N 1
ATOM 3146 C CA . SER B 1 161 ? -23.609 -64.5 -31.656 1 90.56 161 SER B CA 1
ATOM 3147 C C . SER B 1 161 ? -23.531 -63.656 -32.938 1 90.56 161 SER B C 1
ATOM 3149 O O . SER B 1 161 ? -22.469 -63.562 -33.562 1 90.56 161 SER B O 1
ATOM 3151 N N . LYS B 1 162 ? -24.578 -63 -33.219 1 91.06 162 LYS B N 1
ATOM 3152 C CA . LYS B 1 162 ? -24.656 -62.219 -34.469 1 91.06 162 LYS B CA 1
ATOM 3153 C C . LYS B 1 162 ? -23.875 -60.906 -34.312 1 91.06 162 LYS B C 1
ATOM 3155 O O . LYS B 1 162 ? -23.469 -60.312 -35.312 1 91.06 162 LYS B O 1
ATOM 3160 N N . THR B 1 163 ? -23.562 -60.438 -33.125 1 90.56 163 THR B N 1
ATOM 3161 C CA . THR B 1 163 ? -23.031 -59.094 -32.938 1 90.56 163 THR B CA 1
ATOM 3162 C C . THR B 1 163 ? -21.641 -59.156 -32.312 1 90.56 163 THR B C 1
ATOM 3164 O O . THR B 1 163 ? -20.938 -58.156 -32.25 1 90.56 163 THR B O 1
ATOM 3167 N N . TYR B 1 164 ? -21.172 -60.312 -31.906 1 92.06 164 TYR B N 1
ATOM 3168 C CA . TYR B 1 164 ? -19.938 -60.438 -31.125 1 92.06 164 TYR B CA 1
ATOM 3169 C C . TYR B 1 164 ? -18.75 -59.906 -31.922 1 92.06 164 TYR B C 1
ATOM 3171 O O . TYR B 1 164 ? -17.922 -59.156 -31.422 1 92.06 164 TYR B O 1
ATOM 3179 N N . GLU B 1 165 ? -18.672 -60.438 -33.156 1 91.88 165 GLU B N 1
ATOM 3180 C CA . GLU B 1 165 ? -17.562 -60.031 -34 1 91.88 165 GLU B CA 1
ATOM 3181 C C . GLU B 1 165 ? -17.531 -58.5 -34.219 1 91.88 165 GLU B C 1
ATOM 3183 O O . GLU B 1 165 ? -16.469 -57.875 -34.094 1 91.88 165 GLU B O 1
ATOM 3188 N N . GLU B 1 166 ? -18.641 -57.906 -34.469 1 91.19 166 GLU B N 1
ATOM 3189 C CA . GLU B 1 166 ? -18.734 -56.469 -34.688 1 91.19 166 GLU B CA 1
ATOM 3190 C C . GLU B 1 166 ? -18.469 -55.688 -33.375 1 91.19 166 GLU B C 1
ATOM 3192 O O . GLU B 1 166 ? -17.797 -54.656 -33.375 1 91.19 166 GLU B O 1
ATOM 3197 N N . ASP B 1 167 ? -18.938 -56.125 -32.281 1 89.88 167 ASP B N 1
ATOM 3198 C CA . ASP B 1 167 ? -18.734 -55.469 -30.984 1 89.88 167 ASP B CA 1
ATOM 3199 C C . ASP B 1 167 ? -17.266 -55.5 -30.578 1 89.88 167 ASP B C 1
ATOM 3201 O O . ASP B 1 167 ? -16.75 -54.5 -30.047 1 89.88 167 ASP B O 1
ATOM 3205 N N . THR B 1 168 ? -16.641 -56.594 -30.844 1 94.31 168 THR B N 1
ATOM 3206 C CA . THR B 1 168 ? -15.219 -56.719 -30.516 1 94.31 168 THR B CA 1
ATOM 3207 C C . THR B 1 168 ? -14.375 -55.781 -31.375 1 94.31 168 THR B C 1
ATOM 3209 O O . THR B 1 168 ? -13.414 -55.188 -30.906 1 94.31 168 THR B O 1
ATOM 3212 N N . LYS B 1 169 ? -14.766 -55.75 -32.625 1 95 169 LYS B N 1
ATOM 3213 C CA . LYS B 1 169 ? -14.07 -54.812 -33.531 1 95 169 LYS B CA 1
ATOM 3214 C C . LYS B 1 169 ? -14.211 -53.375 -33.062 1 95 169 LYS B C 1
ATOM 3216 O O . LYS B 1 169 ? -13.234 -52.625 -33.062 1 95 169 LYS B O 1
ATOM 3221 N N . THR B 1 170 ? -15.398 -53 -32.719 1 95 170 THR B N 1
ATOM 3222 C CA . THR B 1 170 ? -15.664 -51.656 -32.219 1 95 170 THR B CA 1
ATOM 3223 C C . THR B 1 170 ? -14.906 -51.375 -30.938 1 95 170 THR B C 1
ATOM 3225 O O . THR B 1 170 ? -14.32 -50.312 -30.766 1 95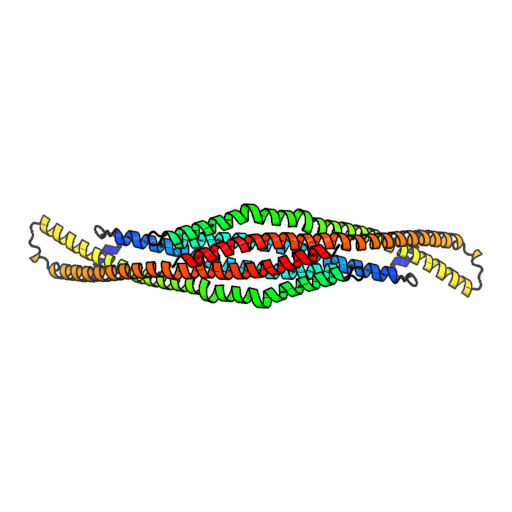 170 THR B O 1
ATOM 3228 N N . ARG B 1 171 ? -14.93 -52.281 -29.953 1 94.19 171 ARG B N 1
ATOM 3229 C CA . ARG B 1 171 ? -14.18 -52.188 -28.703 1 94.19 171 ARG B CA 1
ATOM 3230 C C . ARG B 1 171 ? -12.703 -51.906 -28.969 1 94.19 171 ARG B C 1
ATOM 3232 O O . ARG B 1 171 ? -12.102 -51.031 -28.359 1 94.19 171 ARG B O 1
ATOM 3239 N N . ASP B 1 172 ? -12.148 -52.688 -29.922 1 97 172 ASP B N 1
ATOM 3240 C CA . ASP B 1 172 ? -10.727 -52.594 -30.234 1 97 172 ASP B CA 1
ATOM 3241 C C . ASP B 1 172 ? -10.406 -51.25 -30.875 1 97 172 ASP B C 1
ATOM 3243 O O . ASP B 1 172 ? -9.344 -50.656 -30.609 1 97 172 ASP B O 1
ATOM 3247 N N . GLU B 1 173 ? -11.281 -50.75 -31.719 1 97.12 173 GLU B N 1
ATOM 3248 C CA . GLU B 1 173 ? -11.117 -49.406 -32.312 1 97.12 173 GLU B CA 1
ATOM 3249 C C . GLU B 1 173 ? -11.172 -48.344 -31.234 1 97.12 173 GLU B C 1
ATOM 3251 O O . GLU B 1 173 ? -10.367 -47.406 -31.25 1 97.12 173 GLU B O 1
ATOM 3256 N N . LEU B 1 174 ? -12.109 -48.469 -30.359 1 96.19 174 LEU B N 1
ATOM 3257 C CA . LEU B 1 174 ? -12.258 -47.5 -29.281 1 96.19 174 LEU B CA 1
ATOM 3258 C C . LEU B 1 174 ? -11.062 -47.562 -28.328 1 96.19 174 LEU B C 1
ATOM 3260 O O . LEU B 1 174 ? -10.633 -46.531 -27.781 1 96.19 174 LEU B O 1
ATOM 3264 N N . LYS B 1 175 ? -10.508 -48.75 -28.062 1 96.94 175 LYS B N 1
ATOM 3265 C CA . LYS B 1 175 ? -9.297 -48.906 -27.266 1 96.94 175 LYS B CA 1
ATOM 3266 C C . LYS B 1 175 ? -8.125 -48.156 -27.891 1 96.94 175 LYS B C 1
ATOM 3268 O O . LYS B 1 175 ? -7.387 -47.469 -27.188 1 96.94 175 LYS B O 1
ATOM 3273 N N . ALA B 1 176 ? -8.016 -48.375 -29.203 1 97.75 176 ALA B N 1
ATOM 3274 C CA . ALA B 1 176 ? -6.953 -47.688 -29.922 1 97.75 176 ALA B CA 1
ATOM 3275 C C . ALA B 1 176 ? -7.125 -46.156 -29.797 1 97.75 176 ALA B C 1
ATOM 3277 O O . ALA B 1 176 ? -6.145 -45.438 -29.641 1 97.75 176 ALA B O 1
ATOM 3278 N N . GLY B 1 177 ? -8.383 -45.688 -29.953 1 97.56 177 GLY B N 1
ATOM 3279 C CA . GLY B 1 177 ? -8.672 -44.281 -29.766 1 97.56 177 GLY B CA 1
ATOM 3280 C C . GLY B 1 177 ? -8.344 -43.781 -28.375 1 97.56 177 GLY B C 1
ATOM 3281 O O . GLY B 1 177 ? -7.766 -42.688 -28.219 1 97.56 177 GLY B O 1
ATOM 3282 N N . TYR B 1 178 ? -8.688 -44.531 -27.344 1 97.44 178 TYR B N 1
ATOM 3283 C CA . TYR B 1 178 ? -8.359 -44.219 -25.969 1 97.44 178 TYR B CA 1
ATOM 3284 C C . TYR B 1 178 ? -6.855 -44.156 -25.75 1 97.44 178 TYR B C 1
ATOM 3286 O O . TYR B 1 178 ? -6.34 -43.188 -25.172 1 97.44 178 TYR B O 1
ATOM 3294 N N . GLU B 1 179 ? -6.172 -45.156 -26.234 1 97.81 179 GLU B N 1
ATOM 3295 C CA . GLU B 1 179 ? -4.723 -45.188 -26.047 1 97.81 179 GLU B CA 1
ATOM 3296 C C . GLU B 1 179 ? -4.043 -44 -26.719 1 97.81 179 GLU B C 1
ATOM 3298 O O . GLU B 1 179 ? -3.092 -43.438 -26.172 1 97.81 179 GLU B O 1
ATOM 3303 N N . ALA B 1 180 ? -4.555 -43.625 -27.875 1 97.88 180 ALA B N 1
ATOM 3304 C CA . ALA B 1 180 ? -4.02 -42.469 -28.578 1 97.88 180 ALA B CA 1
ATOM 3305 C C . ALA B 1 180 ? -4.285 -41.188 -27.781 1 97.88 180 ALA B C 1
ATOM 3307 O O . ALA B 1 180 ? -3.4 -40.344 -27.641 1 97.88 180 ALA B O 1
ATOM 3308 N N . SER B 1 181 ? -5.484 -41.031 -27.297 1 97.94 181 SER B N 1
ATOM 3309 C CA . SER B 1 181 ? -5.852 -39.844 -26.5 1 97.94 181 SER B CA 1
ATOM 3310 C C . SER B 1 181 ? -5.07 -39.812 -25.203 1 97.94 181 SER B C 1
ATOM 3312 O O . SER B 1 181 ? -4.699 -38.719 -24.734 1 97.94 181 SER B O 1
ATOM 3314 N N . ASP B 1 182 ? -4.867 -40.906 -24.578 1 98.31 182 ASP B N 1
ATOM 3315 C CA . ASP B 1 182 ? -4.098 -41.031 -23.344 1 98.31 182 ASP B CA 1
ATOM 3316 C C . ASP B 1 182 ? -2.65 -40.594 -23.547 1 98.31 182 ASP B C 1
ATOM 3318 O O . ASP B 1 182 ? -2.1 -39.844 -22.75 1 98.31 182 ASP B O 1
ATOM 3322 N N . LYS B 1 183 ? -2.082 -41.094 -24.641 1 98.19 183 LYS B N 1
ATOM 3323 C CA . LYS B 1 183 ? -0.717 -40.719 -24.969 1 98.19 183 LYS B CA 1
ATOM 3324 C C . LYS B 1 183 ? -0.617 -39.219 -25.203 1 98.19 183 LYS B C 1
ATOM 3326 O O . LYS B 1 183 ? 0.332 -38.562 -24.75 1 98.19 183 LYS B O 1
ATOM 3331 N N . LEU B 1 184 ? -1.591 -38.625 -25.891 1 98.38 184 LEU B N 1
ATOM 3332 C CA . LEU B 1 184 ? -1.619 -37.188 -26.156 1 98.38 184 LEU B CA 1
ATOM 3333 C C . LEU B 1 184 ? -1.734 -36.406 -24.859 1 98.38 184 LEU B C 1
ATOM 3335 O O . LEU B 1 184 ? -1.047 -35.406 -24.688 1 98.38 184 LEU B O 1
ATOM 3339 N N . PHE B 1 185 ? -2.586 -36.812 -23.938 1 98.62 185 PHE B N 1
ATOM 3340 C CA . PHE B 1 185 ? -2.758 -36.156 -22.656 1 98.62 185 PHE B CA 1
ATOM 3341 C C . PHE B 1 185 ? -1.463 -36.188 -21.859 1 98.62 185 PHE B C 1
ATOM 3343 O O . PHE B 1 185 ? -1.012 -35.156 -21.359 1 98.62 185 PHE B O 1
ATOM 3350 N N . LYS B 1 186 ? -0.88 -37.312 -21.781 1 98.31 186 LYS B N 1
ATOM 3351 C CA . LYS B 1 186 ? 0.329 -37.469 -20.969 1 98.31 186 LYS B CA 1
ATOM 3352 C C . LYS B 1 186 ? 1.472 -36.625 -21.531 1 98.31 186 LYS B C 1
ATOM 3354 O O . LYS B 1 186 ? 2.213 -36 -20.781 1 98.31 186 LYS B O 1
ATOM 3359 N N . SER B 1 187 ? 1.562 -36.594 -22.891 1 98 187 SER B N 1
ATOM 3360 C CA . SER B 1 187 ? 2.564 -35.75 -23.531 1 98 187 SER B CA 1
ATOM 3361 C C . SER B 1 187 ? 2.279 -34.281 -23.281 1 98 187 SER B C 1
ATOM 3363 O O . SER B 1 187 ? 3.195 -33.5 -23.016 1 98 187 SER B O 1
ATOM 3365 N N . SER B 1 188 ? 1.042 -33.844 -23.375 1 98.19 188 SER B N 1
ATOM 3366 C CA . SER B 1 188 ? 0.636 -32.469 -23.141 1 98.19 188 SER B CA 1
ATOM 3367 C C . SER B 1 188 ? 0.912 -32.062 -21.688 1 98.19 188 SER B C 1
ATOM 3369 O O . SER B 1 188 ? 1.343 -30.938 -21.438 1 98.19 188 SER B O 1
ATOM 3371 N N . HIS B 1 189 ? 0.64 -32.938 -20.812 1 98.44 189 HIS B N 1
ATOM 3372 C CA . HIS B 1 189 ? 0.883 -32.688 -19.391 1 98.44 189 HIS B CA 1
ATOM 3373 C C . HIS B 1 189 ? 2.371 -32.5 -19.109 1 98.44 189 HIS B C 1
ATOM 3375 O O . HIS B 1 189 ? 2.762 -31.625 -18.344 1 98.44 189 HIS B O 1
ATOM 3381 N N . ASP B 1 190 ? 3.199 -33.344 -19.734 1 97.81 190 ASP B N 1
ATOM 3382 C CA . ASP B 1 190 ? 4.645 -33.188 -19.594 1 97.81 190 ASP B CA 1
ATOM 3383 C C . ASP B 1 190 ? 5.121 -31.828 -20.078 1 97.81 190 ASP B C 1
ATOM 3385 O O . ASP B 1 190 ? 5.949 -31.188 -19.422 1 97.81 190 ASP B O 1
ATOM 3389 N N . VAL B 1 191 ? 4.605 -31.406 -21.172 1 97.75 191 VAL B N 1
ATOM 3390 C CA . VAL B 1 191 ? 4.961 -30.109 -21.75 1 97.75 191 VAL B CA 1
ATOM 3391 C C . VAL B 1 191 ? 4.508 -29 -20.812 1 97.75 191 VAL B C 1
ATOM 3393 O O . VAL B 1 191 ? 5.242 -28.031 -20.578 1 97.75 191 VAL B O 1
ATOM 3396 N N . LEU B 1 192 ? 3.326 -29.109 -20.281 1 98.25 192 LEU B N 1
ATOM 3397 C CA . LEU B 1 192 ? 2.805 -28.125 -19.328 1 98.25 192 LEU B CA 1
ATOM 3398 C C . LEU B 1 192 ? 3.719 -28.016 -18.125 1 98.25 192 LEU B C 1
ATOM 3400 O O . LEU B 1 192 ? 4.082 -26.906 -17.703 1 98.25 192 LEU B O 1
ATOM 3404 N N . GLU B 1 193 ? 4.098 -29.156 -17.578 1 97.25 193 GLU B N 1
ATOM 3405 C CA . GLU B 1 193 ? 4.969 -29.156 -16.406 1 97.25 193 GLU B CA 1
ATOM 3406 C C . GLU B 1 193 ? 6.293 -28.453 -16.703 1 97.25 193 GLU B C 1
ATOM 3408 O O . GLU B 1 193 ? 6.781 -27.672 -15.891 1 97.25 193 GLU B O 1
ATOM 3413 N N . SER B 1 194 ? 6.824 -28.781 -17.859 1 96.88 194 SER B N 1
ATOM 3414 C CA . SER B 1 194 ? 8.07 -28.141 -18.281 1 96.88 194 SER B CA 1
ATOM 3415 C C . SER B 1 194 ? 7.898 -26.641 -18.422 1 96.88 194 SER B C 1
ATOM 3417 O O . SER B 1 194 ? 8.758 -25.859 -17.984 1 96.88 194 SER B O 1
ATOM 3419 N N . ASN B 1 195 ? 6.82 -26.219 -18.969 1 96.88 195 ASN B N 1
ATOM 3420 C CA . ASN B 1 195 ? 6.535 -24.797 -19.156 1 96.88 195 ASN B CA 1
ATOM 3421 C C . ASN B 1 195 ? 6.324 -24.094 -17.812 1 96.88 195 ASN B C 1
ATOM 3423 O O . ASN B 1 195 ? 6.742 -22.938 -17.656 1 96.88 195 ASN B O 1
ATOM 3427 N N . VAL B 1 196 ? 5.605 -24.719 -16.906 1 97.31 196 VAL B N 1
ATOM 3428 C CA . VAL B 1 196 ? 5.383 -24.141 -15.594 1 97.31 196 VAL B CA 1
ATOM 3429 C C . VAL B 1 196 ? 6.723 -23.859 -14.914 1 97.31 196 VAL B C 1
ATOM 3431 O O . VAL B 1 196 ? 6.91 -22.797 -14.312 1 97.31 196 VAL B O 1
ATOM 3434 N N . VAL B 1 197 ? 7.629 -24.766 -15.078 1 96.31 197 VAL B N 1
ATOM 3435 C CA . VAL B 1 197 ? 8.945 -24.594 -14.469 1 96.31 197 VAL B CA 1
ATOM 3436 C C . VAL B 1 197 ? 9.656 -23.406 -15.117 1 96.31 197 VAL B C 1
ATOM 3438 O O . VAL B 1 197 ? 10.086 -22.469 -14.422 1 96.31 197 VAL B O 1
ATOM 3441 N N . SER B 1 198 ? 9.797 -23.422 -16.438 1 96 198 SER B N 1
ATOM 3442 C CA . SER B 1 198 ? 10.562 -22.391 -17.141 1 96 198 SER B CA 1
ATOM 3443 C C . SER B 1 198 ? 9.898 -21.031 -17.031 1 96 198 SER B C 1
ATOM 3445 O O . SER B 1 198 ? 10.555 -20.047 -16.672 1 96 198 SER B O 1
ATOM 3447 N N . LYS B 1 199 ? 8.633 -20.906 -17.266 1 96.62 199 LYS B N 1
ATOM 3448 C CA . LYS B 1 199 ? 7.902 -19.641 -17.203 1 96.62 199 LYS B CA 1
ATOM 3449 C C . LYS B 1 199 ? 7.738 -19.172 -15.75 1 96.62 199 LYS B C 1
ATOM 3451 O O . LYS B 1 199 ? 7.766 -17.969 -15.477 1 96.62 199 LYS B O 1
ATOM 3456 N N . GLY B 1 200 ? 7.5 -20.156 -14.867 1 95.44 200 GLY B N 1
ATOM 3457 C CA . GLY B 1 200 ? 7.434 -19.812 -13.453 1 95.44 200 GLY B CA 1
ATOM 3458 C C . GLY B 1 200 ? 8.703 -19.172 -12.938 1 95.44 200 GLY B C 1
ATOM 3459 O O . GLY B 1 200 ? 8.641 -18.188 -12.188 1 95.44 200 GLY B O 1
ATOM 3460 N N . MET B 1 201 ? 9.812 -19.688 -13.344 1 95.75 201 MET B N 1
ATOM 3461 C CA . MET B 1 201 ? 11.102 -19.125 -12.969 1 95.75 201 MET B CA 1
ATOM 3462 C C . MET B 1 201 ? 11.258 -17.703 -13.523 1 95.75 201 MET B C 1
ATOM 3464 O O . MET B 1 201 ? 11.727 -16.812 -12.82 1 95.75 201 MET B O 1
ATOM 3468 N N . LEU B 1 202 ? 10.867 -17.547 -14.734 1 95.88 202 LEU B N 1
ATOM 3469 C CA . LEU B 1 202 ? 10.922 -16.234 -15.359 1 95.88 202 LEU B CA 1
ATOM 3470 C C . LEU B 1 202 ? 10.07 -15.227 -14.586 1 95.88 202 LEU B C 1
ATOM 3472 O O . LEU B 1 202 ? 10.516 -14.102 -14.32 1 95.88 202 LEU B O 1
ATOM 3476 N N . CYS B 1 203 ? 8.852 -15.578 -14.25 1 96.75 203 CYS B N 1
ATOM 3477 C CA . CYS B 1 203 ? 7.945 -14.734 -13.484 1 96.75 203 CYS B CA 1
ATOM 3478 C C . CYS B 1 203 ? 8.555 -14.344 -12.141 1 96.75 203 CYS B C 1
ATOM 3480 O O . CYS B 1 203 ? 8.523 -13.18 -11.75 1 96.75 203 CYS B O 1
ATOM 3482 N N . LEU B 1 204 ? 9.07 -15.328 -11.469 1 97.19 204 LEU B N 1
ATOM 3483 C CA . LEU B 1 204 ? 9.648 -15.117 -10.141 1 97.19 204 LEU B CA 1
ATOM 3484 C C . LEU B 1 204 ? 10.828 -14.148 -10.211 1 97.19 204 LEU B C 1
ATOM 3486 O O . LEU B 1 204 ? 10.898 -13.188 -9.445 1 97.19 204 LEU B O 1
ATOM 3490 N N . ARG B 1 205 ? 11.703 -14.344 -11.125 1 96.88 205 ARG B N 1
ATOM 3491 C CA . ARG B 1 205 ? 12.891 -13.508 -11.289 1 96.88 205 ARG B CA 1
ATOM 3492 C C . ARG B 1 205 ? 12.508 -12.07 -11.617 1 96.88 205 ARG B C 1
ATOM 3494 O O . ARG B 1 205 ? 13.047 -11.125 -11.039 1 96.88 205 ARG B O 1
ATOM 3501 N N . GLU B 1 206 ? 11.602 -11.977 -12.523 1 97.81 206 GLU B N 1
ATOM 3502 C CA . GLU B 1 206 ? 11.172 -10.641 -12.914 1 97.81 206 GLU B CA 1
ATOM 3503 C C . GLU B 1 206 ? 10.445 -9.93 -11.781 1 97.81 206 GLU B C 1
ATOM 3505 O O . GLU B 1 206 ? 10.656 -8.734 -11.547 1 97.81 206 GLU B O 1
ATOM 3510 N N . PHE B 1 207 ? 9.594 -10.695 -11.07 1 98.69 207 PHE B N 1
ATOM 3511 C CA . PHE B 1 207 ? 8.852 -10.102 -9.961 1 98.69 207 PHE B CA 1
ATOM 3512 C C . PHE B 1 207 ? 9.805 -9.555 -8.906 1 98.69 207 PHE B C 1
ATOM 3514 O O . PHE B 1 207 ? 9.688 -8.391 -8.508 1 98.69 207 PHE B O 1
ATOM 3521 N N . VAL B 1 208 ? 10.695 -10.336 -8.5 1 98.38 208 VAL B N 1
ATOM 3522 C CA . VAL B 1 208 ? 11.625 -9.922 -7.457 1 98.38 208 VAL B CA 1
ATOM 3523 C C . VAL B 1 208 ? 12.555 -8.836 -7.992 1 98.38 208 VAL B C 1
ATOM 3525 O O . VAL B 1 208 ? 12.883 -7.887 -7.273 1 98.38 208 VAL B O 1
ATOM 3528 N N . GLY B 1 209 ? 12.922 -8.984 -9.25 1 98.06 209 GLY B N 1
ATOM 3529 C CA . GLY B 1 209 ? 13.82 -8.016 -9.859 1 98.06 209 GLY B CA 1
ATOM 3530 C C . GLY B 1 209 ? 13.219 -6.625 -9.953 1 98.06 209 GLY B C 1
ATOM 3531 O O . GLY B 1 209 ? 13.82 -5.652 -9.492 1 98.06 209 GLY B O 1
ATOM 3532 N N . CYS B 1 210 ? 12.047 -6.539 -10.523 1 98.44 210 CYS B N 1
ATOM 3533 C CA . CYS B 1 210 ? 11.43 -5.234 -10.703 1 98.44 210 CYS B CA 1
ATOM 3534 C C . CYS B 1 210 ? 11.008 -4.637 -9.367 1 98.44 210 CYS B C 1
ATOM 3536 O O . CYS B 1 210 ? 11.062 -3.422 -9.172 1 98.44 210 CYS B O 1
ATOM 3538 N N . THR B 1 211 ? 10.578 -5.48 -8.406 1 98.69 211 THR B N 1
ATOM 3539 C CA . THR B 1 211 ? 10.234 -5.008 -7.066 1 98.69 211 THR B CA 1
ATOM 3540 C C . THR B 1 211 ? 11.477 -4.465 -6.359 1 98.69 211 THR B C 1
ATOM 3542 O O . THR B 1 211 ? 11.422 -3.395 -5.746 1 98.69 211 THR B O 1
ATOM 3545 N N . SER B 1 212 ? 12.539 -5.18 -6.473 1 98.38 212 SER B N 1
ATOM 3546 C CA . SER B 1 212 ? 13.805 -4.754 -5.891 1 98.38 212 SER B CA 1
ATOM 3547 C C . SER B 1 212 ? 14.25 -3.402 -6.445 1 98.38 212 SER B C 1
ATOM 3549 O O . SER B 1 212 ? 14.633 -2.508 -5.691 1 98.38 212 SER B O 1
ATOM 3551 N N . GLU B 1 213 ? 14.195 -3.26 -7.684 1 98.44 213 GLU B N 1
ATOM 3552 C CA . GLU B 1 213 ? 14.609 -2.02 -8.328 1 98.44 213 GLU B CA 1
ATOM 3553 C C . GLU B 1 213 ? 13.742 -0.846 -7.887 1 98.44 213 GLU B C 1
ATOM 3555 O O . GLU B 1 213 ? 14.258 0.234 -7.586 1 98.44 213 GLU B O 1
ATOM 3560 N N . PHE B 1 214 ? 12.477 -1.066 -7.871 1 98.75 214 PHE B N 1
ATOM 3561 C CA . PHE B 1 214 ? 11.539 -0.019 -7.477 1 98.75 214 PHE B CA 1
ATOM 3562 C C . PHE B 1 214 ? 11.773 0.388 -6.023 1 98.75 214 PHE B C 1
ATOM 3564 O O . PHE B 1 214 ? 11.867 1.577 -5.715 1 98.75 214 PHE B O 1
ATOM 3571 N N . LEU B 1 215 ? 11.867 -0.578 -5.164 1 98.44 215 LEU B N 1
ATOM 3572 C CA . LEU B 1 215 ? 12.07 -0.308 -3.746 1 98.44 215 LEU B CA 1
ATOM 3573 C C . LEU B 1 215 ? 13.43 0.344 -3.506 1 98.44 215 LEU B C 1
ATOM 3575 O O . LEU B 1 215 ? 13.57 1.168 -2.6 1 98.44 215 LEU B O 1
ATOM 3579 N N . SER B 1 216 ? 14.367 -0.027 -4.312 1 98.44 216 SER B N 1
ATOM 3580 C CA . SER B 1 216 ? 15.68 0.604 -4.219 1 98.44 216 SER B CA 1
ATOM 3581 C C . SER B 1 216 ? 15.602 2.09 -4.555 1 98.44 216 SER B C 1
ATOM 3583 O O . SER B 1 216 ? 16.203 2.92 -3.869 1 98.44 216 SER B O 1
ATOM 3585 N N . ALA B 1 217 ? 14.891 2.387 -5.559 1 98.5 217 ALA B N 1
ATOM 3586 C CA . ALA B 1 217 ? 14.703 3.787 -5.934 1 98.5 217 ALA B CA 1
ATOM 3587 C C . ALA B 1 217 ? 14.008 4.566 -4.82 1 98.5 217 ALA B C 1
ATOM 3589 O O . ALA B 1 217 ? 14.445 5.664 -4.461 1 98.5 217 ALA B O 1
ATOM 3590 N N . LEU B 1 218 ? 12.977 4.016 -4.266 1 98.44 218 LEU B N 1
ATOM 3591 C CA . LEU B 1 218 ? 12.234 4.633 -3.172 1 98.44 218 LEU B CA 1
ATOM 3592 C C . LEU B 1 218 ? 13.133 4.844 -1.959 1 98.44 218 LEU B C 1
ATOM 3594 O O . LEU B 1 218 ? 13.164 5.934 -1.383 1 98.44 218 LEU B O 1
ATOM 3598 N N . SER B 1 219 ? 13.844 3.832 -1.626 1 98.25 219 SER B N 1
ATOM 3599 C CA . SER B 1 219 ? 14.719 3.855 -0.46 1 98.25 219 SER B CA 1
ATOM 3600 C C . SER B 1 219 ? 15.812 4.906 -0.613 1 98.25 219 SER B C 1
ATOM 3602 O O . SER B 1 219 ? 16.141 5.617 0.341 1 98.25 219 SER B O 1
ATOM 3604 N N . THR B 1 220 ? 16.328 4.988 -1.755 1 98.25 220 THR B N 1
ATOM 3605 C CA . THR B 1 220 ? 17.391 5.949 -2.018 1 98.25 220 THR B CA 1
ATOM 3606 C C . THR B 1 220 ? 16.891 7.379 -1.814 1 98.25 220 THR B C 1
ATOM 3608 O O . THR B 1 220 ? 17.531 8.172 -1.124 1 98.25 220 THR B O 1
ATOM 3611 N N . GLU B 1 221 ? 15.773 7.688 -2.389 1 98.25 221 GLU B N 1
ATOM 3612 C CA . GLU B 1 221 ? 15.211 9.031 -2.256 1 98.25 221 GLU B CA 1
ATOM 3613 C C . GLU B 1 221 ? 14.836 9.328 -0.809 1 98.25 221 GLU B C 1
ATOM 3615 O O . GLU B 1 221 ? 15.102 10.43 -0.307 1 98.25 221 GLU B O 1
ATOM 3620 N N . MET B 1 222 ? 14.258 8.391 -0.113 1 98.12 222 MET B N 1
ATOM 3621 C CA . MET B 1 222 ? 13.836 8.617 1.268 1 98.12 222 MET B CA 1
ATOM 3622 C C . MET B 1 222 ? 15.047 8.766 2.184 1 98.12 222 MET B C 1
ATOM 3624 O O . MET B 1 222 ? 15.016 9.547 3.143 1 98.12 222 MET B O 1
ATOM 3628 N N . LYS B 1 223 ? 16.047 8.039 1.887 1 98 223 LYS B N 1
ATOM 3629 C CA . LYS B 1 223 ? 17.281 8.18 2.65 1 98 223 LYS B CA 1
ATOM 3630 C C . LYS B 1 223 ? 17.891 9.562 2.463 1 98 223 LYS B C 1
ATOM 3632 O O . LYS B 1 223 ? 18.328 10.188 3.428 1 98 223 LYS B O 1
ATOM 3637 N N . ARG B 1 224 ? 17.953 9.969 1.261 1 98.12 224 ARG B N 1
ATOM 3638 C CA . ARG B 1 224 ? 18.422 11.312 0.967 1 98.12 224 ARG B CA 1
ATOM 3639 C C . ARG B 1 224 ? 17.625 12.359 1.734 1 98.12 224 ARG B C 1
ATOM 3641 O O . ARG B 1 224 ? 18.203 13.266 2.344 1 98.12 224 ARG B O 1
ATOM 3648 N N . LEU B 1 225 ? 16.344 12.242 1.704 1 98.12 225 LEU B N 1
ATOM 3649 C CA . LEU B 1 225 ? 15.469 13.172 2.41 1 98.12 225 LEU B CA 1
ATOM 3650 C C . LEU B 1 225 ? 15.688 13.086 3.918 1 98.12 225 LEU B C 1
ATOM 3652 O O . LEU B 1 225 ? 15.672 14.109 4.609 1 98.12 225 LEU B O 1
ATOM 3656 N N . HIS B 1 226 ? 15.883 11.922 4.422 1 97.69 226 HIS B N 1
ATOM 3657 C CA . HIS B 1 226 ? 16.125 11.734 5.844 1 97.69 226 HIS B CA 1
ATOM 3658 C C . HIS B 1 226 ? 17.422 12.438 6.277 1 97.69 226 HIS B C 1
ATOM 3660 O O . HIS B 1 226 ? 17.422 13.156 7.281 1 97.69 226 HIS B O 1
ATOM 3666 N N . GLU B 1 227 ? 18.406 12.281 5.52 1 96.81 227 GLU B N 1
ATOM 3667 C CA . GLU B 1 227 ? 19.672 12.938 5.816 1 96.81 227 GLU B CA 1
ATOM 3668 C C . GLU B 1 227 ? 19.531 14.453 5.797 1 96.81 227 GLU B C 1
ATOM 3670 O O . GLU B 1 227 ? 20.062 15.141 6.672 1 96.81 227 GLU B O 1
ATOM 3675 N N . LYS B 1 228 ? 18.844 14.93 4.812 1 96.75 228 LYS B N 1
ATOM 3676 C CA . LYS B 1 228 ? 18.609 16.359 4.719 1 96.75 228 LYS B CA 1
ATOM 3677 C C . LYS B 1 228 ? 17.797 16.859 5.918 1 96.75 228 LYS B C 1
ATOM 3679 O O . LYS B 1 228 ? 18.031 17.969 6.41 1 96.75 228 LYS B O 1
ATOM 3684 N N . SER B 1 229 ? 16.812 16.047 6.348 1 96.06 229 SER B N 1
ATOM 3685 C CA . SER B 1 229 ? 15.945 16.438 7.457 1 96.06 229 SER B CA 1
ATOM 3686 C C . SER B 1 229 ? 16.734 16.578 8.75 1 96.06 229 SER B C 1
ATOM 3688 O O . SER B 1 229 ? 16.391 17.375 9.625 1 96.06 229 SER B O 1
ATOM 3690 N N . LEU B 1 230 ? 17.812 15.883 8.898 1 93.75 230 LEU B N 1
ATOM 3691 C CA . LEU B 1 230 ? 18.641 15.922 10.094 1 93.75 230 LEU B CA 1
ATOM 3692 C C . LEU B 1 230 ? 19.406 17.234 10.18 1 93.75 230 LEU B C 1
ATOM 3694 O O . LEU B 1 230 ? 19.828 17.641 11.266 1 93.75 230 LEU B O 1
ATOM 3698 N N . LEU B 1 231 ? 19.422 17.969 9.094 1 91 231 LEU B N 1
ATOM 3699 C CA . LEU B 1 231 ? 20.156 19.219 9.023 1 91 231 LEU B CA 1
ATOM 3700 C C . LEU B 1 231 ? 19.25 20.406 9.281 1 91 231 LEU B C 1
ATOM 3702 O O . LEU B 1 231 ? 19.719 21.547 9.453 1 91 231 LEU B O 1
ATOM 3706 N N . LEU B 1 232 ? 17.875 20.391 9.125 1 87.19 232 LEU B N 1
ATOM 3707 C CA . LEU B 1 232 ? 16.906 21.469 9.289 1 87.19 232 LEU B CA 1
ATOM 3708 C C . LEU B 1 232 ? 16.984 22.062 10.695 1 87.19 232 LEU B C 1
ATOM 3710 O O . LEU B 1 232 ? 16.672 23.234 10.898 1 87.19 232 LEU B O 1
ATOM 3714 N N . GLY B 1 233 ? 17.438 21.5 11.648 1 67.31 233 GLY B N 1
ATOM 3715 C CA . GLY B 1 233 ? 17.5 22.078 12.977 1 67.31 233 GLY B CA 1
ATOM 3716 C C . GLY B 1 233 ? 18.922 22.219 13.5 1 67.31 233 GLY B C 1
ATOM 3717 O O . GLY B 1 233 ? 19.125 22.547 14.664 1 67.31 233 GLY B O 1
ATOM 3718 N N . ALA B 1 234 ? 19.875 21.938 12.523 1 54.06 234 ALA B N 1
ATOM 3719 C CA . ALA B 1 234 ? 21.266 22.219 12.891 1 54.06 234 ALA B CA 1
ATOM 3720 C C . ALA B 1 234 ? 21.641 23.656 12.555 1 54.06 234 ALA B C 1
ATOM 3722 O O . ALA B 1 234 ? 21.047 24.281 11.68 1 54.06 234 ALA B O 1
#

pLDDT: mean 93.37, std 10.44, range [52.41, 98.75]

Secondary structure (DSSP, 8-state):
-HHHHHHHHHHTT---SPPP-HHHHHHHHHHHHHHHHHHHHHHHHHHHHHHHHHHHHHHHHHHHHHHHHT-STTS-HHHHHHHHHHHHHHHHIIIIIHHHHHHHIIIIIIHHHHHHHHHHHHHHHHHHHHHHHHHHHHHHHHHHHHHHHHHHHHT--GGG-SSHHHHHHHHHHHHHHHHHHHHHHHHHHHHHHHHHHHHHHHHHHHHHHHHHHHHHHHHHHHHHHHHHHHTTT-/-HHHHHHHHHHTT---SPP--HHHHHHHHHHHHHHHHHHHHHHHHHHHHHHHHHHHHHHHHHHHHHHHHT-STTS-HHHHHHHHHHHHHHHHIIIIIHHHHHHHIIIIIIHHHHHHHHHHHHHHHHHHHHHHHHHHHHHHHHHHHHHHHHHHHHT--GGG-SSHHHHHHHHHHHHHHHHHHHHHHHHHHHHHHHHHHHHHHHHHHHHHHHHHHHHHHHHHHHHHHHHHHTTTT-

Solvent-accessible surface area (backbone atoms only — not comparable to full-atom values): 23374 Å² total; per-residue (Å²): 108,64,66,54,51,45,49,47,36,36,70,68,59,70,33,57,82,71,87,84,54,70,70,57,52,54,52,52,52,50,51,54,54,46,51,55,22,51,56,44,33,55,54,18,52,53,44,37,56,49,23,54,52,40,38,54,51,20,48,46,42,36,24,51,20,48,35,52,61,38,59,50,89,87,42,58,65,68,58,38,50,48,27,51,48,48,37,51,53,46,51,50,39,58,68,49,45,47,52,53,33,52,45,48,43,51,70,42,32,50,43,46,53,50,51,50,50,51,46,50,52,52,38,51,54,39,42,52,52,24,52,52,30,43,52,54,21,36,29,39,45,31,54,51,51,50,50,54,53,53,32,57,74,67,71,47,66,67,83,72,43,92,52,48,69,59,50,51,52,50,27,52,52,31,42,52,50,20,52,52,32,45,53,50,31,55,52,43,46,53,51,40,54,54,45,47,51,57,49,48,51,52,26,51,41,48,48,37,39,40,49,19,53,39,34,39,54,53,20,52,53,30,42,52,50,29,58,54,46,67,49,73,83,102,106,64,70,52,52,47,48,47,37,37,71,68,58,70,34,56,82,71,86,84,53,69,72,56,52,54,51,52,52,49,51,56,53,48,52,56,22,50,55,43,34,57,54,18,52,53,42,36,56,49,23,55,52,40,40,55,53,21,51,47,41,35,26,50,20,48,36,51,62,39,60,50,87,87,43,58,64,68,58,37,50,48,27,51,49,47,37,51,51,46,51,49,40,60,69,51,46,46,52,54,34,53,46,49,42,50,70,41,31,50,44,46,52,50,50,50,50,51,46,51,52,52,38,52,53,40,42,53,53,23,53,52,31,43,52,57,21,36,28,38,44,32,54,50,50,51,51,54,51,52,30,58,75,67,72,47,67,67,83,74,44,90,52,49,69,60,47,50,51,50,26,53,52,31,43,52,50,20,53,52,31,44,52,50,30,54,52,43,47,52,52,40,55,53,45,47,50,58,50,47,49,51,28,51,40,47,47,37,39,39,49,19,52,38,33,40,53,50,20,51,53,29,41,52,50,30,58,53,47,67,49,72,82,101

Foldseek 3Di:
DVLVVLVVCLVVVVQPDADDDPVLVVLVVVLVVVVVVLVVQLVVLVVVLVVLVVVLVVLLVVLVVQLVVQVDPPHDPLSNVLSVLSNVLSVVLVVPLSVLLNCLSPVAQNVLSVVLVVLSVVLVVLVVQLVVLRSSLSSLVRVLVVLVVVCVVVVHDCVPDPCNVVSVVVSVVSVVVNVVSVVVSVVSSVVSVVSCVVSVVRNVCSNVVSVVSSVVSVVVSVVVSVVSVVVVVD/DVLVVLVVCLVVVVQPDADDDPVVVVLVVVLVVVVVVLVVQLVVLVVVLVVLVVVLVVLLVVLVVQLVVQVDPPHDPLSNVLSVLSNVLSVVLVVPLSVLLNCLSVVAQNVLSVVLVVLSVVLVVLVVQLVVLRSSLSSLVRVLVVLVVVCVVVVHDCVVDPCNVVSVVVSVVSVVVNVVSVVVSVVSSVVSVVSCVVSVVRNVCSNVVSVVSSVVSVVVSVVVSVVSVVVVVD

Sequence (468 aa):
MKKFMLNTKASLGLVGEKTVDEDYNKRSASLKALNEALNEYVTAMDKAKHAMREVMHSLGKASKAFERLNSGSFIPEPLKDFSEDFKKAVEHLQQYALPEYMNAMETTV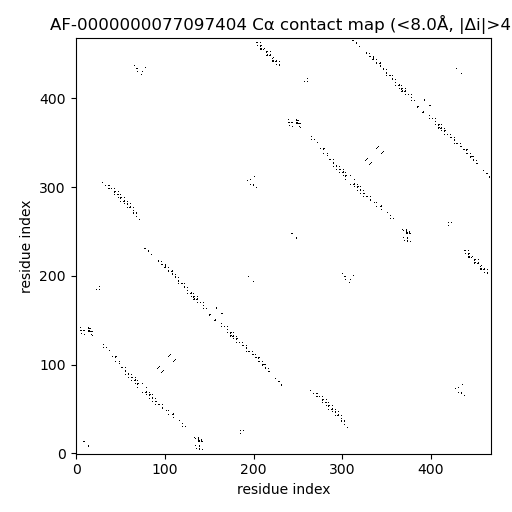IKTGHAIRADYEECVRVDQQRQKAVNEYDVYRSAVDKKETEYAKKGKDLKESKTYEEDTKTRDELKAGYEASDKLFKSSHDVLESNVVSKGMLCLREFVGCTSEFLSALSTEMKRLHEKSLLLGAMKKFMLNTKASLGLVGEKTVDEDYNKRSASLKALNEALNEYVTAMDKAKHAMREVMHSLGKASKAFERLNSGSFIPEPLKDFSEDFKKAVEHLQQYALPEYMNAMETTVIKTGHAIRADYEECVRVDQQRQKAVNEYDVYRSAVDKKETEYAKKGKDLKESKTYEEDTKTRDELKAGYEASDKLFKSSHDVLESNVVSKGMLCLREFVGCTSEFLSALSTEMKRLHEKSLLLGA

Radius of gyration: 40.85 Å; Cα contacts (8 Å, |Δi|>4): 438; chains: 2; bounding box: 56×145×68 Å

Organism: NCBI:txid85056